Protein AF-0000000067512292 (afdb_homodimer)

pLDDT: mean 96.92, std 3.58, range [49.44, 98.94]

Nearest PDB structures (foldseek):
  7fg9-assembly1_B-2  TM=9.591E-01  e=8.246E-34  Thermosynechococcus vestitus BP-1
  8x3q-assembly1_D-2  TM=9.515E-01  e=4.615E-33  Thermosynechococcus vestitus BP-1
  5zes-assembly1_A  TM=8.136E-01  e=2.624E-22  Synechococcus elongatus PCC 7942 = FACHB-805
  5zes-assembly1_B  TM=7.791E-01  e=1.950E-22  Synechococcus elongatus PCC 7942 = FACHB-805
  5ze7-assembly1_A  TM=8.105E-01  e=1.091E-21  Synechococcus elongatus PCC 7942 = FACHB-805

Secondary structure (DSSP, 8-state):
-B--SSS-SS-SS--HHHHHHHHHHHHHHHTT----EE--TT---SS-EE-S-SS-GGG-TT--HHHHHHHHHHHHHHTGGGSS-EEE-STTGGGGGGGG--S-EEEEE---S-GGGHHHHHHHTTSTTEEEEESSSTT--TTS--SEE----B-GGG-------SEEEEES-B-GGGTHHHHHHHHHHHT--EEEES-BS-HHHIIIIIGGG-BTTEEEEES--HHHHHHHHHHEEEEEE--SS--SS-HHHHHHHHTT--EEE---TTHHHH--BTTTEEE-SSHHHHHTTHHHHHHS-HHHHHHHHHHHHBHHHHHHHHHHHHHHHH--/-B--SSS-SS-SS--HHHHHHHHHHHHHHHTT----EE--TT---SS-EE-S-SS-GGG-TT--HHHHHHHHHHHHHHTGGGSS-EEE-STTGGGGGGGG--S-EEEEE---S-GGGHHHHHHHTTSTTEEEEESSSTT--TTS--SEE----B-GGG-------SEEEEES-B-GGGTHHHHHHHHHHHT--EEEES-BS-HHHIIIIIGGG-BTTEEEEES--HHHHHHHHHHEEEEEE--SS--SS-HHHHHHHHTT--EEE---TTHHHH--BTTTEEE-SSHHHHHTTHHHHHHS-HHHHHHHHHHHHBHHHHHHHHHHHHHHHH--

Solvent-accessible surface area (backbone atoms only — not comparable to full-atom values): 34622 Å² total; per-residue (Å²): 64,38,46,44,42,56,30,34,30,49,38,74,59,62,38,70,68,22,36,43,48,37,33,37,54,55,33,31,46,76,71,68,48,90,56,50,38,36,35,23,58,70,40,64,71,96,46,56,75,45,59,75,38,70,56,24,48,78,77,36,94,81,60,57,63,72,53,51,53,46,52,44,45,35,51,52,56,75,50,39,81,82,43,72,57,44,42,35,52,45,71,64,68,58,57,63,50,49,91,68,50,82,48,32,34,38,33,48,47,83,56,77,93,46,80,76,53,50,59,58,53,52,70,47,54,76,43,89,45,43,42,30,29,25,37,23,82,58,51,54,54,93,84,54,75,62,79,46,69,50,50,70,26,41,62,63,86,80,43,57,71,45,84,34,71,65,25,35,31,34,69,46,58,38,38,76,51,44,16,56,54,50,47,50,53,38,26,61,75,68,71,44,34,30,41,36,32,28,46,77,71,33,62,68,55,40,61,71,57,40,55,78,62,48,51,95,49,34,41,78,66,38,60,49,40,69,67,56,47,49,55,53,44,22,29,17,45,27,38,51,44,44,43,67,50,68,36,35,47,54,66,52,59,48,55,36,17,39,17,20,23,28,34,42,27,30,69,34,44,13,32,64,77,70,45,44,67,80,57,35,22,42,68,26,92,42,54,72,58,42,62,75,40,52,68,59,53,70,64,49,53,34,65,57,18,21,52,50,30,51,73,68,32,16,13,62,53,33,26,53,54,49,51,55,52,47,52,61,60,59,74,100,64,38,46,45,42,56,31,33,30,49,37,74,59,60,38,69,68,24,36,41,48,37,31,36,53,56,33,31,45,74,71,69,47,91,56,51,36,36,35,24,58,70,40,63,72,95,47,56,75,47,59,75,37,70,56,24,47,78,77,35,93,82,61,55,63,74,55,52,55,45,53,43,46,36,50,53,57,74,49,40,82,81,43,71,58,44,42,37,51,44,70,66,68,59,58,64,50,51,89,69,48,82,48,34,36,39,33,46,46,83,55,78,94,46,80,75,52,50,60,57,54,51,68,48,54,78,42,89,44,44,40,31,29,25,35,23,82,59,51,54,55,92,84,53,75,60,80,47,69,49,51,70,25,40,62,62,85,80,44,56,71,45,85,33,71,65,25,35,32,33,69,47,55,39,37,78,50,44,16,56,54,48,48,51,53,39,26,59,75,67,70,43,34,30,42,36,32,28,44,76,71,33,62,68,53,40,60,71,59,40,55,78,61,49,50,97,50,33,42,78,65,37,61,49,40,68,68,56,48,50,54,53,45,23,30,18,43,27,38,51,42,44,43,68,49,68,37,34,49,55,66,53,58,49,55,35,16,40,16,20,22,26,32,41,27,29,69,35,44,13,33,64,77,71,45,44,68,82,56,35,23,40,68,27,94,42,54,71,58,43,62,74,40,52,69,60,51,70,66,49,53,34,66,58,18,20,52,52,30,50,73,68,31,15,13,61,52,32,25,52,54,48,49,54,52,48,51,63,60,58,75,99

Sequence (664 aa):
MLAPIAWRVPPRRYGPWEQVVYDLTEALLDLGVEVVLYATCDAETRAPLRCTAAKPLWEDREVDWKVEEFLHIARAMEEAGEFDLVHNHYDFMPLYFTPFVKVPVLTTIHGFSSEKIKKVYRRYAALPHVHYVAISEADKDPGLPYLGVVHHGVDPRRFRVGEGGRHLLVLSRIHPDKGIREAVLFARKSRLPLKIAGPVQDEAYFQNEVAPLLGEGVEFLGPVDPETRQTLLDGAIALLHFVNFKEPFGLAPVEAMMSGVPVLARPLGALPETVRHGETGFLVRDWEEALEYLEAVRRLDRWAIRRYAEARFSRERMARDYLELYRKVVGAMLAPIAWRVPPRRYGPWEQVVYDLTEALLDLGVEVVLYATCDAETRAPLRCTAAKPLWEDREVDWKVEEFLHIARAMEEAGEFDLVHNHYDFMPLYFTPFVKVPVLTTIHGFSSEKIKKVYRRYAALPHVHYVAISEADKDPGLPYLGVVHHGVDPRRFRVGEGGRHLLVLSRIHPDKGIREAVLFARKSRLPLKIAGPVQDEAYFQNEVAPLLGEGVEFLGPVDPETRQTLLDGAIALLHFVNFKEPFGLAPVEAMMSGVPVLARPLGALPETVRHGETGFLVRDWEEALEYLEAVRRLDRWAIRRYAEARFSRERMARDYLELYRKVVGA

Foldseek 3Di:
DEAAQQAAQVHFFDDPLSQLVNLLQQLLVVVVDQDEYQYAPPHDHPHHYDYDHPHHPNVDPPDDCVVRRVVSLVVCLVCVVVDQEAEDSHALVNLVCVVVHDHAYEYEDQADPDPVSVVSQLVNQPPLRYAYEAQAPLRDDPSHDHLYHFHAAHALVLAAAAPADQAAEEDDEDDVQQCQLQVLVLCVVLVGAYEYEEAHPDPVCCVPRPVVSDDSRYDYDYTDGSVVVNVCLNHHLAYEGAGNAARRHCVPLLRSLSRLHAYEYAPHHCCVVRHPDLARYHHDNGSVRVSVCSVSSNPHDSVSSNVVSC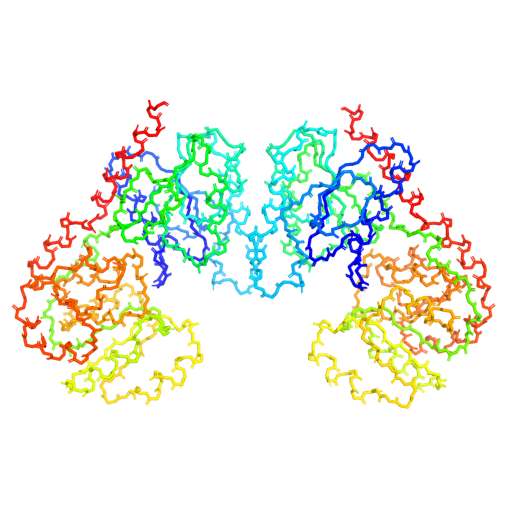VRHHSNRSNVVVVVSSCVSSVD/DEAAQQAAQVHFFDDPLSQLVNLLQQLLVVVVDQDEYQYAPPHDHPHHYDYDHPHHPPVDPPDDCVVRRVVSLVVCLVCVVVDQEAEDAHALVNLVCVVVHDHAYEYEDQADPDPVSVVSQLVNQPPLRYAYEAQAPLRDDPSHDHLYHFHAAHALVLAAAAPADQAAEEDDEDDVQQCQLQVLVLCVVLVGAYEYEEAHPDPVCCVPRPVVSDDSRYDYDYTDGSVVVNVCLNHHLAYEGAGNAARRHCPPLLRSLSRLHAYEYAPHHCCVVRHPDLARYHHDNGSVRVSVCSVSSNPHDSVSSNVVSCVRHHSNRSNVVVVVSSCVSSVD

Radius of gyration: 30.37 Å; Cα contacts (8 Å, |Δi|>4): 1410; chains: 2; bounding box: 60×85×60 Å

InterPro domains:
  IPR001296 Glycosyl transferase, family 1 [PF00534] (163-289)
  IPR028098 Glycosyltransferase subfamily 4-like, N-terminal domain [PF13439] (18-157)

Organism: Thermus thermophilus (strain ATCC 27634 / DSM 579 / HB8) (NCBI:txid300852)

Structure (mmCIF, N/CA/C/O backbone):
data_AF-0000000067512292-model_v1
#
loop_
_entity.id
_entity.type
_entity.pdbx_description
1 polymer Glycosyltransferase
#
loop_
_atom_site.group_PDB
_atom_site.id
_atom_site.type_symbol
_atom_site.label_atom_id
_atom_site.label_alt_id
_atom_site.label_comp_id
_atom_site.label_asym_id
_atom_site.label_entity_id
_atom_site.label_seq_id
_atom_site.pdbx_PDB_ins_code
_atom_site.Cartn_x
_atom_site.Cartn_y
_atom_site.Cartn_z
_atom_site.occupancy
_atom_site.B_iso_or_equiv
_atom_site.auth_seq_id
_atom_site.auth_comp_id
_atom_site.auth_asym_id
_atom_site.auth_atom_id
_atom_site.pdbx_PDB_model_num
ATOM 1 N N . MET A 1 1 ? 13.336 18.516 -0.24 1 98.88 1 MET A N 1
ATOM 2 C CA . MET A 1 1 ? 12.062 18.469 0.477 1 98.88 1 MET A CA 1
ATOM 3 C C . MET A 1 1 ? 11.125 17.438 -0.145 1 98.88 1 MET A C 1
ATOM 5 O O . MET A 1 1 ? 10.727 17.578 -1.302 1 98.88 1 MET A O 1
ATOM 9 N N . LEU A 1 2 ? 10.82 16.344 0.555 1 98.94 2 LEU A N 1
ATOM 10 C CA . LEU A 1 2 ? 9.953 15.273 0.065 1 98.94 2 LEU A CA 1
ATOM 11 C C . LEU A 1 2 ? 8.555 15.398 0.652 1 98.94 2 LEU A C 1
ATOM 13 O O . LEU A 1 2 ? 8.344 15.109 1.834 1 98.94 2 LEU A O 1
ATOM 17 N N . ALA A 1 3 ? 7.613 15.789 -0.171 1 98.88 3 ALA A N 1
ATOM 18 C CA . ALA A 1 3 ? 6.234 16 0.259 1 98.88 3 ALA A CA 1
ATOM 19 C C . ALA A 1 3 ? 5.387 14.75 0.03 1 98.88 3 ALA A C 1
ATOM 21 O O . ALA A 1 3 ? 5.684 13.945 -0.856 1 98.88 3 ALA A O 1
ATOM 22 N N . PRO A 1 4 ? 4.363 14.57 0.878 1 98.44 4 PRO A N 1
ATOM 23 C CA . PRO A 1 4 ? 3.346 13.609 0.447 1 98.44 4 PRO A CA 1
ATOM 24 C C . PRO A 1 4 ? 2.664 14.023 -0.857 1 98.44 4 PRO A C 1
ATOM 26 O O . PRO A 1 4 ? 2.721 15.195 -1.246 1 98.44 4 PRO A O 1
ATOM 29 N N . ILE A 1 5 ? 2.047 13.062 -1.521 1 98.44 5 ILE A N 1
ATOM 30 C CA . ILE A 1 5 ? 1.426 13.391 -2.799 1 98.44 5 ILE A CA 1
ATOM 31 C C . ILE A 1 5 ? -0.061 13.047 -2.752 1 98.44 5 ILE A C 1
ATOM 33 O O . ILE A 1 5 ? -0.699 12.875 -3.795 1 98.44 5 ILE A O 1
ATOM 37 N N . ALA A 1 6 ? -0.6 12.859 -1.524 1 96.94 6 ALA A N 1
ATOM 38 C CA . ALA A 1 6 ? -2.035 12.648 -1.361 1 96.94 6 ALA A CA 1
ATOM 39 C C . ALA A 1 6 ? -2.828 13.875 -1.811 1 96.94 6 ALA A C 1
ATOM 41 O O . ALA A 1 6 ? -3.895 13.742 -2.416 1 96.94 6 ALA A O 1
ATOM 42 N N . TRP A 1 7 ? -2.287 15.078 -1.48 1 96.25 7 TRP A N 1
ATOM 43 C CA . TRP A 1 7 ? -2.871 16.359 -1.862 1 96.25 7 TRP A CA 1
ATOM 44 C C . TRP A 1 7 ? -1.835 17.25 -2.545 1 96.25 7 TRP A C 1
ATOM 46 O O . TRP A 1 7 ? -0.64 16.938 -2.523 1 96.25 7 TRP A O 1
ATOM 56 N N . ARG A 1 8 ? -2.316 18.344 -3.127 1 97.5 8 ARG A N 1
ATOM 57 C CA . ARG A 1 8 ? -1.433 19.266 -3.834 1 97.5 8 ARG A CA 1
ATOM 58 C C . ARG A 1 8 ? -0.609 20.094 -2.854 1 97.5 8 ARG A C 1
ATOM 60 O O . ARG A 1 8 ? -1.05 20.359 -1.733 1 97.5 8 ARG A O 1
ATOM 67 N N . VAL A 1 9 ? 0.605 20.5 -3.236 1 98.44 9 VAL A N 1
ATOM 68 C CA . VAL A 1 9 ? 1.407 21.469 -2.498 1 98.44 9 VAL A CA 1
ATOM 69 C C . VAL A 1 9 ? 1.388 22.812 -3.223 1 98.44 9 VAL A C 1
ATOM 71 O O . VAL A 1 9 ? 1.956 22.938 -4.309 1 98.44 9 VAL A O 1
ATOM 74 N N . PRO A 1 10 ? 0.792 23.922 -2.721 1 97 10 PRO A N 1
ATOM 75 C CA . PRO A 1 10 ? -0.083 23.875 -1.548 1 97 10 PRO A CA 1
ATOM 76 C C . PRO A 1 10 ? -1.453 23.281 -1.858 1 97 10 PRO A C 1
ATOM 78 O O . PRO A 1 10 ? -1.82 23.141 -3.027 1 97 10 PRO A O 1
ATOM 81 N N . PRO A 1 11 ? -2.209 22.906 -0.801 1 94.38 11 PRO A N 1
ATOM 82 C CA . PRO A 1 11 ? -3.51 22.281 -1.052 1 94.38 11 PRO A CA 1
ATOM 83 C C . PRO A 1 11 ? -4.555 23.281 -1.556 1 94.38 11 PRO A C 1
ATOM 85 O O . PRO A 1 11 ? -4.496 24.453 -1.22 1 94.38 11 PRO A O 1
ATOM 88 N N . ARG A 1 12 ? -5.559 22.719 -2.314 1 91.75 12 ARG A N 1
ATOM 89 C CA . ARG A 1 12 ? -6.68 23.547 -2.766 1 91.75 12 ARG A CA 1
ATOM 90 C C . ARG A 1 12 ? -7.719 23.703 -1.661 1 91.75 12 ARG A C 1
ATOM 92 O O . ARG A 1 12 ? -8.312 24.781 -1.514 1 91.75 12 ARG A O 1
ATOM 99 N N . ARG A 1 13 ? -7.969 22.672 -0.966 1 87.94 13 ARG A N 1
ATOM 100 C CA . ARG A 1 13 ? -8.977 22.688 0.091 1 87.94 13 ARG A CA 1
ATOM 101 C C . ARG A 1 13 ? -8.453 22 1.348 1 87.94 13 ARG A C 1
ATOM 103 O O . ARG A 1 13 ? -8.406 22.609 2.42 1 87.94 13 ARG A O 1
ATOM 110 N N . TYR A 1 14 ? -7.988 20.844 1.184 1 87.38 14 TYR A N 1
ATOM 111 C CA . TYR A 1 14 ? -7.516 20.062 2.322 1 87.38 14 TYR A CA 1
ATOM 112 C C . TYR A 1 14 ? -6.117 19.516 2.064 1 87.38 14 TYR A C 1
ATOM 114 O O . TYR A 1 14 ? -5.801 19.109 0.941 1 87.38 14 TYR A O 1
ATOM 122 N N . GLY A 1 15 ? -5.309 19.391 3.107 1 92.12 15 GLY A N 1
ATOM 123 C CA . GLY A 1 15 ? -3.965 18.844 3.041 1 92.12 15 GLY A CA 1
ATOM 124 C C . GLY A 1 15 ? -3 19.516 4 1 92.12 15 GLY A C 1
ATOM 125 O O . GLY A 1 15 ? -2.148 20.297 3.584 1 92.12 15 GLY A O 1
ATOM 126 N N . PRO A 1 16 ? -3.18 19.125 5.266 1 92.56 16 PRO A N 1
ATOM 127 C CA . PRO A 1 16 ? -2.383 19.812 6.273 1 92.56 16 PRO A CA 1
ATOM 128 C C . PRO A 1 16 ? -0.886 19.547 6.133 1 92.56 16 PRO A C 1
ATOM 130 O O . PRO A 1 16 ? -0.074 20.469 6.328 1 92.56 16 PRO A O 1
ATOM 133 N N . TRP A 1 17 ? -0.483 18.328 5.754 1 96.38 17 TRP A N 1
ATOM 134 C CA . TRP A 1 17 ? 0.935 18.016 5.59 1 96.38 17 TRP A CA 1
ATOM 135 C C . TRP A 1 17 ? 1.519 18.766 4.402 1 96.38 17 TRP A C 1
ATOM 137 O O . TRP A 1 17 ? 2.613 19.328 4.488 1 96.38 17 TRP A O 1
ATOM 147 N N . GLU A 1 18 ? 0.748 18.797 3.377 1 97.75 18 GLU A N 1
ATOM 148 C CA . GLU A 1 18 ? 1.173 19.5 2.17 1 97.75 18 GLU A CA 1
ATOM 149 C C . GLU A 1 18 ? 1.274 21 2.412 1 97.75 18 GLU A C 1
ATOM 151 O O . GLU A 1 18 ? 2.156 21.656 1.863 1 97.75 18 GLU A O 1
ATOM 156 N N . GLN A 1 19 ? 0.345 21.516 3.225 1 95.88 19 GLN A N 1
ATOM 157 C CA . GLN A 1 19 ? 0.416 22.922 3.57 1 95.88 19 GLN A CA 1
ATOM 158 C C . GLN A 1 19 ? 1.688 23.234 4.355 1 95.88 19 GLN A C 1
ATOM 160 O O . GLN A 1 19 ? 2.355 24.234 4.094 1 95.88 19 GLN A O 1
ATOM 165 N N . VAL A 1 20 ? 2.018 22.375 5.297 1 98 20 VAL A N 1
ATOM 166 C CA . VAL A 1 20 ? 3.225 22.562 6.098 1 98 20 VAL A CA 1
ATOM 167 C C . VAL A 1 20 ? 4.453 22.531 5.191 1 98 20 VAL A C 1
ATOM 169 O O . VAL A 1 20 ? 5.352 23.359 5.316 1 98 20 VAL A O 1
ATOM 172 N N . VAL A 1 21 ? 4.477 21.609 4.285 1 98.81 21 VAL A N 1
ATOM 173 C CA . VAL A 1 21 ? 5.598 21.469 3.357 1 98.81 21 VAL A CA 1
ATOM 174 C C . VAL A 1 21 ? 5.723 22.75 2.521 1 98.81 21 VAL A C 1
ATOM 176 O O . VAL A 1 21 ? 6.828 23.25 2.314 1 98.81 21 VAL A O 1
ATOM 179 N N . TYR A 1 22 ? 4.582 23.234 2.084 1 98.56 22 TYR A N 1
ATOM 180 C CA . TYR A 1 22 ? 4.598 24.453 1.298 1 98.56 22 TYR A CA 1
ATOM 181 C C . TYR A 1 22 ? 5.172 25.609 2.104 1 98.56 22 TYR A C 1
ATOM 183 O O . TYR A 1 22 ? 6.094 26.297 1.647 1 98.56 22 TYR A O 1
ATOM 191 N N . ASP A 1 23 ? 4.645 25.812 3.264 1 98.44 23 ASP A N 1
ATOM 192 C CA . ASP A 1 23 ? 5.062 26.938 4.109 1 98.44 23 ASP A CA 1
ATOM 193 C C . ASP A 1 23 ? 6.547 26.828 4.453 1 98.44 23 ASP A C 1
ATOM 195 O O . ASP A 1 23 ? 7.266 27.828 4.41 1 98.44 23 ASP A O 1
ATOM 199 N N . LEU A 1 24 ? 6.965 25.641 4.75 1 98.88 24 LEU A N 1
ATOM 200 C CA . LEU A 1 24 ? 8.367 25.438 5.086 1 98.88 24 LEU A CA 1
ATOM 201 C C . LEU A 1 24 ? 9.258 25.688 3.875 1 98.88 24 LEU A C 1
ATOM 203 O O . LEU A 1 24 ? 10.266 26.391 3.977 1 98.88 24 LEU A O 1
ATOM 207 N N . THR A 1 25 ? 8.898 25.125 2.736 1 98.88 25 THR A N 1
ATOM 208 C CA . THR A 1 25 ? 9.672 25.281 1.514 1 98.88 25 THR A CA 1
ATOM 209 C C . THR A 1 25 ? 9.867 26.766 1.176 1 98.88 25 THR A C 1
ATOM 211 O O . THR A 1 25 ? 10.992 27.219 0.986 1 98.88 25 THR A O 1
ATOM 214 N N . GLU A 1 26 ? 8.797 27.531 1.193 1 98.75 26 GLU A N 1
ATOM 215 C CA . GLU A 1 26 ? 8.844 28.938 0.826 1 98.75 26 GLU A CA 1
ATOM 216 C C . GLU A 1 26 ? 9.656 29.75 1.837 1 98.75 26 GLU A C 1
ATOM 218 O O . GLU A 1 26 ? 10.422 30.625 1.459 1 98.75 26 GLU A O 1
ATOM 223 N N . ALA A 1 27 ? 9.484 29.422 3.098 1 98.81 27 ALA A N 1
ATOM 224 C CA . ALA A 1 27 ? 10.188 30.156 4.145 1 98.81 27 ALA A CA 1
ATOM 225 C C . ALA A 1 27 ? 11.688 29.875 4.09 1 98.81 27 ALA A C 1
ATOM 227 O O . ALA A 1 27 ? 12.508 30.766 4.355 1 98.81 27 ALA A O 1
ATOM 228 N N . LEU A 1 28 ? 12.039 28.625 3.801 1 98.81 28 LEU A N 1
ATOM 229 C CA . LEU A 1 28 ? 13.453 28.297 3.66 1 98.81 28 LEU A CA 1
ATOM 230 C C . LEU A 1 28 ? 14.078 29.031 2.486 1 98.81 28 LEU A C 1
ATOM 232 O O . LEU A 1 28 ? 15.203 29.516 2.582 1 98.81 28 LEU A O 1
ATOM 236 N N . LEU A 1 29 ? 13.336 29.125 1.389 1 98.75 29 LEU A N 1
ATOM 237 C CA . LEU A 1 29 ? 13.805 29.906 0.252 1 98.75 29 LEU A CA 1
ATOM 238 C C . LEU A 1 29 ? 14.055 31.359 0.658 1 98.75 29 LEU A C 1
ATOM 240 O O . LEU A 1 29 ? 15.062 31.953 0.26 1 98.75 29 LEU A O 1
ATOM 244 N N . ASP A 1 30 ? 13.203 31.938 1.473 1 98.44 30 ASP A N 1
ATOM 245 C CA . ASP A 1 30 ? 13.344 33.312 1.957 1 98.44 30 ASP A CA 1
ATOM 246 C C . ASP A 1 30 ? 14.625 33.469 2.773 1 98.44 30 ASP A C 1
ATOM 248 O O . ASP A 1 30 ? 15.203 34.562 2.814 1 98.44 30 ASP A O 1
ATOM 252 N N . LEU A 1 31 ? 15.016 32.406 3.367 1 98.25 31 LEU A N 1
ATOM 253 C CA . LEU A 1 31 ? 16.219 32.438 4.203 1 98.25 31 LEU A CA 1
ATOM 254 C C . LEU A 1 31 ? 17.469 32.156 3.373 1 98.25 31 LEU A C 1
ATOM 256 O O . LEU A 1 31 ? 18.562 32.031 3.918 1 98.25 31 LEU A O 1
ATOM 260 N N . GLY A 1 32 ? 17.328 31.891 2.123 1 98.06 32 GLY A N 1
ATOM 261 C CA . GLY A 1 32 ? 18.453 31.703 1.225 1 98.06 32 GLY A CA 1
ATOM 262 C C . GLY A 1 32 ? 18.859 30.25 1.071 1 98.06 32 GLY A C 1
ATOM 263 O O . GLY A 1 32 ? 19.922 29.953 0.535 1 98.06 32 GLY A O 1
ATOM 264 N N . VAL A 1 33 ? 18.094 29.297 1.522 1 98.31 33 VAL A N 1
ATOM 265 C CA . VAL A 1 33 ? 18.375 27.859 1.39 1 98.31 33 VAL A CA 1
ATOM 266 C C . VAL A 1 33 ? 17.953 27.375 0.001 1 98.31 33 VAL A C 1
ATOM 268 O O . VAL A 1 33 ? 16.875 27.734 -0.489 1 98.31 33 VAL A O 1
ATOM 271 N N . GLU A 1 34 ? 18.828 26.656 -0.704 1 98.5 34 GLU A N 1
ATOM 272 C CA . GLU A 1 34 ? 18.438 26 -1.955 1 98.5 34 GLU A CA 1
ATOM 273 C C . GLU A 1 34 ? 17.562 24.781 -1.698 1 98.5 34 GLU A C 1
ATOM 275 O O . GLU A 1 34 ? 17.969 23.844 -1.027 1 98.5 34 GLU A O 1
ATOM 280 N N . VAL A 1 35 ? 16.375 24.859 -2.195 1 98.88 35 VAL A N 1
ATOM 281 C CA . VAL A 1 35 ? 15.43 23.781 -1.958 1 98.88 35 VAL A CA 1
ATOM 282 C C . VAL A 1 35 ? 14.938 23.219 -3.291 1 98.88 35 VAL A C 1
ATOM 284 O O . VAL A 1 35 ? 14.625 23.984 -4.211 1 98.88 35 VAL A O 1
ATOM 287 N N . VAL A 1 36 ? 14.961 21.922 -3.475 1 98.94 36 VAL A N 1
ATOM 288 C CA . VAL A 1 36 ? 14.227 21.219 -4.52 1 98.94 36 VAL A CA 1
ATOM 289 C C . VAL A 1 36 ? 13.039 20.484 -3.902 1 98.94 36 VAL A C 1
ATOM 291 O O . VAL A 1 36 ? 13.195 19.734 -2.936 1 98.94 36 VAL A O 1
ATOM 294 N N . LEU A 1 37 ? 11.867 20.766 -4.434 1 98.94 37 LEU A N 1
ATOM 295 C CA . LEU A 1 37 ? 10.656 20.172 -3.895 1 98.94 37 LEU A CA 1
ATOM 296 C C . LEU A 1 37 ? 10.234 18.953 -4.727 1 98.94 37 LEU A C 1
ATOM 298 O O . LEU A 1 37 ? 10.141 19.047 -5.953 1 98.94 37 LEU A O 1
ATOM 302 N N . TYR A 1 38 ? 10.086 17.812 -4.121 1 98.94 38 TYR A N 1
ATOM 303 C CA . TYR A 1 38 ? 9.43 16.641 -4.711 1 98.94 38 TYR A CA 1
ATOM 304 C C . TYR A 1 38 ? 7.953 16.609 -4.324 1 98.94 38 TYR A C 1
ATOM 306 O O . TYR A 1 38 ? 7.617 16.453 -3.145 1 98.94 38 TYR A O 1
ATOM 314 N N . ALA A 1 39 ? 7.027 16.781 -5.246 1 98.88 39 ALA A N 1
ATOM 315 C CA . ALA A 1 39 ? 5.582 16.812 -5.059 1 98.88 39 ALA A CA 1
ATOM 316 C C . ALA A 1 39 ? 4.848 16.438 -6.34 1 98.88 39 ALA A C 1
ATOM 318 O O . ALA A 1 39 ? 5.438 15.844 -7.246 1 98.88 39 ALA A O 1
ATOM 319 N N . THR A 1 40 ? 3.516 16.562 -6.328 1 98.62 40 THR A N 1
ATOM 320 C CA . THR A 1 40 ? 2.781 16.328 -7.566 1 98.62 40 THR A CA 1
ATOM 321 C C . THR A 1 40 ? 3.117 17.391 -8.602 1 98.62 40 THR A C 1
ATOM 323 O O . THR A 1 40 ? 3.529 18.5 -8.258 1 98.62 40 THR A O 1
ATOM 326 N N . CYS A 1 41 ? 2.91 17.047 -9.875 1 98.5 41 CYS A N 1
ATOM 327 C CA . CYS A 1 41 ? 3.367 17.906 -10.969 1 98.5 41 CYS A CA 1
ATOM 328 C C . CYS A 1 41 ? 2.588 19.203 -11.008 1 98.5 41 CYS A C 1
ATOM 330 O O . CYS A 1 41 ? 3.055 20.203 -11.578 1 98.5 41 CYS A O 1
ATOM 332 N N . ASP A 1 42 ? 1.463 19.219 -10.375 1 98.25 42 ASP A N 1
ATOM 333 C CA . ASP A 1 42 ? 0.646 20.438 -10.391 1 98.25 42 ASP A CA 1
ATOM 334 C C . ASP A 1 42 ? 0.897 21.281 -9.141 1 98.25 42 ASP A C 1
ATOM 336 O O . ASP A 1 42 ? 0.137 22.203 -8.852 1 98.25 42 ASP A O 1
ATOM 340 N N . ALA A 1 43 ? 1.898 20.906 -8.398 1 98.62 43 ALA A N 1
ATOM 341 C CA . ALA A 1 43 ? 2.273 21.719 -7.25 1 98.62 43 ALA A CA 1
ATOM 342 C C . ALA A 1 43 ? 2.666 23.141 -7.684 1 98.62 43 ALA A C 1
ATOM 344 O O . ALA A 1 43 ? 3.096 23.344 -8.82 1 98.62 43 ALA A O 1
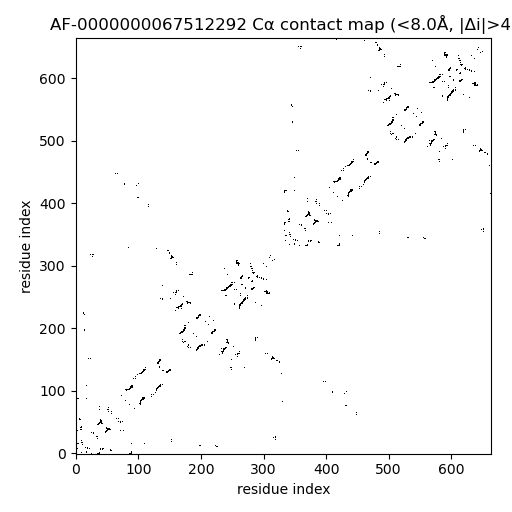ATOM 345 N N . GLU A 1 44 ? 2.422 24.125 -6.82 1 98.31 44 GLU A N 1
ATOM 346 C CA . GLU A 1 44 ? 2.836 25.516 -7.023 1 98.31 44 GLU A CA 1
ATOM 347 C C . GLU A 1 44 ? 3.873 25.938 -5.984 1 98.31 44 GLU A C 1
ATOM 349 O O . GLU A 1 44 ? 3.584 25.953 -4.789 1 98.31 44 GLU A O 1
ATOM 354 N N . THR A 1 45 ? 5.043 26.312 -6.445 1 98.5 45 THR A N 1
ATOM 355 C CA . THR A 1 45 ? 6.152 26.656 -5.566 1 98.5 45 THR A CA 1
ATOM 356 C C . THR A 1 45 ? 7.191 27.484 -6.312 1 98.5 45 THR A C 1
ATOM 358 O O . THR A 1 45 ? 7.258 27.453 -7.543 1 98.5 45 THR A O 1
ATOM 361 N N . ARG A 1 46 ? 7.984 28.281 -5.559 1 98.56 46 ARG A N 1
ATOM 362 C CA . ARG A 1 46 ? 9.109 29.016 -6.129 1 98.56 46 ARG A CA 1
ATOM 363 C C . ARG A 1 46 ? 10.328 28.109 -6.293 1 98.56 46 ARG A C 1
ATOM 365 O O . ARG A 1 46 ? 11.266 28.438 -7.02 1 98.56 46 ARG A O 1
ATOM 372 N N . ALA A 1 47 ? 10.344 26.938 -5.672 1 98.81 47 ALA A N 1
ATOM 373 C CA . ALA A 1 47 ? 11.461 26 -5.742 1 98.81 47 ALA A CA 1
ATOM 374 C C . ALA A 1 47 ? 11.406 25.172 -7.02 1 98.81 47 ALA A C 1
ATOM 376 O O . ALA A 1 47 ? 10.336 24.969 -7.598 1 98.81 47 ALA A O 1
ATOM 377 N N . PRO A 1 48 ? 12.648 24.766 -7.531 1 98.81 48 PRO A N 1
ATOM 378 C CA . PRO A 1 48 ? 12.586 23.719 -8.555 1 98.81 48 PRO A CA 1
ATOM 379 C C . PRO A 1 48 ? 11.742 22.531 -8.125 1 98.81 48 PRO A C 1
ATOM 381 O O . PRO A 1 48 ? 11.828 22.094 -6.977 1 98.81 48 PRO A O 1
ATOM 384 N N . LEU A 1 49 ? 10.914 22.094 -9.086 1 98.88 49 LEU A N 1
ATOM 385 C CA . LEU A 1 49 ? 9.953 21.031 -8.797 1 98.88 49 LEU A CA 1
ATOM 386 C C . LEU A 1 49 ? 10.336 19.75 -9.516 1 98.88 49 LEU A C 1
ATOM 388 O O . LEU A 1 49 ? 10.664 19.781 -10.711 1 98.88 49 LEU A O 1
ATOM 392 N N . ARG A 1 50 ? 10.359 18.688 -8.828 1 98.88 50 ARG A N 1
ATOM 393 C CA . ARG A 1 50 ? 10.469 17.344 -9.398 1 98.88 50 ARG A CA 1
ATOM 394 C C . ARG A 1 50 ? 9.242 16.5 -9.047 1 98.88 50 ARG A C 1
ATOM 396 O O . ARG A 1 50 ? 8.742 16.562 -7.922 1 98.88 50 ARG A O 1
ATOM 403 N N . CYS A 1 51 ? 8.672 15.812 -10.078 1 98.56 51 CYS A N 1
ATOM 404 C CA . CYS A 1 51 ? 7.406 15.117 -9.859 1 98.56 51 CYS A CA 1
ATOM 405 C C . CYS A 1 51 ? 7.336 13.844 -10.688 1 98.56 51 CYS A C 1
ATOM 407 O O . CYS A 1 51 ? 8.062 13.695 -11.672 1 98.56 51 CYS A O 1
ATOM 409 N N . THR A 1 52 ? 6.574 12.844 -10.18 1 97.5 52 THR A N 1
ATOM 410 C CA . THR A 1 52 ? 6.27 11.625 -10.93 1 97.5 52 THR A CA 1
ATOM 411 C C . THR A 1 52 ? 4.766 11.484 -11.148 1 97.5 52 THR A C 1
ATOM 413 O O . THR A 1 52 ? 4.332 10.867 -12.117 1 97.5 52 THR A O 1
ATOM 416 N N . ALA A 1 53 ? 3.959 12 -10.195 1 97.62 53 ALA A N 1
ATOM 417 C CA . ALA A 1 53 ? 2.502 11.93 -10.281 1 97.62 53 ALA A CA 1
ATOM 418 C C . ALA A 1 53 ? 1.917 13.227 -10.82 1 97.62 53 ALA A C 1
ATOM 420 O O . ALA A 1 53 ? 2.199 14.312 -10.289 1 97.62 53 ALA A O 1
ATOM 421 N N . ALA A 1 54 ? 1.06 13.141 -11.812 1 96.19 54 ALA A N 1
ATOM 422 C CA . ALA A 1 54 ? 0.518 14.328 -12.484 1 96.19 54 ALA A CA 1
ATOM 423 C C . ALA A 1 54 ? -0.391 15.117 -11.547 1 96.19 54 ALA A C 1
ATOM 425 O O . ALA A 1 54 ? -0.392 16.344 -11.57 1 96.19 54 ALA A O 1
ATOM 426 N N . LYS A 1 55 ? -1.165 14.398 -10.766 1 96.5 55 LYS A N 1
ATOM 427 C CA . LYS A 1 55 ? -2.127 15.016 -9.852 1 96.5 55 LYS A CA 1
ATOM 428 C C . LYS A 1 55 ? -2.135 14.305 -8.5 1 96.5 55 LYS A C 1
ATOM 430 O O . LYS A 1 55 ? -1.646 13.18 -8.383 1 96.5 55 LYS A O 1
ATOM 435 N N . PRO A 1 56 ? -2.686 14.969 -7.48 1 97.62 56 PRO A N 1
ATOM 436 C CA . PRO A 1 56 ? -2.768 14.336 -6.164 1 97.62 56 PRO A CA 1
ATOM 437 C C . PRO A 1 56 ? -3.566 13.031 -6.191 1 97.62 56 PRO A C 1
ATOM 439 O O . PRO A 1 56 ? -4.562 12.93 -6.906 1 97.62 56 PRO A O 1
ATOM 442 N N . LEU A 1 57 ? -3.189 12.094 -5.332 1 97.56 57 LEU A N 1
ATOM 443 C CA . LEU A 1 57 ? -3.734 10.742 -5.383 1 97.56 57 LEU A CA 1
ATOM 444 C C . LEU A 1 57 ? -5.207 10.734 -4.984 1 97.56 57 LEU A C 1
ATOM 446 O O . LEU A 1 57 ? -5.996 9.961 -5.527 1 97.56 57 LEU A O 1
ATOM 450 N N . TRP A 1 58 ? -5.613 11.57 -4.086 1 93.62 58 TRP A N 1
ATOM 451 C CA . TRP A 1 58 ? -7.012 11.625 -3.668 1 93.62 58 TRP A CA 1
ATOM 452 C C . TRP A 1 58 ? -7.879 12.258 -4.75 1 93.62 58 TRP A C 1
ATOM 454 O O . TRP A 1 58 ? -9.109 12.18 -4.691 1 93.62 58 TRP A O 1
ATOM 464 N N . GLU A 1 59 ? -7.25 12.859 -5.66 1 92.94 59 GLU A N 1
ATOM 465 C CA . GLU A 1 59 ? -7.996 13.516 -6.73 1 92.94 59 GLU A CA 1
ATOM 466 C C . GLU A 1 59 ? -8.008 12.664 -7.996 1 92.94 59 GLU A C 1
ATOM 468 O O . GLU A 1 59 ? -8.516 13.094 -9.039 1 92.94 59 GLU A O 1
ATOM 473 N N . ASP A 1 60 ? -7.398 11.555 -7.945 1 91.12 60 ASP A N 1
ATOM 474 C CA . ASP A 1 60 ? -7.352 10.602 -9.055 1 91.12 60 ASP A CA 1
ATOM 475 C C . ASP A 1 60 ? -8.039 9.289 -8.68 1 91.12 60 ASP A C 1
ATOM 477 O O . ASP A 1 60 ? -7.449 8.438 -8.016 1 91.12 60 ASP A O 1
ATOM 481 N N . ARG A 1 61 ? -9.234 9.039 -9.203 1 88.12 61 ARG A N 1
ATOM 482 C CA . ARG A 1 61 ? -10.055 7.898 -8.828 1 88.12 61 ARG A CA 1
ATOM 483 C C . ARG A 1 61 ? -9.461 6.598 -9.352 1 88.12 61 ARG A C 1
ATOM 485 O O . ARG A 1 61 ? -9.758 5.516 -8.836 1 88.12 61 ARG A O 1
ATOM 492 N N . GLU A 1 62 ? -8.617 6.672 -10.266 1 90.31 62 GLU A N 1
ATOM 493 C CA . GLU A 1 62 ? -8.109 5.469 -10.922 1 90.31 62 GLU A CA 1
ATOM 494 C C . GLU A 1 62 ? -6.672 5.18 -10.508 1 90.31 62 GLU A C 1
ATOM 496 O O . GLU A 1 62 ? -6.051 4.242 -11.016 1 90.31 62 GLU A O 1
ATOM 501 N N . VAL A 1 63 ? -6.223 5.898 -9.594 1 91.94 63 VAL A N 1
ATOM 502 C CA . VAL A 1 63 ? -4.797 5.832 -9.273 1 91.94 63 VAL A CA 1
ATOM 503 C C . VAL A 1 63 ? -4.508 4.57 -8.461 1 91.94 63 VAL A C 1
ATOM 505 O O . VAL A 1 63 ? -5.363 4.105 -7.703 1 91.94 63 VAL A O 1
ATOM 508 N N . ASP A 1 64 ? -3.383 3.959 -8.727 1 95.62 64 ASP A N 1
ATOM 509 C CA . ASP A 1 64 ? -2.82 2.957 -7.832 1 95.62 64 ASP A CA 1
ATOM 510 C C . ASP A 1 64 ? -1.857 3.594 -6.832 1 95.62 64 ASP A C 1
ATOM 512 O O . ASP A 1 64 ? -0.738 3.967 -7.191 1 95.62 64 ASP A O 1
ATOM 516 N N . TRP A 1 65 ? -2.271 3.664 -5.59 1 95.81 65 TRP A N 1
ATOM 517 C CA . TRP A 1 65 ? -1.535 4.406 -4.574 1 95.81 65 TRP A CA 1
ATOM 518 C C . TRP A 1 65 ? -0.14 3.822 -4.375 1 95.81 65 TRP A C 1
ATOM 520 O O . TRP A 1 65 ? 0.844 4.562 -4.305 1 95.81 65 TRP A O 1
ATOM 530 N N . LYS A 1 66 ? -0.041 2.537 -4.328 1 95.12 66 LYS A N 1
ATOM 531 C CA . LYS A 1 66 ? 1.245 1.893 -4.078 1 95.12 66 LYS A CA 1
ATOM 532 C C . LYS A 1 66 ? 2.234 2.188 -5.203 1 95.12 66 LYS A C 1
ATOM 534 O O . LYS A 1 66 ? 3.418 2.422 -4.949 1 95.12 66 LYS A O 1
ATOM 539 N N . VAL A 1 67 ? 1.733 2.246 -6.402 1 97.88 67 VAL A N 1
ATOM 540 C CA . VAL A 1 67 ? 2.564 2.52 -7.57 1 97.88 67 VAL A CA 1
ATOM 541 C C . VAL A 1 67 ? 3.076 3.957 -7.512 1 97.88 67 VAL A C 1
ATOM 543 O O . VAL A 1 67 ? 4.285 4.195 -7.547 1 97.88 67 VAL A O 1
ATOM 546 N N . GLU A 1 68 ? 2.199 4.879 -7.32 1 98.25 68 GLU A N 1
ATOM 547 C CA . GLU A 1 68 ? 2.553 6.289 -7.441 1 98.25 68 GLU A CA 1
ATOM 548 C C . GLU A 1 68 ? 3.367 6.762 -6.238 1 98.25 68 GLU A C 1
ATOM 550 O O . GLU A 1 68 ? 4.305 7.543 -6.387 1 98.25 68 GLU A O 1
ATOM 555 N N . GLU A 1 69 ? 2.996 6.305 -5.059 1 98.31 69 GLU A N 1
ATOM 556 C CA . GLU A 1 69 ? 3.719 6.715 -3.859 1 98.31 69 GLU A CA 1
ATOM 557 C C . GLU A 1 69 ? 5.184 6.297 -3.93 1 98.31 69 GLU A C 1
ATOM 559 O O . GLU A 1 69 ? 6.078 7.109 -3.678 1 98.31 69 GLU A O 1
ATOM 564 N N . PHE A 1 70 ? 5.375 5.086 -4.367 1 98.31 70 PHE A N 1
ATOM 565 C CA . PHE A 1 70 ? 6.742 4.59 -4.27 1 98.31 70 PHE A CA 1
ATOM 566 C C . PHE A 1 70 ? 7.551 4.988 -5.496 1 98.31 70 PHE A C 1
ATOM 568 O O . PHE A 1 70 ? 8.781 5.082 -5.434 1 98.31 70 PHE A O 1
ATOM 575 N N . LEU A 1 71 ? 6.898 5.289 -6.629 1 98.44 71 LEU A N 1
ATOM 576 C CA . LEU A 1 71 ? 7.637 5.934 -7.707 1 98.44 71 LEU A CA 1
ATOM 577 C C . LEU A 1 71 ? 8.156 7.301 -7.273 1 98.44 71 LEU A C 1
ATOM 579 O O . LEU A 1 71 ? 9.297 7.66 -7.574 1 98.44 71 LEU A O 1
ATOM 583 N N . HIS A 1 72 ? 7.32 7.996 -6.559 1 98.75 72 HIS A N 1
ATOM 584 C CA . HIS A 1 72 ? 7.633 9.32 -6.035 1 98.75 72 HIS A CA 1
ATOM 585 C C . HIS A 1 72 ? 8.781 9.266 -5.031 1 98.75 72 HIS A C 1
ATOM 587 O O . HIS A 1 72 ? 9.766 9.984 -5.172 1 98.75 72 HIS A O 1
ATOM 593 N N . ILE A 1 73 ? 8.727 8.367 -4.105 1 98.81 73 ILE A N 1
ATOM 594 C CA . ILE A 1 73 ? 9.711 8.219 -3.041 1 98.81 73 ILE A CA 1
ATOM 595 C C . ILE A 1 73 ? 11.031 7.707 -3.623 1 98.81 73 ILE A C 1
ATOM 597 O O . ILE A 1 73 ? 12.102 8.227 -3.301 1 98.81 73 ILE A O 1
ATOM 601 N N . ALA A 1 74 ? 10.891 6.684 -4.496 1 98.62 74 ALA A N 1
ATOM 602 C CA . ALA A 1 74 ? 12.086 6.098 -5.098 1 98.62 74 ALA A CA 1
ATOM 603 C C . ALA A 1 74 ? 12.859 7.137 -5.898 1 98.62 74 ALA A C 1
ATOM 605 O O . ALA A 1 74 ? 14.094 7.191 -5.832 1 98.62 74 ALA A O 1
ATOM 606 N N . ARG A 1 75 ? 12.148 7.969 -6.637 1 98.5 75 ARG A N 1
ATOM 607 C CA . ARG A 1 75 ? 12.836 9.008 -7.402 1 98.5 75 ARG A CA 1
ATOM 608 C C . ARG A 1 75 ? 13.648 9.914 -6.484 1 98.5 75 ARG A C 1
ATOM 610 O O . ARG A 1 75 ? 14.82 10.188 -6.754 1 98.5 75 ARG A O 1
ATOM 617 N N . ALA A 1 76 ? 13.039 10.391 -5.457 1 98.88 76 ALA A N 1
ATOM 618 C CA . ALA A 1 76 ? 13.727 11.273 -4.52 1 98.88 76 ALA A CA 1
ATOM 619 C C . ALA A 1 76 ? 14.969 10.609 -3.936 1 98.88 76 ALA A C 1
ATOM 621 O O . ALA A 1 76 ? 16.031 11.227 -3.848 1 98.88 76 ALA A O 1
ATOM 622 N N . MET A 1 77 ? 14.828 9.344 -3.574 1 98.81 77 MET A N 1
ATOM 623 C CA . MET A 1 77 ? 15.93 8.648 -2.918 1 98.81 77 MET A CA 1
ATOM 624 C C . MET A 1 77 ? 17.031 8.312 -3.914 1 98.81 77 MET A C 1
ATOM 626 O O . MET A 1 77 ? 18.219 8.328 -3.566 1 98.81 77 MET A O 1
ATOM 630 N N . GLU A 1 78 ? 16.641 7.988 -5.191 1 98.56 78 GLU A N 1
ATOM 631 C CA . GLU A 1 78 ? 17.625 7.773 -6.258 1 98.56 78 GLU A CA 1
ATOM 632 C C . GLU A 1 78 ? 18.484 9.023 -6.48 1 98.56 78 GLU A C 1
ATOM 634 O O . GLU A 1 78 ? 19.656 8.914 -6.824 1 98.56 78 GLU A O 1
ATOM 639 N N . GLU A 1 79 ? 17.906 10.18 -6.234 1 98.69 79 GLU A N 1
ATOM 640 C CA . GLU A 1 79 ? 18.578 11.445 -6.5 1 98.69 79 GLU A CA 1
ATOM 641 C C . GLU A 1 79 ? 19.141 12.047 -5.215 1 98.69 79 GLU A C 1
ATOM 643 O O . GLU A 1 79 ? 19.672 13.164 -5.227 1 98.69 79 GLU A O 1
ATOM 648 N N . ALA A 1 80 ? 19.078 11.359 -4.117 1 98.69 80 ALA A N 1
ATOM 649 C CA . ALA A 1 80 ? 19.438 11.875 -2.795 1 98.69 80 ALA A CA 1
ATOM 650 C C . ALA A 1 80 ? 20.859 12.398 -2.777 1 98.69 80 ALA A C 1
ATOM 652 O O . ALA A 1 80 ? 21.156 13.398 -2.111 1 98.69 80 ALA A O 1
ATOM 653 N N . GLY A 1 81 ? 21.75 11.781 -3.576 1 98.19 81 GLY A N 1
ATOM 654 C CA . GLY A 1 81 ? 23.156 12.148 -3.594 1 98.19 81 GLY A CA 1
ATOM 655 C C . GLY A 1 81 ? 23.406 13.531 -4.156 1 98.19 81 GLY A C 1
ATOM 656 O O . GLY A 1 81 ? 24.5 14.086 -4.004 1 98.19 81 GLY A O 1
ATOM 657 N N . GLU A 1 82 ? 22.375 14.109 -4.793 1 98.38 82 GLU A N 1
ATOM 658 C CA . GLU A 1 82 ? 22.484 15.438 -5.379 1 98.38 82 GLU A CA 1
ATOM 659 C C . GLU A 1 82 ? 22.328 16.516 -4.316 1 98.38 82 GLU A C 1
ATOM 661 O O . GLU A 1 82 ? 22.578 17.703 -4.586 1 98.38 82 GLU A O 1
ATOM 666 N N . PHE A 1 83 ? 22.031 16.141 -3.027 1 98.38 83 PHE A N 1
ATOM 667 C CA . PHE A 1 83 ? 21.656 17.109 -2.002 1 98.38 83 PHE A CA 1
ATOM 668 C C . PHE A 1 83 ? 22.516 16.922 -0.752 1 98.38 83 PHE A C 1
ATOM 670 O O . PHE A 1 83 ? 23.141 15.875 -0.573 1 98.38 83 PHE A O 1
ATOM 677 N N . ASP A 1 84 ? 22.516 17.953 0.029 1 98.31 84 ASP A N 1
ATOM 678 C CA . ASP A 1 84 ? 23.203 17.859 1.318 1 98.31 84 ASP A CA 1
ATOM 679 C C . ASP A 1 84 ? 22.328 17.141 2.348 1 98.31 84 ASP A C 1
ATOM 681 O O . ASP A 1 84 ? 22.844 16.547 3.293 1 98.31 84 ASP A O 1
ATOM 685 N N . LEU A 1 85 ? 21.016 17.234 2.1 1 98.44 85 LEU A N 1
ATOM 686 C CA . LEU A 1 85 ? 20.047 16.703 3.057 1 98.44 85 LEU A CA 1
ATOM 687 C C . LEU A 1 85 ? 18.719 16.406 2.377 1 98.44 85 LEU A C 1
ATOM 689 O O . LEU A 1 85 ? 18.281 17.172 1.51 1 98.44 85 LEU A O 1
ATOM 693 N N . VAL A 1 86 ? 18.141 15.25 2.717 1 98.88 86 VAL A N 1
ATOM 694 C CA . VAL A 1 86 ? 16.766 14.953 2.33 1 98.88 86 VAL A CA 1
ATOM 695 C C . VAL A 1 86 ? 15.828 15.156 3.523 1 98.88 86 VAL A C 1
ATOM 697 O O . VAL A 1 86 ? 16.016 14.531 4.57 1 98.88 86 VAL A O 1
ATOM 700 N N . HIS A 1 87 ? 14.914 16.062 3.432 1 98.94 87 HIS A N 1
ATOM 701 C CA . HIS A 1 87 ? 13.906 16.25 4.465 1 98.94 87 HIS A CA 1
ATOM 702 C C . HIS A 1 87 ? 12.602 15.539 4.098 1 98.94 87 HIS A C 1
ATOM 704 O O . HIS A 1 87 ? 11.867 16 3.223 1 98.94 87 HIS A O 1
ATOM 710 N N . ASN A 1 88 ? 12.32 14.508 4.809 1 98.94 88 ASN A N 1
ATOM 711 C CA . ASN A 1 88 ? 11.188 13.625 4.559 1 98.94 88 ASN A CA 1
ATOM 712 C C . ASN A 1 88 ? 9.945 14.078 5.328 1 98.94 88 ASN A C 1
ATOM 714 O O . ASN A 1 88 ? 9.961 14.141 6.559 1 98.94 88 ASN A O 1
ATOM 718 N N . HIS A 1 89 ? 8.914 14.391 4.598 1 98.81 89 HIS A N 1
ATOM 719 C CA . HIS A 1 89 ? 7.609 14.656 5.188 1 98.81 89 HIS A CA 1
ATOM 720 C C . HIS A 1 89 ? 6.594 13.594 4.777 1 98.81 89 HIS A C 1
ATOM 722 O O . HIS A 1 89 ? 5.383 13.82 4.855 1 98.81 89 HIS A O 1
ATOM 728 N N . TYR A 1 90 ? 7.047 12.445 4.27 1 98 90 TYR A N 1
ATOM 729 C CA . TYR A 1 90 ? 6.203 11.398 3.705 1 98 90 TYR A CA 1
ATOM 730 C C . TYR A 1 90 ? 6.121 10.195 4.637 1 98 90 TYR A C 1
ATOM 732 O O . TYR A 1 90 ? 6.305 9.055 4.207 1 98 90 TYR A O 1
ATOM 740 N N . ASP A 1 91 ? 6.008 10.43 5.891 1 96.81 91 ASP A N 1
ATOM 741 C CA . ASP A 1 91 ? 5.77 9.383 6.879 1 96.81 91 ASP A CA 1
ATOM 742 C C . ASP A 1 91 ? 6.867 8.32 6.832 1 96.81 91 ASP A C 1
ATOM 744 O O . ASP A 1 91 ? 8.047 8.648 6.676 1 96.81 91 ASP A O 1
ATOM 748 N N . PHE A 1 92 ? 6.605 7.039 7.062 1 98.38 92 PHE A N 1
ATOM 749 C CA . PHE A 1 92 ? 7.586 5.996 7.348 1 98.38 92 PHE A CA 1
ATOM 750 C C . PHE A 1 92 ? 8.141 5.41 6.055 1 98.38 92 PHE A C 1
ATOM 752 O O . PHE A 1 92 ? 9.203 4.785 6.055 1 98.38 92 PHE A O 1
ATOM 759 N N . MET A 1 93 ? 7.488 5.57 4.938 1 98.31 93 MET A N 1
ATOM 760 C CA . MET A 1 93 ? 7.754 4.801 3.725 1 98.31 93 MET A CA 1
ATOM 761 C C . MET A 1 93 ? 9.148 5.102 3.184 1 98.31 93 MET A C 1
ATOM 763 O O . MET A 1 93 ? 9.883 4.191 2.807 1 98.31 93 MET A O 1
ATOM 767 N N . PRO A 1 94 ? 9.617 6.387 3.203 1 98.81 94 PRO A N 1
ATOM 768 C CA . PRO A 1 94 ? 10.953 6.668 2.682 1 98.81 94 PRO A CA 1
ATOM 769 C C . PRO A 1 94 ? 12.062 6.027 3.52 1 98.81 94 PRO A C 1
ATOM 771 O O . PRO A 1 94 ? 13.18 5.855 3.037 1 98.81 94 PRO A O 1
ATOM 774 N N . LEU A 1 95 ? 11.742 5.676 4.781 1 98.81 95 LEU A N 1
ATOM 775 C CA . LEU A 1 95 ? 12.75 5.133 5.688 1 98.81 95 LEU A CA 1
ATOM 776 C C . LEU A 1 95 ? 13.297 3.809 5.164 1 98.81 95 LEU A C 1
ATOM 778 O O . LEU A 1 95 ? 14.453 3.469 5.414 1 98.81 95 LEU A O 1
ATOM 782 N N . TYR A 1 96 ? 12.5 3.074 4.336 1 98.69 96 TYR A N 1
ATOM 783 C CA . TYR A 1 96 ? 12.93 1.798 3.775 1 98.69 96 TYR A CA 1
ATOM 784 C C . TYR A 1 96 ? 14.156 1.98 2.889 1 98.69 96 TYR A C 1
ATOM 786 O O . TYR A 1 96 ? 14.898 1.025 2.637 1 98.69 96 TYR A O 1
ATOM 794 N N . PHE A 1 97 ? 14.406 3.199 2.396 1 98.81 97 PHE A N 1
ATOM 795 C CA . PHE A 1 97 ? 15.469 3.463 1.431 1 98.81 97 PHE A CA 1
ATOM 796 C C . PHE A 1 97 ? 16.703 4.031 2.121 1 98.81 97 PHE A C 1
ATOM 798 O O . PHE A 1 97 ? 17.75 4.172 1.501 1 98.81 97 PHE A O 1
ATOM 805 N N . THR A 1 98 ? 16.594 4.32 3.436 1 98.75 98 THR A N 1
ATOM 806 C CA . THR A 1 98 ? 17.656 5.059 4.125 1 98.75 98 THR A CA 1
ATOM 807 C C . THR A 1 98 ? 18.938 4.234 4.191 1 98.75 98 THR A C 1
ATOM 809 O O . THR A 1 98 ? 20.031 4.789 4.164 1 98.75 98 THR A O 1
ATOM 812 N N . PRO A 1 99 ? 18.875 2.875 4.234 1 98.56 99 PRO A N 1
ATOM 813 C CA . PRO A 1 99 ? 20.141 2.117 4.215 1 98.56 99 PRO A CA 1
ATOM 814 C C . PRO A 1 99 ? 20.891 2.271 2.898 1 98.56 99 PRO A C 1
ATOM 816 O O . PRO A 1 99 ? 22.078 1.909 2.816 1 98.56 99 PRO A O 1
ATOM 819 N N . PHE A 1 100 ? 20.234 2.83 1.879 1 98.31 100 PHE A N 1
ATOM 820 C CA . PHE A 1 100 ? 20.812 2.836 0.54 1 98.31 100 PHE A CA 1
ATOM 821 C C . PHE A 1 100 ? 21.281 4.234 0.155 1 98.31 100 PHE A C 1
ATOM 823 O O . PHE A 1 100 ? 21.734 4.457 -0.968 1 98.31 100 PHE A O 1
ATOM 830 N N . VAL A 1 101 ? 21.094 5.195 1.027 1 97.81 101 VAL A N 1
ATOM 831 C CA . VAL A 1 101 ? 21.547 6.555 0.753 1 97.81 101 VAL A CA 1
ATOM 832 C C . VAL A 1 101 ? 22.578 6.977 1.793 1 97.81 101 VAL A C 1
ATOM 834 O O . VAL A 1 101 ? 22.625 6.418 2.891 1 97.81 101 VAL A O 1
ATOM 837 N N . LYS A 1 102 ? 23.375 7.938 1.468 1 95.88 102 LYS A N 1
ATOM 838 C CA . LYS A 1 102 ? 24.484 8.32 2.344 1 95.88 102 LYS A CA 1
ATOM 839 C C . LYS A 1 102 ? 24.234 9.688 2.977 1 95.88 102 LYS A C 1
ATOM 841 O O . LYS A 1 102 ? 24.812 10.008 4.016 1 95.88 102 LYS A O 1
ATOM 846 N N . VAL A 1 103 ? 23.422 10.469 2.371 1 97.88 103 VAL A N 1
ATOM 847 C CA . VAL A 1 103 ? 23.172 11.812 2.871 1 97.88 103 VAL A CA 1
ATOM 848 C C . VAL A 1 103 ? 22.234 11.75 4.074 1 97.88 103 VAL A C 1
ATOM 850 O O . VAL A 1 103 ? 21.469 10.797 4.219 1 97.88 103 VAL A O 1
ATOM 853 N N . PRO A 1 104 ? 22.297 12.734 4.957 1 98.56 104 PRO A N 1
ATOM 854 C CA . PRO A 1 104 ? 21.344 12.789 6.074 1 98.56 104 PRO A CA 1
ATOM 855 C C . PRO A 1 104 ? 19.891 12.836 5.613 1 98.56 104 PRO A C 1
ATOM 857 O O . PRO A 1 104 ? 19.562 13.562 4.676 1 98.56 104 PRO A O 1
ATOM 860 N N . VAL A 1 105 ? 19.094 12 6.23 1 98.88 105 VAL A N 1
ATOM 861 C CA . VAL A 1 105 ? 17.641 12.016 6.027 1 98.88 105 VAL A CA 1
ATOM 862 C C . VAL A 1 105 ? 16.938 12.461 7.309 1 98.88 105 VAL A C 1
ATOM 864 O O . VAL A 1 105 ? 17.031 11.797 8.344 1 98.88 105 VAL A O 1
ATOM 867 N N . LEU A 1 106 ? 16.375 13.625 7.262 1 98.88 106 LEU A N 1
ATOM 868 C CA . LEU A 1 106 ? 15.586 14.172 8.367 1 98.88 106 LEU A CA 1
ATOM 869 C C . LEU A 1 106 ? 14.102 13.922 8.141 1 98.88 106 LEU A C 1
ATOM 871 O O . LEU A 1 106 ? 13.555 14.289 7.098 1 98.88 106 LEU A O 1
ATOM 875 N N . THR A 1 107 ? 13.477 13.227 9.07 1 98.88 107 THR A N 1
ATOM 876 C CA . THR A 1 107 ? 12.047 12.938 8.953 1 98.88 107 THR A CA 1
ATOM 877 C C . THR A 1 107 ? 11.25 13.719 9.992 1 98.88 107 THR A C 1
ATOM 879 O O . THR A 1 107 ? 11.461 13.562 11.195 1 98.88 107 THR A O 1
ATOM 882 N N . THR A 1 108 ? 10.383 14.562 9.484 1 98.81 108 THR A N 1
ATOM 883 C CA . THR A 1 108 ? 9.391 15.156 10.375 1 98.81 108 THR A CA 1
ATOM 884 C C . THR A 1 108 ? 8.227 14.195 10.594 1 98.81 108 THR A C 1
ATOM 886 O O . THR A 1 108 ? 7.539 13.812 9.641 1 98.81 108 THR A O 1
ATOM 889 N N . ILE A 1 109 ? 8.023 13.844 11.828 1 98.31 109 ILE A N 1
ATOM 890 C CA . ILE A 1 109 ? 6.918 12.969 12.188 1 98.31 109 ILE A CA 1
ATOM 891 C C . ILE A 1 109 ? 5.684 13.797 12.523 1 98.31 109 ILE A C 1
ATOM 893 O O . ILE A 1 109 ? 5.629 14.43 13.586 1 98.31 109 ILE A O 1
ATOM 897 N N . HIS A 1 110 ? 4.707 13.734 11.625 1 96.81 110 HIS A N 1
ATOM 898 C CA . HIS A 1 110 ? 3.514 14.562 11.758 1 96.81 110 HIS A CA 1
ATOM 899 C C . HIS A 1 110 ? 2.473 13.883 12.641 1 96.81 110 HIS A C 1
ATOM 901 O O . HIS A 1 110 ? 1.31 14.297 12.664 1 96.81 110 HIS A O 1
ATOM 907 N N . GLY A 1 111 ? 2.852 12.984 13.398 1 93.56 111 GLY A N 1
ATOM 908 C CA . GLY A 1 111 ? 1.979 12.102 14.148 1 93.56 111 GLY A CA 1
ATOM 909 C C . GLY A 1 111 ? 2 10.672 13.633 1 93.56 111 GLY A C 1
ATOM 910 O O . GLY A 1 111 ? 2.408 10.422 12.5 1 93.56 111 GLY A O 1
ATOM 911 N N . PHE A 1 112 ? 1.591 9.742 14.5 1 92.56 112 PHE A N 1
ATOM 912 C CA . PHE A 1 112 ? 1.547 8.344 14.117 1 92.56 112 PHE A CA 1
ATOM 913 C C . PHE A 1 112 ? 0.121 7.914 13.789 1 92.56 112 PHE A C 1
ATOM 915 O O . PHE A 1 112 ? -0.764 7.977 14.641 1 92.56 112 PHE A O 1
ATOM 922 N N . SER A 1 113 ? -0.004 7.527 12.547 1 85.06 113 SER A N 1
ATOM 923 C CA . SER A 1 113 ? -1.337 7.109 12.125 1 85.06 113 SER A CA 1
ATOM 924 C C . SER A 1 113 ? -1.719 5.77 12.75 1 85.06 113 SER A C 1
ATOM 926 O O . SER A 1 113 ? -2.9 5.426 12.812 1 85.06 113 SER A O 1
ATOM 928 N N . SER A 1 114 ? -0.756 4.996 13.109 1 90.12 114 SER A N 1
ATOM 929 C CA . SER A 1 114 ? -0.987 3.701 13.742 1 90.12 114 SER A CA 1
ATOM 930 C C . SER A 1 114 ? 0.235 3.244 14.531 1 90.12 114 SER A C 1
ATOM 932 O O . SER A 1 114 ? 1.358 3.664 14.242 1 90.12 114 SER A O 1
ATOM 934 N N . GLU A 1 115 ? -0.074 2.439 15.5 1 93.44 115 GLU A N 1
ATOM 935 C CA . GLU A 1 115 ? 1.022 1.838 16.25 1 93.44 115 GLU A CA 1
ATOM 936 C C . GLU A 1 115 ? 1.883 0.947 15.359 1 93.44 115 GLU A C 1
ATOM 938 O O . GLU A 1 115 ? 3.076 0.774 15.617 1 93.44 115 GLU A O 1
ATOM 943 N N . LYS A 1 116 ? 1.351 0.485 14.312 1 94.94 116 LYS A N 1
ATOM 944 C CA . LYS A 1 116 ? 1.976 -0.52 13.453 1 94.94 116 LYS A CA 1
ATOM 945 C C . LYS A 1 116 ? 3.139 0.077 12.664 1 94.94 116 LYS A C 1
ATOM 947 O O . LYS A 1 116 ? 4.062 -0.64 12.273 1 94.94 116 LYS A O 1
ATOM 952 N N . ILE A 1 117 ? 3.131 1.364 12.492 1 97.44 117 ILE A N 1
ATOM 953 C CA . ILE A 1 117 ? 4.172 1.957 11.656 1 97.44 117 ILE A CA 1
ATOM 954 C C . ILE A 1 117 ? 5.395 2.285 12.516 1 97.44 117 ILE A C 1
ATOM 956 O O . ILE A 1 117 ? 6.473 2.561 11.992 1 97.44 117 ILE A O 1
ATOM 960 N N . LYS A 1 118 ? 5.285 2.266 13.852 1 97.25 118 LYS A N 1
ATOM 961 C CA . LYS A 1 118 ? 6.355 2.672 14.758 1 97.25 118 LYS A CA 1
ATOM 962 C C . LYS A 1 118 ? 7.559 1.744 14.633 1 97.25 118 LYS A C 1
ATOM 964 O O . LYS A 1 118 ? 8.703 2.172 14.82 1 97.25 118 LYS A O 1
ATOM 969 N N . LYS A 1 119 ? 7.285 0.483 14.32 1 96.5 119 LYS A N 1
ATOM 970 C CA . LYS A 1 119 ? 8.391 -0.468 14.219 1 96.5 119 LYS A CA 1
ATOM 971 C C . LYS A 1 119 ? 9.328 -0.099 13.07 1 96.5 119 LYS A C 1
ATOM 973 O O . LYS A 1 119 ? 10.523 -0.394 13.117 1 96.5 119 LYS A O 1
ATOM 978 N N . VAL A 1 120 ? 8.797 0.562 12.031 1 98.25 120 VAL A N 1
ATOM 979 C CA . VAL A 1 120 ? 9.648 1.001 10.922 1 98.25 120 VAL A CA 1
ATOM 980 C C . VAL A 1 120 ? 10.586 2.104 11.398 1 98.25 120 VAL A C 1
ATOM 982 O O . VAL A 1 120 ? 11.789 2.066 11.117 1 98.25 120 VAL A O 1
ATOM 985 N N . TYR A 1 121 ? 10.047 3.07 12.148 1 98.56 121 TYR A N 1
ATOM 986 C CA . TYR A 1 121 ? 10.867 4.137 12.703 1 98.56 121 TYR A CA 1
ATOM 987 C C . TYR A 1 121 ? 11.961 3.57 13.609 1 98.56 121 TYR A C 1
ATOM 989 O O . TYR A 1 121 ? 13.109 4.012 13.555 1 98.56 121 TYR A O 1
ATOM 997 N N . ARG A 1 122 ? 11.586 2.607 14.422 1 98.12 122 ARG A N 1
ATOM 998 C CA . ARG A 1 122 ? 12.539 2.012 15.344 1 98.12 122 ARG A CA 1
ATOM 999 C C . ARG A 1 122 ? 13.641 1.271 14.594 1 98.12 122 ARG A C 1
ATOM 1001 O O . ARG A 1 122 ? 14.82 1.361 14.953 1 98.12 122 ARG A O 1
ATOM 1008 N N . ARG A 1 123 ? 13.305 0.629 13.547 1 97.5 123 ARG A N 1
ATOM 1009 C CA . ARG A 1 123 ? 14.25 -0.167 12.773 1 97.5 123 ARG A CA 1
ATOM 1010 C C . ARG A 1 123 ? 15.391 0.699 12.242 1 97.5 123 ARG A C 1
ATOM 1012 O O . ARG A 1 123 ? 16.547 0.269 12.219 1 97.5 123 ARG A O 1
ATOM 1019 N N . TYR A 1 124 ? 15.078 1.905 11.836 1 98.31 124 TYR A N 1
ATOM 1020 C CA . TYR A 1 124 ? 16.078 2.678 11.109 1 98.31 124 TYR A CA 1
ATOM 1021 C C . TYR A 1 124 ? 16.656 3.785 11.984 1 98.31 124 TYR A C 1
ATOM 1023 O O . TYR A 1 124 ? 17.516 4.543 11.539 1 98.31 124 TYR A O 1
ATOM 1031 N N . ALA A 1 125 ? 16.188 3.818 13.258 1 97.88 125 ALA A N 1
ATOM 1032 C CA . ALA A 1 125 ? 16.594 4.867 14.188 1 97.88 125 ALA A CA 1
ATOM 1033 C C . ALA A 1 125 ? 18.094 4.766 14.5 1 97.88 125 ALA A C 1
ATOM 1035 O O . ALA A 1 125 ? 18.719 5.75 14.891 1 97.88 125 ALA A O 1
ATOM 1036 N N . ALA A 1 126 ? 18.688 3.607 14.25 1 96.12 126 ALA A N 1
ATOM 1037 C CA . ALA A 1 126 ? 20.078 3.389 14.648 1 96.12 126 ALA A CA 1
ATOM 1038 C C . ALA A 1 126 ? 21.031 3.859 13.562 1 96.12 126 ALA A C 1
ATOM 1040 O O . ALA A 1 126 ? 22.25 3.973 13.797 1 96.12 126 ALA A O 1
ATOM 1041 N N . LEU A 1 127 ? 20.594 4.102 12.367 1 97.75 127 LEU A N 1
ATOM 1042 C CA . LEU A 1 127 ? 21.469 4.598 11.312 1 97.75 127 LEU A CA 1
ATOM 1043 C C . LEU A 1 127 ? 21.938 6.016 11.609 1 97.75 127 LEU A C 1
ATOM 1045 O O . LEU A 1 127 ? 21.141 6.883 11.953 1 97.75 127 LEU A O 1
ATOM 1049 N N . PRO A 1 128 ? 23.172 6.277 11.477 1 97.06 128 PRO A N 1
ATOM 1050 C CA . PRO A 1 128 ? 23.734 7.551 11.922 1 97.06 128 PRO A CA 1
ATOM 1051 C C . PRO A 1 128 ? 23.219 8.742 11.117 1 97.06 128 PRO A C 1
ATOM 1053 O O . PRO A 1 128 ? 23.203 9.875 11.617 1 97.06 128 PRO A O 1
ATOM 1056 N N . HIS A 1 129 ? 22.812 8.484 9.859 1 98.12 129 HIS A N 1
ATOM 1057 C CA . HIS A 1 129 ? 22.391 9.586 9.008 1 98.12 129 HIS A CA 1
ATOM 1058 C C . HIS A 1 129 ? 20.875 9.75 9.016 1 98.12 129 HIS A C 1
ATOM 1060 O O . HIS A 1 129 ? 20.328 10.539 8.25 1 98.12 129 HIS A O 1
ATOM 1066 N N . VAL A 1 130 ? 20.141 8.969 9.859 1 98.69 130 VAL A N 1
ATOM 1067 C CA . VAL A 1 130 ? 18.688 9.047 9.977 1 98.69 130 VAL A CA 1
ATOM 1068 C C . VAL A 1 130 ? 18.312 9.836 11.234 1 98.69 130 VAL A C 1
ATOM 1070 O O . VAL A 1 130 ? 18.781 9.523 12.328 1 98.69 130 VAL A O 1
ATOM 1073 N N . HIS A 1 131 ? 17.484 10.875 11.039 1 98.75 131 HIS A N 1
ATOM 1074 C CA . HIS A 1 131 ? 17.094 11.758 12.133 1 98.75 131 HIS A CA 1
ATOM 1075 C C . HIS A 1 131 ? 15.594 12.008 12.141 1 98.75 131 HIS A C 1
ATOM 1077 O O . HIS A 1 131 ? 14.977 12.125 11.086 1 98.75 131 HIS A O 1
ATOM 1083 N N . TYR A 1 132 ? 15.055 12.102 13.352 1 98.81 132 TYR A N 1
ATOM 1084 C CA . TYR A 1 132 ? 13.625 12.352 13.516 1 98.81 132 TYR A CA 1
ATOM 1085 C C . TYR A 1 132 ? 13.391 13.68 14.219 1 98.81 132 TYR A C 1
ATOM 1087 O O . TYR A 1 132 ? 14.148 14.062 15.117 1 98.81 132 TYR A O 1
ATOM 1095 N N . VAL A 1 133 ? 12.375 14.375 13.773 1 98.81 133 VAL A N 1
ATOM 1096 C CA . VAL A 1 133 ? 11.914 15.609 14.398 1 98.81 133 VAL A CA 1
ATOM 1097 C C . VAL A 1 133 ? 10.438 15.484 14.766 1 98.81 133 VAL A C 1
ATOM 1099 O O . VAL A 1 133 ? 9.625 15.039 13.945 1 98.81 133 VAL A O 1
ATOM 1102 N N . ALA A 1 134 ? 10.102 15.789 16.031 1 98.56 134 ALA A N 1
ATOM 1103 C CA . ALA A 1 134 ? 8.703 15.836 16.453 1 98.56 134 ALA A CA 1
ATOM 1104 C C . ALA A 1 134 ? 8.102 17.219 16.219 1 98.56 134 ALA A C 1
ATOM 1106 O O . ALA A 1 134 ? 8.82 18.219 16.203 1 98.56 134 ALA A O 1
ATOM 1107 N N . ILE A 1 135 ? 6.82 17.234 16.125 1 98.56 135 ILE A N 1
ATOM 1108 C CA . ILE A 1 135 ? 6.16 18.5 15.844 1 98.56 135 ILE A CA 1
ATOM 1109 C C . ILE A 1 135 ? 5.625 19.094 17.141 1 98.56 135 ILE A C 1
ATOM 1111 O O . ILE A 1 135 ? 5.137 20.234 17.156 1 98.56 135 ILE A O 1
ATOM 1115 N N . SER A 1 136 ? 5.672 18.406 18.172 1 98.31 136 SER A N 1
ATOM 1116 C CA . SER A 1 136 ? 5.363 18.828 19.531 1 98.31 136 SER A CA 1
ATOM 1117 C C . SER A 1 136 ? 6.016 17.906 20.562 1 98.31 136 SER A C 1
ATOM 1119 O O . SER A 1 136 ? 6.395 16.781 20.25 1 98.31 136 SER A O 1
ATOM 1121 N N . GLU A 1 137 ? 6.246 18.453 21.781 1 97.88 137 GLU A N 1
ATOM 1122 C CA . GLU A 1 137 ? 6.762 17.594 22.844 1 97.88 137 GLU A CA 1
ATOM 1123 C C . GLU A 1 137 ? 5.805 16.453 23.141 1 97.88 137 GLU A C 1
ATOM 1125 O O . GLU A 1 137 ? 6.234 15.312 23.359 1 97.88 137 GLU A O 1
ATOM 1130 N N . ALA A 1 138 ? 4.578 16.734 23.047 1 97.19 138 ALA A N 1
ATOM 1131 C CA . ALA A 1 138 ? 3.541 15.766 23.391 1 97.19 138 ALA A CA 1
ATOM 1132 C C . ALA A 1 138 ? 3.496 14.617 22.391 1 97.19 138 ALA A C 1
ATOM 1134 O O . ALA A 1 138 ? 3.096 13.5 22.734 1 97.19 138 ALA A O 1
ATOM 1135 N N . ASP A 1 139 ? 3.941 14.82 21.219 1 96.62 139 ASP A N 1
ATOM 1136 C CA . ASP A 1 139 ? 3.795 13.828 20.156 1 96.62 139 ASP A CA 1
ATOM 1137 C C . ASP A 1 139 ? 5.008 12.906 20.109 1 96.62 139 ASP A C 1
ATOM 1139 O O . ASP A 1 139 ? 5.031 11.945 19.328 1 96.62 139 ASP A O 1
ATOM 1143 N N . LYS A 1 140 ? 5.996 13.109 20.906 1 97.69 140 LYS A N 1
ATOM 1144 C CA . LYS A 1 140 ? 7.188 12.266 20.922 1 97.69 140 LYS A CA 1
ATOM 1145 C C . LYS A 1 140 ? 6.852 10.844 21.359 1 97.69 140 LYS A C 1
ATOM 1147 O O . LYS A 1 140 ? 6.059 10.648 22.281 1 97.69 140 LYS A O 1
ATOM 1152 N N . ASP A 1 141 ? 7.355 9.945 20.656 1 97.12 141 ASP A N 1
ATOM 1153 C CA . ASP A 1 141 ? 7.379 8.562 21.109 1 97.12 141 ASP A CA 1
ATOM 1154 C C . ASP A 1 141 ? 8.633 8.273 21.938 1 97.12 141 ASP A C 1
ATOM 1156 O O . ASP A 1 141 ? 9.75 8.469 21.453 1 97.12 141 ASP A O 1
ATOM 1160 N N . PRO A 1 142 ? 8.43 7.809 23.141 1 95.38 142 PRO A N 1
ATOM 1161 C CA . PRO A 1 142 ? 9.594 7.613 24.016 1 95.38 142 PRO A CA 1
ATOM 1162 C C . PRO A 1 142 ? 10.578 6.586 23.469 1 95.38 142 PRO A C 1
ATOM 1164 O O . PRO A 1 142 ? 11.742 6.551 23.891 1 95.38 142 PRO A O 1
ATOM 1167 N N . GLY A 1 143 ? 10.25 5.789 22.531 1 95.81 143 GLY A N 1
ATOM 1168 C CA . GLY A 1 143 ? 11.117 4.754 22 1 95.81 143 GLY A CA 1
ATOM 1169 C C . GLY A 1 143 ? 11.945 5.219 20.812 1 95.81 143 GLY A C 1
ATOM 1170 O O . GLY A 1 143 ? 12.695 4.441 20.234 1 95.81 143 GLY A O 1
ATOM 1171 N N . LEU A 1 144 ? 11.82 6.469 20.438 1 97.94 144 LEU A N 1
ATOM 1172 C CA . LEU A 1 144 ? 12.539 6.984 19.266 1 97.94 144 LEU A CA 1
ATOM 1173 C C . LEU A 1 144 ? 13.484 8.109 19.672 1 97.94 144 LEU A C 1
ATOM 1175 O O . LEU A 1 144 ? 13.156 8.93 20.531 1 97.94 144 LEU A O 1
ATOM 1179 N N . PRO A 1 145 ? 14.609 8.164 19.047 1 97.62 145 PRO A N 1
ATOM 1180 C CA . PRO A 1 145 ? 15.516 9.297 19.25 1 97.62 145 PRO A CA 1
ATOM 1181 C C . PRO A 1 145 ? 15.141 10.508 18.406 1 97.62 145 PRO A C 1
ATOM 1183 O O . PRO A 1 145 ? 14.961 10.375 17.188 1 97.62 145 PRO A O 1
ATOM 1186 N N . TYR A 1 146 ? 14.984 11.633 19.047 1 98.44 146 TYR A N 1
ATOM 1187 C CA . TYR A 1 146 ? 14.633 12.844 18.312 1 98.44 146 TYR A CA 1
ATOM 1188 C C . TYR A 1 146 ? 15.797 13.828 18.312 1 98.44 146 TYR A C 1
ATOM 1190 O O . TYR A 1 146 ? 16.438 14.047 19.328 1 98.44 146 TYR A O 1
ATOM 1198 N N . LEU A 1 147 ? 16.016 14.375 17.141 1 98.19 147 LEU A N 1
ATOM 1199 C CA . LEU A 1 147 ? 17 15.438 16.984 1 98.19 147 LEU A CA 1
ATOM 1200 C C . LEU A 1 147 ? 16.5 16.734 17.625 1 98.19 147 LEU A C 1
ATOM 1202 O O . LEU A 1 147 ? 17.312 17.547 18.094 1 98.19 147 LEU A O 1
ATOM 1206 N N . GLY A 1 148 ? 15.164 16.953 17.547 1 98.25 148 GLY A N 1
ATOM 1207 C CA . GLY A 1 148 ? 14.539 18.141 18.125 1 98.25 148 GLY A CA 1
ATOM 1208 C C . GLY A 1 148 ? 13.031 18.172 17.922 1 98.25 148 GLY A C 1
ATOM 1209 O O . GLY A 1 148 ? 12.445 17.203 17.453 1 98.25 148 GLY A O 1
ATOM 1210 N N . VAL A 1 149 ? 12.461 19.219 18.438 1 98.56 149 VAL A N 1
ATOM 1211 C CA . VAL A 1 149 ? 11.047 19.531 18.266 1 98.56 149 VAL A CA 1
ATOM 1212 C C . VAL A 1 149 ? 10.883 20.844 17.516 1 98.56 149 VAL A C 1
ATOM 1214 O O . VAL A 1 149 ? 11.484 21.859 17.875 1 98.56 149 VAL A O 1
ATOM 1217 N N . VAL A 1 150 ? 10.195 20.75 16.406 1 98.75 150 VAL A N 1
ATOM 1218 C CA . VAL A 1 150 ? 9.891 21.969 15.656 1 98.75 150 VAL A CA 1
ATOM 1219 C C . VAL A 1 150 ? 8.383 22.078 15.445 1 98.75 150 VAL A C 1
ATOM 1221 O O . VAL A 1 150 ? 7.789 21.25 14.734 1 98.75 150 VAL A O 1
ATOM 1224 N N . HIS A 1 151 ? 7.766 23.062 16.062 1 98.44 151 HIS A N 1
ATOM 1225 C CA . HIS A 1 151 ? 6.344 23.312 15.859 1 98.44 151 HIS A CA 1
ATOM 1226 C C . HIS A 1 151 ? 6.062 23.75 14.422 1 98.44 151 HIS A C 1
ATOM 1228 O O . HIS A 1 151 ? 6.883 24.422 13.805 1 98.44 151 HIS A O 1
ATOM 1234 N N . HIS A 1 152 ? 4.867 23.359 13.969 1 98.06 152 HIS A N 1
ATOM 1235 C CA . HIS A 1 152 ? 4.453 23.859 12.664 1 98.06 152 HIS A CA 1
ATOM 1236 C C . HIS A 1 152 ? 4.266 25.375 12.68 1 98.06 152 HIS A C 1
ATOM 1238 O O . HIS A 1 152 ? 3.973 25.953 13.734 1 98.06 152 HIS A O 1
ATOM 1244 N N . GLY A 1 153 ? 4.492 25.938 11.523 1 98.06 153 GLY A N 1
ATOM 1245 C CA . GLY A 1 153 ? 4.23 27.359 11.312 1 98.06 153 GLY A CA 1
ATOM 1246 C C . GLY A 1 153 ? 3.434 27.625 10.055 1 98.06 153 GLY A C 1
ATOM 1247 O O . GLY A 1 153 ? 3.518 26.875 9.078 1 98.06 153 GLY A O 1
ATOM 1248 N N . VAL A 1 154 ? 2.678 28.719 10.133 1 97.31 154 VAL A N 1
ATOM 1249 C CA . VAL A 1 154 ? 1.898 29.141 8.977 1 97.31 154 VAL A CA 1
ATOM 1250 C C . VAL A 1 154 ? 2.312 30.547 8.562 1 97.31 154 VAL A C 1
ATOM 1252 O O . VAL A 1 154 ? 2.998 31.25 9.312 1 97.31 154 VAL A O 1
ATOM 1255 N N . ASP A 1 155 ? 1.934 30.891 7.332 1 97.38 155 ASP A N 1
ATOM 1256 C CA . ASP A 1 155 ? 2.203 32.25 6.848 1 97.38 155 ASP A CA 1
ATOM 1257 C C . ASP A 1 155 ? 1.237 33.25 7.469 1 97.38 155 ASP A C 1
ATOM 1259 O O . ASP A 1 155 ? 0.056 33.281 7.117 1 97.38 155 ASP A O 1
ATOM 1263 N N . PRO A 1 156 ? 1.761 34.062 8.344 1 97.12 156 PRO A N 1
ATOM 1264 C CA . PRO A 1 156 ? 0.85 35 8.992 1 97.12 156 PRO A CA 1
ATOM 1265 C C . PRO A 1 156 ? 0.098 35.875 7.988 1 97.12 156 PRO A C 1
ATOM 1267 O O . PRO A 1 156 ? -1.001 36.375 8.281 1 97.12 156 PRO A O 1
ATOM 1270 N N . ARG A 1 157 ? 0.604 36.188 6.781 1 95.88 157 ARG A N 1
ATOM 1271 C CA . ARG A 1 157 ? 0.04 37.125 5.789 1 95.88 157 ARG A CA 1
ATOM 1272 C C . ARG A 1 157 ? -1.247 36.531 5.195 1 95.88 157 ARG A C 1
ATOM 1274 O O . ARG A 1 157 ? -2.039 37.281 4.602 1 95.88 157 ARG A O 1
ATOM 1281 N N . ARG A 1 158 ? -1.385 35.219 5.422 1 94.69 158 ARG A N 1
ATOM 1282 C CA . ARG A 1 158 ? -2.568 34.562 4.871 1 94.69 158 ARG A CA 1
ATOM 1283 C C . ARG A 1 158 ? -3.787 34.812 5.754 1 94.69 158 ARG A C 1
ATOM 1285 O O . ARG A 1 158 ? -4.91 34.469 5.379 1 94.69 158 ARG A O 1
ATOM 1292 N N . PHE A 1 159 ? -3.561 35.438 6.918 1 96.94 159 PHE A N 1
ATOM 1293 C CA . PHE A 1 159 ? -4.629 35.594 7.902 1 96.94 159 PHE A CA 1
ATOM 1294 C C . PHE A 1 159 ? -4.812 37.062 8.289 1 96.94 159 PHE A C 1
ATOM 1296 O O . PHE A 1 159 ? -3.875 37.844 8.203 1 96.94 159 PHE A O 1
ATOM 1303 N N . ARG A 1 160 ? -5.992 37.375 8.664 1 96.62 160 ARG A N 1
ATOM 1304 C CA . ARG A 1 160 ? -6.312 38.688 9.18 1 96.62 160 ARG A CA 1
ATOM 1305 C C . ARG A 1 160 ? -7.215 38.625 10.398 1 96.62 160 ARG A C 1
ATOM 1307 O O . ARG A 1 160 ? -7.984 37.656 10.539 1 96.62 160 ARG A O 1
ATOM 1314 N N . VAL A 1 161 ? -7.098 39.625 11.242 1 97.81 161 VAL A N 1
ATOM 1315 C CA . VAL A 1 161 ? -7.91 39.688 12.453 1 97.81 161 VAL A CA 1
ATOM 1316 C C . VAL A 1 161 ? -9.297 40.219 12.133 1 97.81 161 VAL A C 1
ATOM 1318 O O . VAL A 1 161 ? -9.422 41.344 11.625 1 97.81 161 VAL A O 1
ATOM 1321 N N . GLY A 1 162 ? -10.266 39.438 12.391 1 96.12 162 GLY A N 1
ATOM 1322 C CA . GLY A 1 162 ? -11.633 39.844 12.148 1 96.12 162 GLY A CA 1
ATOM 1323 C C . GLY A 1 162 ? -12.328 40.375 13.383 1 96.12 162 GLY A C 1
ATOM 1324 O O . GLY A 1 162 ? -11.727 40.438 14.461 1 96.12 162 GLY A O 1
ATOM 1325 N N . GLU A 1 163 ? -13.656 40.719 13.148 1 94.94 163 GLU A N 1
ATOM 1326 C CA . GLU A 1 163 ? -14.438 41.344 14.219 1 94.94 163 GLU A CA 1
ATOM 1327 C C . GLU A 1 163 ? -14.977 40.281 15.18 1 94.94 163 GLU A C 1
ATOM 1329 O O . GLU A 1 163 ? -15.203 40.562 16.359 1 94.94 163 GLU A O 1
ATOM 1334 N N . GLY A 1 164 ? -15.094 39.188 14.664 1 94.75 164 GLY A N 1
ATOM 1335 C CA . GLY A 1 164 ? -15.672 38.094 15.469 1 94.75 164 GLY A CA 1
ATOM 1336 C C . GLY A 1 164 ? -17.141 38.344 15.797 1 94.75 164 GLY A C 1
ATOM 1337 O O . GLY A 1 164 ? -17.781 39.219 15.219 1 94.75 164 GLY A O 1
ATOM 1338 N N . GLY A 1 165 ? -17.672 37.375 16.562 1 92.75 165 GLY A N 1
ATOM 1339 C CA . GLY A 1 165 ? -18.953 37.562 17.219 1 92.75 165 GLY A CA 1
ATOM 1340 C C . GLY A 1 165 ? -20.125 37 16.453 1 92.75 165 GLY A C 1
ATOM 1341 O O . GLY A 1 165 ? -21.266 37.062 16.922 1 92.75 165 GLY A O 1
ATOM 1342 N N . ARG A 1 166 ? -19.938 36.375 15.375 1 95.25 166 ARG A N 1
ATOM 1343 C CA . ARG A 1 166 ? -21.062 36 14.539 1 95.25 166 ARG A CA 1
ATOM 1344 C C . ARG A 1 166 ? -21.422 34.531 14.734 1 95.25 166 ARG A C 1
ATOM 1346 O O . ARG A 1 166 ? -22.609 34.156 14.75 1 95.25 166 ARG A O 1
ATOM 1353 N N . HIS A 1 167 ? -20.438 33.688 14.852 1 98.31 167 HIS A N 1
ATOM 1354 C CA . HIS A 1 167 ? -20.703 32.25 14.945 1 98.31 167 HIS A CA 1
ATOM 1355 C C . HIS A 1 167 ? -19.547 31.516 15.617 1 98.31 167 HIS A C 1
ATOM 1357 O O . HIS A 1 167 ? -18.438 32.062 15.711 1 98.31 167 HIS A O 1
ATOM 1363 N N . LEU A 1 168 ? -19.859 30.375 16.156 1 98.62 168 LEU A N 1
ATOM 1364 C CA . LEU A 1 168 ? -18.828 29.406 16.516 1 98.62 168 LEU A CA 1
ATOM 1365 C C . LEU A 1 168 ? -18.328 28.672 15.289 1 98.62 168 LEU A C 1
ATOM 1367 O O . LEU A 1 168 ? -19.016 28.609 14.266 1 98.62 168 LEU A O 1
ATOM 1371 N N . LEU A 1 169 ? -17.062 28.172 15.445 1 98.75 169 LEU A N 1
ATOM 1372 C CA . LEU A 1 169 ? -16.469 27.594 14.25 1 98.75 169 LEU A CA 1
ATOM 1373 C C . LEU A 1 169 ? -15.75 26.297 14.578 1 98.75 169 LEU A C 1
ATOM 1375 O O . LEU A 1 169 ? -15.055 26.203 15.594 1 98.75 169 LEU A O 1
ATOM 1379 N N . VAL A 1 170 ? -15.961 25.266 13.758 1 98.38 170 VAL A N 1
ATOM 1380 C CA . VAL A 1 170 ? -15.156 24.047 13.734 1 98.38 170 VAL A CA 1
ATOM 1381 C C . VAL A 1 170 ? -14.461 23.922 12.383 1 98.38 170 VAL A C 1
ATOM 1383 O O . VAL A 1 170 ? -15.109 24.031 11.336 1 98.38 170 VAL A O 1
ATOM 1386 N N . LEU A 1 171 ? -13.125 23.734 12.43 1 96.38 171 LEU A N 1
ATOM 1387 C CA . LEU A 1 171 ? -12.32 23.469 11.25 1 96.38 171 LEU A CA 1
ATOM 1388 C C . LEU A 1 171 ? -11.594 22.125 11.391 1 96.38 171 LEU A C 1
ATOM 1390 O O . LEU A 1 171 ? -10.523 22.062 12 1 96.38 171 LEU A O 1
ATOM 1394 N N . SER A 1 172 ? -12.133 21.078 10.852 1 95.12 172 SER A N 1
ATOM 1395 C CA . SER A 1 172 ? -11.516 19.766 10.938 1 95.12 172 SER A CA 1
ATOM 1396 C C . SER A 1 172 ? -12.203 18.766 10.008 1 95.12 172 SER A C 1
ATOM 1398 O O . SER A 1 172 ? -13.297 19.031 9.516 1 95.12 172 SER A O 1
ATOM 1400 N N . ARG A 1 173 ? -11.484 17.703 9.781 1 92.88 173 ARG A N 1
ATOM 1401 C CA . ARG A 1 173 ? -12.211 16.578 9.195 1 92.88 173 ARG A CA 1
ATOM 1402 C C . ARG A 1 173 ? -13.281 16.062 10.156 1 92.88 173 ARG A C 1
ATOM 1404 O O . ARG A 1 173 ? -13.148 16.203 11.375 1 92.88 173 ARG A O 1
ATOM 1411 N N . ILE A 1 174 ? -14.297 15.453 9.516 1 96.88 174 ILE A N 1
ATOM 1412 C CA . ILE A 1 174 ? -15.406 14.945 10.32 1 96.88 174 ILE A CA 1
ATOM 1413 C C . ILE A 1 174 ? -15.102 13.516 10.773 1 96.88 174 ILE A C 1
ATOM 1415 O O . ILE A 1 174 ? -15.211 12.57 9.992 1 96.88 174 ILE A O 1
ATOM 1419 N N . HIS A 1 175 ? -14.758 13.43 11.984 1 96.38 175 HIS A N 1
ATOM 1420 C CA . HIS A 1 175 ? -14.359 12.195 12.648 1 96.38 175 HIS A CA 1
ATOM 1421 C C . HIS A 1 175 ? -14.633 12.266 14.148 1 96.38 175 HIS A C 1
ATOM 1423 O O . HIS A 1 175 ? -14.523 13.336 14.758 1 96.38 175 HIS A O 1
ATOM 1429 N N . PRO A 1 176 ? -15 11.078 14.773 1 96.38 176 PRO A N 1
ATOM 1430 C CA . PRO A 1 176 ? -15.273 11.102 16.219 1 96.38 176 PRO A CA 1
ATOM 1431 C C . PRO A 1 176 ? -14.117 11.688 17.031 1 96.38 176 PRO A C 1
ATOM 1433 O O . PRO A 1 176 ? -14.344 12.367 18.031 1 96.38 176 PRO A O 1
ATOM 1436 N N . ASP A 1 177 ? -12.93 11.477 16.562 1 95.44 177 ASP A N 1
ATOM 1437 C CA . ASP A 1 177 ? -11.734 11.953 17.266 1 95.44 177 ASP A CA 1
ATOM 1438 C C . ASP A 1 177 ? -11.703 13.477 17.312 1 95.44 177 ASP A C 1
ATOM 1440 O O . ASP A 1 177 ? -11.031 14.062 18.156 1 95.44 177 ASP A O 1
ATOM 1444 N N . LYS A 1 178 ? -12.469 14.109 16.453 1 96.88 178 LYS A N 1
ATOM 1445 C CA . LYS A 1 178 ? -12.383 15.562 16.328 1 96.88 178 LYS A CA 1
ATOM 1446 C C . LYS A 1 178 ? -13.492 16.25 17.125 1 96.88 178 LYS A C 1
ATOM 1448 O O . LYS A 1 178 ? -13.547 17.469 17.203 1 96.88 178 LYS A O 1
ATOM 1453 N N . GLY A 1 179 ? -14.414 15.531 17.703 1 97.12 179 GLY A N 1
ATOM 1454 C CA . GLY A 1 179 ? -15.375 16.031 18.672 1 97.12 179 GLY A CA 1
ATOM 1455 C C . GLY A 1 179 ? -16.438 16.938 18.062 1 97.12 179 GLY A C 1
ATOM 1456 O O . GLY A 1 179 ? -16.766 17.984 18.625 1 97.12 179 GLY A O 1
ATOM 1457 N N . ILE A 1 180 ? -16.906 16.531 16.891 1 97.88 180 ILE A N 1
ATOM 1458 C CA . ILE A 1 180 ? -17.891 17.328 16.188 1 97.88 180 ILE A CA 1
ATOM 1459 C C . ILE A 1 180 ? -19.219 17.328 16.953 1 97.88 180 ILE A C 1
ATOM 1461 O O . ILE A 1 180 ? -19.859 18.375 17.109 1 97.88 180 ILE A O 1
ATOM 1465 N N . ARG A 1 181 ? -19.594 16.172 17.438 1 97.44 181 ARG A N 1
ATOM 1466 C CA . ARG A 1 181 ? -20.812 16.078 18.219 1 97.44 181 ARG A CA 1
ATOM 1467 C C . ARG A 1 181 ? -20.766 16.984 19.453 1 97.44 181 ARG A C 1
ATOM 1469 O O . ARG A 1 181 ? -21.734 17.688 19.75 1 97.44 181 ARG A O 1
ATOM 1476 N N . GLU A 1 182 ? -19.688 16.953 20.125 1 97.56 182 GLU A N 1
ATOM 1477 C CA . GLU A 1 182 ? -19.5 17.797 21.297 1 97.56 182 GLU A CA 1
ATOM 1478 C C . GLU A 1 182 ? -19.625 19.281 20.938 1 97.56 182 GLU A C 1
ATOM 1480 O O . GLU A 1 182 ? -20.234 20.047 21.688 1 97.56 182 GLU A O 1
ATOM 1485 N N . ALA A 1 183 ? -19.094 19.641 19.828 1 98.38 183 ALA A N 1
ATOM 1486 C CA . ALA A 1 183 ? -19.172 21.031 19.375 1 98.38 183 ALA A CA 1
ATOM 1487 C C . ALA A 1 183 ? -20.625 21.438 19.109 1 98.38 183 ALA A C 1
ATOM 1489 O O . ALA A 1 183 ? -21.031 22.547 19.453 1 98.38 183 ALA A O 1
ATOM 1490 N N . VAL A 1 184 ? -21.344 20.531 18.516 1 98.12 184 VAL A N 1
ATOM 1491 C CA . VAL A 1 184 ? -22.75 20.797 18.203 1 98.12 184 VAL A CA 1
ATOM 1492 C C . VAL A 1 184 ? -23.547 20.953 19.5 1 98.12 184 VAL A C 1
ATOM 1494 O O . VAL A 1 184 ? -24.344 21.875 19.641 1 98.12 184 VAL A O 1
ATOM 1497 N N . LEU A 1 185 ? -23.328 20.062 20.391 1 97 185 LEU A N 1
ATOM 1498 C CA . LEU A 1 185 ? -24.016 20.141 21.672 1 97 185 LEU A CA 1
ATOM 1499 C C . LEU A 1 185 ? -23.703 21.453 22.391 1 97 185 LEU A C 1
ATOM 1501 O O . LEU A 1 185 ? -24.609 22.094 22.953 1 97 185 LEU A O 1
ATOM 1505 N N . PHE A 1 186 ? -22.5 21.828 22.375 1 98.12 186 PHE A N 1
ATOM 1506 C CA . PHE A 1 186 ? -22.094 23.094 22.953 1 98.12 186 PHE A CA 1
ATOM 1507 C C . PHE A 1 186 ? -22.844 24.266 22.312 1 98.12 186 PHE A C 1
ATOM 1509 O O . PHE A 1 186 ? -23.359 25.125 23.016 1 98.12 186 PHE A O 1
ATOM 1516 N N . ALA A 1 187 ? -22.875 24.344 21.031 1 98.12 187 ALA A N 1
ATOM 1517 C CA . ALA A 1 187 ? -23.531 25.422 20.281 1 98.12 187 ALA A CA 1
ATOM 1518 C C . ALA A 1 187 ? -25.016 25.484 20.609 1 98.12 187 ALA A C 1
ATOM 1520 O O . ALA A 1 187 ? -25.562 26.578 20.797 1 98.12 187 ALA A O 1
ATOM 1521 N N . ARG A 1 188 ? -25.609 24.391 20.688 1 96.94 188 ARG A N 1
ATOM 1522 C CA . ARG A 1 188 ? -27.031 24.328 20.969 1 96.94 188 ARG A CA 1
ATOM 1523 C C . ARG A 1 188 ? -27.328 24.844 22.375 1 96.94 188 ARG A C 1
ATOM 1525 O O . ARG A 1 188 ? -28.25 25.625 22.578 1 96.94 188 ARG A O 1
ATOM 1532 N N . LYS A 1 189 ? -26.547 24.359 23.266 1 96.81 189 LYS A N 1
ATOM 1533 C CA . LYS A 1 189 ? -26.75 24.766 24.656 1 96.81 189 LYS A CA 1
ATOM 1534 C C . LYS A 1 189 ? -26.484 26.25 24.828 1 96.81 189 LYS A C 1
ATOM 1536 O O . LYS A 1 189 ? -27.172 26.922 25.594 1 96.81 189 LYS A O 1
ATOM 1541 N N . SER A 1 190 ? -25.547 26.734 24.141 1 97.25 190 SER A N 1
ATOM 1542 C CA . SER A 1 190 ? -25.188 28.141 24.25 1 97.25 190 SER A CA 1
ATOM 1543 C C . SER A 1 190 ? -26.078 29 23.359 1 97.25 190 SER A C 1
ATOM 1545 O O . SER A 1 190 ? -26.016 30.234 23.422 1 97.25 190 SER A O 1
ATOM 1547 N N . ARG A 1 191 ? -26.844 28.438 22.484 1 96.69 191 ARG A N 1
ATOM 1548 C CA . ARG A 1 191 ? -27.734 29.109 21.547 1 96.69 191 ARG A CA 1
ATOM 1549 C C . ARG A 1 191 ? -26.984 30.031 20.625 1 96.69 191 ARG A C 1
ATOM 1551 O O . ARG A 1 191 ? -27.391 31.172 20.406 1 96.69 191 ARG A O 1
ATOM 1558 N N . LEU A 1 192 ? -25.859 29.609 20.219 1 97.88 192 LEU A N 1
ATOM 1559 C CA . LEU A 1 192 ? -25.062 30.344 19.25 1 97.88 192 LEU A CA 1
ATOM 1560 C C . LEU A 1 192 ? -24.969 29.578 17.938 1 97.88 192 LEU A C 1
ATOM 1562 O O . LEU A 1 192 ? -24.906 28.344 17.938 1 97.88 192 LEU A O 1
ATOM 1566 N N . PRO A 1 193 ? -24.922 30.344 16.828 1 98.38 193 PRO A N 1
ATOM 1567 C CA . PRO A 1 193 ? -24.734 29.656 15.539 1 98.38 193 PRO A CA 1
ATOM 1568 C C . PRO A 1 193 ? -23.375 28.969 15.438 1 98.38 193 PRO A C 1
ATOM 1570 O O . PRO A 1 193 ? -22.375 29.469 15.945 1 98.38 193 PRO A O 1
ATOM 1573 N N . LEU A 1 194 ? -23.375 27.828 14.797 1 98.69 194 LEU A N 1
ATOM 1574 C CA . LEU A 1 194 ? -22.156 27.047 14.602 1 98.69 194 LEU A CA 1
ATOM 1575 C C . LEU A 1 194 ? -21.953 26.734 13.125 1 98.69 194 LEU A C 1
ATOM 1577 O O . LEU A 1 194 ? -22.875 26.281 12.445 1 98.69 194 LEU A O 1
ATOM 1581 N N . LYS A 1 195 ? -20.766 27.047 12.617 1 98.69 195 LYS A N 1
ATOM 1582 C CA . LYS A 1 195 ? -20.344 26.641 11.281 1 98.69 195 LYS A CA 1
ATOM 1583 C C . LYS A 1 195 ? -19.281 25.547 11.352 1 98.69 195 LYS A C 1
ATOM 1585 O O . LYS A 1 195 ? -18.297 25.672 12.07 1 98.69 195 LYS A O 1
ATOM 1590 N N . ILE A 1 196 ? -19.516 24.438 10.656 1 98.31 196 ILE A N 1
ATOM 1591 C CA . ILE A 1 196 ? -18.609 23.281 10.617 1 98.31 196 ILE A CA 1
ATOM 1592 C C . ILE A 1 196 ? -18.016 23.141 9.219 1 98.31 196 ILE A C 1
ATOM 1594 O O . ILE A 1 196 ? -18.75 22.938 8.25 1 98.31 196 ILE A O 1
ATOM 1598 N N . ALA A 1 197 ? -16.703 23.266 9.117 1 96.94 197 ALA A N 1
ATOM 1599 C CA . ALA A 1 197 ? -16.062 23.188 7.805 1 96.94 197 ALA A CA 1
ATOM 1600 C C . ALA A 1 197 ? -14.984 22.109 7.781 1 96.94 197 ALA A C 1
ATOM 1602 O O . ALA A 1 197 ? -14.125 22.062 8.656 1 96.94 197 ALA A O 1
ATOM 1603 N N . GLY A 1 198 ? -14.969 21.172 6.777 1 94.69 198 GLY A N 1
ATOM 1604 C CA . GLY A 1 198 ? -14 20.109 6.566 1 94.69 198 GLY A CA 1
ATOM 1605 C C . GLY A 1 198 ? -14.586 18.891 5.867 1 94.69 198 GLY A C 1
ATOM 1606 O O . GLY A 1 198 ? -15.805 18.797 5.707 1 94.69 198 GLY A O 1
ATOM 1607 N N . PRO A 1 199 ? -13.766 18.062 5.449 1 93.62 199 PRO A N 1
ATOM 1608 C CA . PRO A 1 199 ? -14.266 16.875 4.75 1 93.62 199 PRO A CA 1
ATOM 1609 C C . PRO A 1 199 ? -14.797 15.805 5.703 1 93.62 199 PRO A C 1
ATOM 1611 O O . PRO A 1 199 ? -14.281 15.648 6.812 1 93.62 199 PRO A O 1
ATOM 1614 N N . VAL A 1 200 ? -15.828 15.055 5.199 1 95.88 200 VAL A N 1
ATOM 1615 C CA . VAL A 1 200 ? -16.328 13.906 5.953 1 95.88 200 VAL A CA 1
ATOM 1616 C C . VAL A 1 200 ? -15.344 12.742 5.816 1 95.88 200 VAL A C 1
ATOM 1618 O O . VAL A 1 200 ? -15.203 12.172 4.73 1 95.88 200 VAL A O 1
ATOM 1621 N N . GLN A 1 201 ? -14.68 12.461 6.867 1 93.31 201 GLN A N 1
ATOM 1622 C CA . GLN A 1 201 ? -13.758 11.32 6.848 1 93.31 201 GLN A CA 1
ATOM 1623 C C . GLN A 1 201 ? -14.469 10.039 7.258 1 93.31 201 GLN A C 1
ATOM 1625 O O . GLN A 1 201 ? -14.227 8.977 6.676 1 93.31 201 GLN A O 1
ATOM 1630 N N . ASP A 1 202 ? -15.328 10.117 8.25 1 96.44 202 ASP A N 1
ATOM 1631 C CA . ASP A 1 202 ? -16.125 8.992 8.727 1 96.44 202 ASP A CA 1
ATOM 1632 C C . ASP A 1 202 ? -17.609 9.172 8.375 1 96.44 202 ASP A C 1
ATOM 16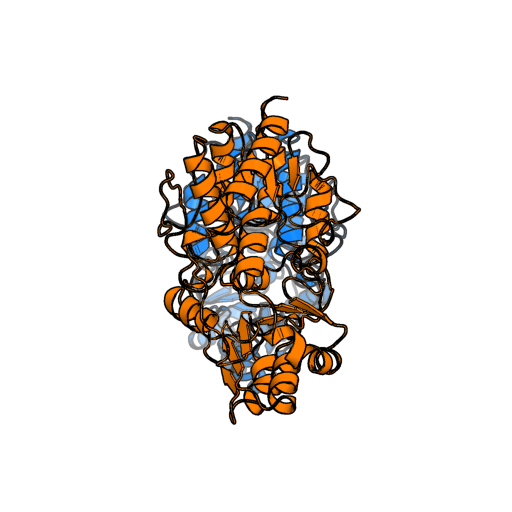34 O O . ASP A 1 202 ? -18.344 9.82 9.117 1 96.44 202 ASP A O 1
ATOM 1638 N N . GLU A 1 203 ? -17.984 8.492 7.309 1 96.5 203 GLU A N 1
ATOM 1639 C CA . GLU A 1 203 ? -19.344 8.656 6.781 1 96.5 203 GLU A CA 1
ATOM 1640 C C . GLU A 1 203 ? -20.391 8.18 7.785 1 96.5 203 GLU A C 1
ATOM 1642 O O . GLU A 1 203 ? -21.438 8.812 7.949 1 96.5 203 GLU A O 1
ATOM 1647 N N . ALA A 1 204 ? -20.078 7.047 8.391 1 96.94 204 ALA A N 1
ATOM 1648 C CA . ALA A 1 204 ? -21.031 6.504 9.367 1 96.94 204 ALA A CA 1
ATOM 1649 C C . ALA A 1 204 ? -21.203 7.457 10.547 1 96.94 204 ALA A C 1
ATOM 1651 O O . ALA A 1 204 ? -22.328 7.699 10.984 1 96.94 204 ALA A O 1
ATOM 1652 N N . TYR A 1 205 ? -20.156 8.008 11.039 1 97.5 205 TYR A N 1
ATOM 1653 C CA . TYR A 1 205 ? -20.203 8.977 12.125 1 97.5 205 TYR A CA 1
ATOM 1654 C C . TYR A 1 205 ? -20.984 10.219 11.719 1 97.5 205 TYR A C 1
ATOM 1656 O O . TYR A 1 205 ? -21.844 10.695 12.469 1 97.5 205 TYR A O 1
ATOM 1664 N N . PHE A 1 206 ? -20.766 10.758 10.531 1 97.69 206 PHE A N 1
ATOM 1665 C CA . PHE A 1 206 ? -21.453 11.945 10.055 1 97.69 206 PHE A CA 1
ATOM 1666 C C . PHE A 1 206 ? -22.953 11.719 9.977 1 97.69 206 PHE A C 1
ATOM 1668 O O . PHE A 1 206 ? -23.734 12.523 10.484 1 97.69 206 PHE A O 1
ATOM 1675 N N . GLN A 1 207 ? -23.297 10.578 9.398 1 97.44 207 GLN A N 1
ATOM 1676 C CA . GLN A 1 207 ? -24.703 10.289 9.125 1 97.44 207 GLN A CA 1
ATOM 1677 C C . GLN A 1 207 ? -25.469 10.039 10.422 1 97.44 207 GLN A C 1
ATOM 1679 O O . GLN A 1 207 ? -26.609 10.461 10.562 1 97.44 207 GLN A O 1
ATOM 1684 N N . ASN A 1 208 ? -24.766 9.422 11.383 1 97.5 208 ASN A N 1
ATOM 1685 C CA . ASN A 1 208 ? -25.484 8.953 12.562 1 97.5 208 ASN A CA 1
ATOM 1686 C C . ASN A 1 208 ? -25.406 9.961 13.703 1 97.5 208 ASN A C 1
ATOM 1688 O O . ASN A 1 208 ? -26.312 10.039 14.531 1 97.5 208 ASN A O 1
ATOM 1692 N N . GLU A 1 209 ? -24.344 10.758 13.68 1 96.81 209 GLU A N 1
ATOM 1693 C CA . GLU A 1 209 ? -24.109 11.523 14.906 1 96.81 209 GLU A CA 1
ATOM 1694 C C . GLU A 1 209 ? -24.078 13.023 14.625 1 96.81 209 GLU A C 1
ATOM 1696 O O . GLU A 1 209 ? -24.281 13.828 15.539 1 96.81 209 GLU A O 1
ATOM 1701 N N . VAL A 1 210 ? -23.875 13.43 13.43 1 97 210 VAL A N 1
ATOM 1702 C CA . VAL A 1 210 ? -23.688 14.844 13.148 1 97 210 VAL A CA 1
ATOM 1703 C C . VAL A 1 210 ? -24.875 15.375 12.344 1 97 210 VAL A C 1
ATOM 1705 O O . VAL A 1 210 ? -25.531 16.328 12.75 1 97 210 VAL A O 1
ATOM 1708 N N . ALA A 1 211 ? -25.188 14.641 11.281 1 96.5 211 ALA A N 1
ATOM 1709 C CA . ALA A 1 211 ? -26.203 15.086 10.328 1 96.5 211 ALA A CA 1
ATOM 1710 C C . ALA A 1 211 ? -27.531 15.336 11.023 1 96.5 211 ALA A C 1
ATOM 1712 O O . ALA A 1 211 ? -28.203 16.344 10.766 1 96.5 211 ALA A O 1
ATOM 1713 N N . PRO A 1 212 ? -27.922 14.453 11.906 1 96.5 212 PRO A N 1
ATOM 1714 C CA . PRO A 1 212 ? -29.219 14.648 12.562 1 96.5 212 PRO A CA 1
ATOM 1715 C C . PRO A 1 212 ? -29.25 15.906 13.438 1 96.5 212 PRO A C 1
ATOM 1717 O O . PRO A 1 212 ? -30.328 16.359 13.828 1 96.5 212 PRO A O 1
ATOM 1720 N N . LEU A 1 213 ? -28.125 16.422 13.734 1 95.5 213 LEU A N 1
ATOM 1721 C CA . LEU A 1 213 ? -28.031 17.562 14.648 1 95.5 213 LEU A CA 1
ATOM 1722 C C . LEU A 1 213 ? -27.922 18.859 13.875 1 95.5 213 LEU A C 1
ATOM 1724 O O . LEU A 1 213 ? -27.938 19.938 14.469 1 95.5 213 LEU A O 1
ATOM 1728 N N . LEU A 1 214 ? -27.875 18.766 12.609 1 95.31 214 LEU A N 1
ATOM 1729 C CA . LEU A 1 214 ? -27.766 19.953 11.781 1 95.31 214 LEU A CA 1
ATOM 1730 C C . LEU A 1 214 ? -29.078 20.719 11.734 1 95.31 214 LEU A C 1
ATOM 1732 O O . LEU A 1 214 ? -30.125 20.172 12.094 1 95.31 214 LEU A O 1
ATOM 1736 N N . GLY A 1 215 ? -29 21.938 11.305 1 93.5 215 GLY A N 1
ATOM 1737 C CA . GLY A 1 215 ? -30.172 22.797 11.344 1 93.5 215 GLY A CA 1
ATOM 1738 C C . GLY A 1 215 ? -30.266 23.641 12.602 1 93.5 215 GLY A C 1
ATOM 1739 O O . GLY A 1 215 ? -29.422 23.516 13.492 1 93.5 215 GLY A O 1
ATOM 1740 N N . GLU A 1 216 ? -31.125 24.625 12.641 1 91.44 216 GLU A N 1
ATOM 1741 C CA . GLU A 1 216 ? -31.344 25.484 13.797 1 91.44 216 GLU A CA 1
ATOM 1742 C C . GLU A 1 216 ? -30.047 26.172 14.227 1 91.44 216 GLU A C 1
ATOM 1744 O O . GLU A 1 216 ? -29.656 26.109 15.391 1 91.44 216 GLU A O 1
ATOM 1749 N N . GLY A 1 217 ? -29.297 26.641 13.312 1 95.75 217 GLY A N 1
ATOM 1750 C CA . GLY A 1 217 ? -28.125 27.438 13.633 1 95.75 217 GLY A CA 1
ATOM 1751 C C . GLY A 1 217 ? -26.828 26.688 13.469 1 95.75 217 GLY A C 1
ATOM 1752 O O . GLY A 1 217 ? -25.734 27.25 13.594 1 95.75 217 GLY A O 1
ATOM 1753 N N . VAL A 1 218 ? -26.922 25.391 13.234 1 97.81 218 VAL A N 1
ATOM 1754 C CA . VAL A 1 218 ? -25.75 24.578 13 1 97.81 218 VAL A CA 1
ATOM 1755 C C . VAL A 1 218 ? -25.641 24.234 11.516 1 97.81 218 VAL A C 1
ATOM 1757 O O . VAL A 1 218 ? -26.516 23.578 10.961 1 97.81 218 VAL A O 1
ATOM 1760 N N . GLU A 1 219 ? -24.531 24.703 10.875 1 98 219 GLU A N 1
ATOM 1761 C CA . GLU A 1 219 ? -24.359 24.516 9.438 1 98 219 GLU A CA 1
ATOM 1762 C C . GLU A 1 219 ? -23.094 23.734 9.133 1 98 219 GLU A C 1
ATOM 1764 O O . GLU A 1 219 ? -22.016 24.062 9.648 1 98 219 GLU A O 1
ATOM 1769 N N . PHE A 1 220 ? -23.234 22.75 8.344 1 98.19 220 PHE A N 1
ATOM 1770 C CA . PHE A 1 220 ? -22.094 22.047 7.785 1 98.19 220 PHE A CA 1
ATOM 1771 C C . PHE A 1 220 ? -21.766 22.531 6.383 1 98.19 220 PHE A C 1
ATOM 1773 O O . PHE A 1 220 ? -22.609 22.438 5.48 1 98.19 220 PHE A O 1
ATOM 1780 N N . LEU A 1 221 ? -20.516 22.938 6.18 1 97.06 221 LEU A N 1
ATOM 1781 C CA . LEU A 1 221 ? -20.156 23.625 4.938 1 97.06 221 LEU A CA 1
ATOM 1782 C C . LEU A 1 221 ? -19.312 22.719 4.047 1 97.06 221 LEU A C 1
ATOM 1784 O O . LEU A 1 221 ? -19.094 23.016 2.871 1 97.06 221 LEU A O 1
ATOM 1788 N N . GLY A 1 222 ? -18.891 21.547 4.559 1 94.94 222 GLY A N 1
ATOM 1789 C CA . GLY A 1 222 ? -17.922 20.766 3.816 1 94.94 222 GLY A CA 1
ATOM 1790 C C . GLY A 1 222 ? -16.562 21.406 3.721 1 94.94 222 GLY A C 1
ATOM 1791 O O . GLY A 1 222 ? -16.266 22.359 4.449 1 94.94 222 GLY A O 1
ATOM 1792 N N . PRO A 1 223 ? -15.695 20.844 2.871 1 92.56 223 PRO A N 1
ATOM 1793 C CA . PRO A 1 223 ? -14.406 21.5 2.662 1 92.56 223 PRO A CA 1
ATOM 1794 C C . PRO A 1 223 ? -14.539 22.875 2.035 1 92.56 223 PRO A C 1
ATOM 1796 O O . PRO A 1 223 ? -15.391 23.094 1.171 1 92.56 223 PRO A O 1
ATOM 1799 N N . VAL A 1 224 ? -13.719 23.797 2.529 1 92.94 224 VAL A N 1
ATOM 1800 C CA . VAL A 1 224 ? -13.828 25.156 2.018 1 92.94 224 VAL A CA 1
ATOM 1801 C C . VAL A 1 224 ? -12.469 25.609 1.489 1 92.94 224 VAL A C 1
ATOM 1803 O O . VAL A 1 224 ? -11.422 25.125 1.932 1 92.94 224 VAL A O 1
ATOM 1806 N N . ASP A 1 225 ? -12.469 26.547 0.584 1 90.88 225 ASP A N 1
ATOM 1807 C CA . ASP A 1 225 ? -11.234 27.125 0.069 1 90.88 225 ASP A CA 1
ATOM 1808 C C . ASP A 1 225 ? -10.664 28.156 1.035 1 90.88 225 ASP A C 1
ATOM 1810 O O . ASP A 1 225 ? -11.32 28.531 2.014 1 90.88 225 ASP A O 1
ATOM 1814 N N . PRO A 1 226 ? -9.508 28.625 0.79 1 88.56 226 PRO A N 1
ATOM 1815 C CA . PRO A 1 226 ? -8.82 29.531 1.718 1 88.56 226 PRO A CA 1
ATOM 1816 C C . PRO A 1 226 ? -9.578 30.828 1.932 1 88.56 226 PRO A C 1
ATOM 1818 O O . PRO A 1 226 ? -9.641 31.344 3.057 1 88.56 226 PRO A O 1
ATOM 1821 N N . GLU A 1 227 ? -10.148 31.266 0.935 1 92.19 227 GLU A N 1
ATOM 1822 C CA . GLU A 1 227 ? -10.867 32.531 1.058 1 92.19 227 GLU A CA 1
ATOM 1823 C C . GLU A 1 227 ? -12.102 32.375 1.946 1 92.19 227 GLU A C 1
ATOM 1825 O O . GLU A 1 227 ? -12.359 33.219 2.812 1 92.19 227 GLU A O 1
ATOM 1830 N N . THR A 1 228 ? -12.82 31.359 1.692 1 95.25 228 THR A N 1
ATOM 1831 C CA . THR A 1 228 ? -13.984 31.078 2.52 1 95.25 228 THR A CA 1
ATOM 1832 C C . THR A 1 228 ? -13.57 30.797 3.963 1 95.25 228 THR A C 1
ATOM 1834 O O . THR A 1 228 ? -14.242 31.25 4.898 1 95.25 228 THR A O 1
ATOM 1837 N N . ARG A 1 229 ? -12.531 30.156 4.094 1 95 229 ARG A N 1
ATOM 1838 C CA . ARG A 1 229 ? -12.008 29.859 5.43 1 95 229 ARG A CA 1
ATOM 1839 C C . ARG A 1 229 ? -11.719 31.156 6.191 1 95 229 ARG A C 1
ATOM 1841 O O . ARG A 1 229 ? -12.078 31.281 7.367 1 95 229 ARG A O 1
ATOM 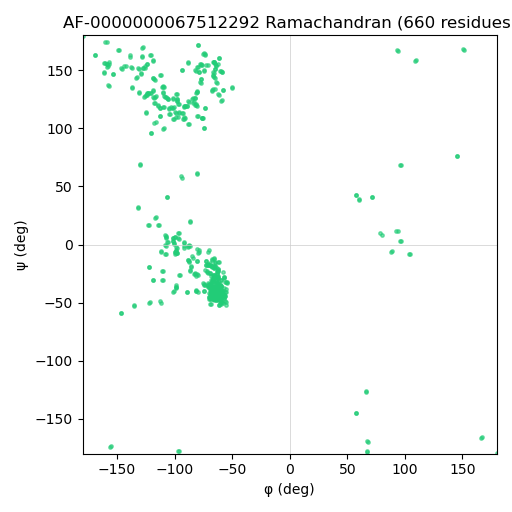1848 N N . GLN A 1 230 ? -11.117 32.062 5.512 1 95.38 230 GLN A N 1
ATOM 1849 C CA . GLN A 1 230 ? -10.805 33.344 6.152 1 95.38 230 GLN A CA 1
ATOM 1850 C C . GLN A 1 230 ? -12.078 34.094 6.539 1 95.38 230 GLN A C 1
ATOM 1852 O O . GLN A 1 230 ? -12.148 34.688 7.617 1 95.38 230 GLN A O 1
ATOM 1857 N N . THR A 1 231 ? -13.023 33.969 5.695 1 96.81 231 THR A N 1
ATOM 1858 C CA . THR A 1 231 ? -14.297 34.625 5.992 1 96.81 231 THR A CA 1
ATOM 1859 C C . THR A 1 231 ? -14.922 34.031 7.246 1 96.81 231 THR A C 1
ATOM 1861 O O . THR A 1 231 ? -15.461 34.75 8.086 1 96.81 231 THR A O 1
ATOM 1864 N N . LEU A 1 232 ? -14.844 32.781 7.348 1 97.88 232 LEU A N 1
ATOM 1865 C CA . LEU A 1 232 ? -15.359 32.094 8.531 1 97.88 232 LEU A CA 1
ATOM 1866 C C . LEU A 1 232 ? -14.602 32.5 9.781 1 97.88 232 LEU A C 1
ATOM 1868 O O . LEU A 1 232 ? -15.211 32.781 10.82 1 97.88 232 LEU A O 1
ATOM 1872 N N . LEU A 1 233 ? -13.359 32.656 9.664 1 98.25 233 LEU A N 1
ATOM 1873 C CA . LEU A 1 233 ? -12.516 33.031 10.789 1 98.25 233 LEU A CA 1
ATOM 1874 C C . LEU A 1 233 ? -12.797 34.469 11.203 1 98.25 233 LEU A C 1
ATOM 1876 O O . LEU A 1 233 ? -12.844 34.781 12.398 1 98.25 233 LEU A O 1
ATOM 1880 N N . ASP A 1 234 ? -13.102 35.281 10.258 1 96.81 234 ASP A N 1
ATOM 1881 C CA . ASP A 1 234 ? -13.375 36.688 10.5 1 96.81 234 ASP A CA 1
ATOM 1882 C C . ASP A 1 234 ? -14.547 36.875 11.461 1 96.81 234 ASP A C 1
ATOM 1884 O O . ASP A 1 234 ? -14.562 37.812 12.266 1 96.81 234 ASP A O 1
ATOM 1888 N N . GLY A 1 235 ? -15.453 36 11.305 1 97.38 235 GLY A N 1
ATOM 1889 C CA . GLY A 1 235 ? -16.688 36.156 12.07 1 97.38 235 GLY A CA 1
ATOM 1890 C C . GLY A 1 235 ? -16.75 35.25 13.289 1 97.38 235 GLY A C 1
ATOM 1891 O O . GLY A 1 235 ? -17.688 35.344 14.07 1 97.38 235 GLY A O 1
ATOM 1892 N N . ALA A 1 236 ? -15.742 34.531 13.547 1 98.56 236 ALA A N 1
ATOM 1893 C CA . ALA A 1 236 ? -15.828 33.469 14.539 1 98.56 236 ALA A CA 1
ATOM 1894 C C . ALA A 1 236 ? -15.703 34.031 15.953 1 98.56 236 ALA A C 1
ATOM 1896 O O . ALA A 1 236 ? -14.812 34.844 16.234 1 98.56 236 ALA A O 1
ATOM 1897 N N . ILE A 1 237 ? -16.609 33.594 16.766 1 98.38 237 ILE A N 1
ATOM 1898 C CA . ILE A 1 237 ? -16.547 33.875 18.188 1 98.38 237 ILE A CA 1
ATOM 1899 C C . ILE A 1 237 ? -15.391 33.094 18.812 1 98.38 237 ILE A C 1
ATOM 1901 O O . ILE A 1 237 ? -14.586 33.656 19.562 1 98.38 237 ILE A O 1
ATOM 1905 N N . ALA A 1 238 ? -15.312 31.938 18.5 1 98.69 238 ALA A N 1
ATOM 1906 C CA . ALA A 1 238 ? -14.305 31 18.969 1 98.69 238 ALA A CA 1
ATOM 1907 C C . ALA A 1 238 ? -14.211 29.781 18.047 1 98.69 238 ALA A C 1
ATOM 1909 O O . ALA A 1 238 ? -15.18 29.422 17.391 1 98.69 238 ALA A O 1
ATOM 1910 N N . LEU A 1 239 ? -13.023 29.25 17.953 1 98.81 239 LEU A N 1
ATOM 1911 C CA . LEU A 1 239 ? -12.852 27.938 17.375 1 98.81 239 LEU A CA 1
ATOM 1912 C C . LEU A 1 239 ? -13.078 26.844 18.406 1 98.81 239 LEU A C 1
ATOM 1914 O O . LEU A 1 239 ? -12.469 26.859 19.484 1 98.81 239 LEU A O 1
ATOM 1918 N N . LEU A 1 240 ? -13.977 25.938 18.078 1 98.69 240 LEU A N 1
ATOM 1919 C CA . LEU A 1 240 ? -14.219 24.781 18.938 1 98.69 240 LEU A CA 1
ATOM 1920 C C . LEU A 1 240 ? -13.352 23.594 18.531 1 98.69 240 LEU A C 1
ATOM 1922 O O . LEU A 1 240 ? -13.43 23.141 17.391 1 98.69 240 LEU A O 1
ATOM 1926 N N . HIS A 1 241 ? -12.484 23.141 19.438 1 98.06 241 HIS A N 1
ATOM 1927 C CA . HIS A 1 241 ? -11.562 22.047 19.188 1 98.06 241 HIS A CA 1
ATOM 1928 C C . HIS A 1 241 ? -11.633 21 20.297 1 98.06 241 HIS A C 1
ATOM 1930 O O . HIS A 1 241 ? -10.633 20.734 20.969 1 98.06 241 HIS A O 1
ATOM 1936 N N . PHE A 1 242 ? -12.773 20.297 20.344 1 97.44 242 PHE A N 1
ATOM 1937 C CA . PHE A 1 242 ? -13.078 19.359 21.438 1 97.44 242 PHE A CA 1
ATOM 1938 C C . PHE A 1 242 ? -12.664 17.953 21.062 1 97.44 242 PHE A C 1
ATOM 1940 O O . PHE A 1 242 ? -13.469 17.016 21.156 1 97.44 242 PHE A O 1
ATOM 1947 N N . VAL A 1 243 ? -11.391 17.781 20.781 1 96.56 243 VAL A N 1
ATOM 1948 C CA . VAL A 1 243 ? -10.867 16.516 20.25 1 96.56 243 VAL A CA 1
ATOM 1949 C C . VAL A 1 243 ? -11.031 15.422 21.297 1 96.56 243 VAL A C 1
ATOM 1951 O O . VAL A 1 243 ? -11.086 15.695 22.5 1 96.56 243 VAL A O 1
ATOM 1954 N N . ASN A 1 244 ? -11.094 14.164 20.828 1 96.12 244 ASN A N 1
ATOM 1955 C CA . ASN A 1 244 ? -11.203 12.984 21.672 1 96.12 244 ASN A CA 1
ATOM 1956 C C . ASN A 1 244 ? -9.984 12.078 21.531 1 96.12 244 ASN A C 1
ATOM 1958 O O . ASN A 1 244 ? -10.078 10.859 21.719 1 96.12 244 ASN A O 1
ATOM 1962 N N . PHE A 1 245 ? -8.859 12.586 21.125 1 94.12 245 PHE A N 1
ATOM 1963 C CA . PHE A 1 245 ? -7.582 11.898 20.984 1 94.12 245 PHE A CA 1
ATOM 1964 C C . PHE A 1 245 ? -6.422 12.852 21.234 1 94.12 245 PHE A C 1
ATOM 1966 O O . PHE A 1 245 ? -6.621 14.062 21.359 1 94.12 245 PHE A O 1
ATOM 1973 N N . LYS A 1 246 ? -5.305 12.281 21.375 1 94.75 246 LYS A N 1
ATOM 1974 C CA . LYS A 1 246 ? -4.129 13.125 21.594 1 94.75 246 LYS A CA 1
ATOM 1975 C C . LYS A 1 246 ? -3.699 13.812 20.297 1 94.75 246 LYS A C 1
ATOM 1977 O O . LYS A 1 246 ? -3.006 13.211 19.469 1 94.75 246 LYS A O 1
ATOM 1982 N N . GLU A 1 247 ? -4.062 15.023 20.172 1 94 247 GLU A N 1
ATOM 1983 C CA . GLU A 1 247 ? -3.75 15.828 19 1 94 247 GLU A CA 1
ATOM 1984 C C . GLU A 1 247 ? -2.242 15.992 18.828 1 94 247 GLU A C 1
ATOM 1986 O O . GLU A 1 247 ? -1.556 16.453 19.734 1 94 247 GLU A O 1
ATOM 1991 N N . PRO A 1 248 ? -1.765 15.719 17.656 1 95.31 248 PRO A N 1
ATOM 1992 C CA . PRO A 1 248 ? -0.314 15.789 17.469 1 95.31 248 PRO A CA 1
ATOM 1993 C C . PRO A 1 248 ? 0.212 17.219 17.5 1 95.31 248 PRO A C 1
ATOM 1995 O O . PRO A 1 248 ? 1.308 17.469 18 1 95.31 248 PRO A O 1
ATOM 1998 N N . PHE A 1 249 ? -0.551 18.141 16.953 1 95.5 249 PHE A N 1
ATOM 1999 C CA . PHE A 1 249 ? -0.082 19.516 16.922 1 95.5 249 PHE A CA 1
ATOM 2000 C C . PHE A 1 249 ? -1.249 20.484 17.047 1 95.5 249 PHE A C 1
ATOM 2002 O O . PHE A 1 249 ? -1.282 21.312 17.969 1 95.5 249 PHE A O 1
ATOM 2009 N N . GLY A 1 250 ? -2.205 20.406 16.109 1 93.38 250 GLY A N 1
ATOM 2010 C CA . GLY A 1 250 ? -3.326 21.328 16.125 1 93.38 250 GLY A CA 1
ATOM 2011 C C . GLY A 1 250 ? -3.127 22.516 15.203 1 93.38 250 GLY A C 1
ATOM 2012 O O . GLY A 1 250 ? -3.125 23.656 15.656 1 93.38 250 GLY A O 1
ATOM 2013 N N . LEU A 1 251 ? -3.135 22.25 13.977 1 94.88 251 LEU A N 1
ATOM 2014 C CA . LEU A 1 251 ? -2.947 23.297 12.984 1 94.88 251 LEU A CA 1
ATOM 2015 C C . LEU A 1 251 ? -4.145 24.25 12.969 1 94.88 251 LEU A C 1
ATOM 2017 O O . LEU A 1 251 ? -3.98 25.453 12.82 1 94.88 251 LEU A O 1
ATOM 2021 N N . ALA A 1 252 ? -5.305 23.719 13.117 1 95.38 252 ALA A N 1
ATOM 2022 C CA . ALA A 1 252 ? -6.52 24.531 13.086 1 95.38 252 ALA A CA 1
ATOM 2023 C C . ALA A 1 252 ? -6.52 25.562 14.211 1 95.38 252 ALA A C 1
ATOM 2025 O O . ALA A 1 252 ? -6.77 26.75 13.977 1 95.38 252 ALA A O 1
ATOM 2026 N N . PRO A 1 253 ? -6.211 25.156 15.375 1 97.75 253 PRO A N 1
ATOM 2027 C CA . PRO A 1 253 ? -6.09 26.141 16.453 1 97.75 253 PRO A CA 1
ATOM 2028 C C . PRO A 1 253 ? -5.086 27.25 16.125 1 97.75 253 PRO A C 1
ATOM 2030 O O . PRO A 1 253 ? -5.352 28.422 16.391 1 97.75 253 PRO A O 1
ATOM 2033 N N . VAL A 1 254 ? -4.008 26.891 15.539 1 97.69 254 VAL A N 1
ATOM 2034 C CA . VAL A 1 254 ? -2.977 27.859 15.18 1 97.69 254 VAL A CA 1
ATOM 2035 C C . VAL A 1 254 ? -3.52 28.828 14.141 1 97.69 254 VAL A C 1
ATOM 2037 O O . VAL A 1 254 ? -3.336 30.047 14.258 1 97.69 254 VAL A O 1
ATOM 2040 N N . GLU A 1 255 ? -4.199 28.344 13.164 1 96.56 255 GLU A N 1
ATOM 2041 C CA . GLU A 1 255 ? -4.789 29.172 12.125 1 96.56 255 GLU A CA 1
ATOM 2042 C C . GLU A 1 255 ? -5.836 30.125 12.711 1 96.56 255 GLU A C 1
ATOM 2044 O O . GLU A 1 255 ? -5.898 31.297 12.328 1 96.56 255 GLU A O 1
ATOM 2049 N N . ALA A 1 256 ? -6.598 29.609 13.586 1 98.25 256 ALA A N 1
ATOM 2050 C CA . ALA A 1 256 ? -7.594 30.438 14.258 1 98.25 256 ALA A CA 1
ATOM 2051 C C . ALA A 1 256 ? -6.93 31.578 15.031 1 98.25 256 ALA A C 1
ATOM 2053 O O . ALA A 1 256 ? -7.328 32.719 14.906 1 98.25 256 ALA A O 1
ATOM 2054 N N . MET A 1 257 ? -5.91 31.234 15.734 1 98.62 257 MET A N 1
ATOM 2055 C CA . MET A 1 257 ? -5.215 32.25 16.547 1 98.62 257 MET A CA 1
ATOM 2056 C C . MET A 1 257 ? -4.52 33.25 15.664 1 98.62 257 MET A C 1
ATOM 2058 O O . MET A 1 257 ? -4.426 34.438 16.016 1 98.62 257 MET A O 1
ATOM 2062 N N . MET A 1 258 ? -4.082 32.844 14.508 1 98.06 258 MET A N 1
ATOM 2063 C CA . MET A 1 258 ? -3.5 33.781 13.547 1 98.06 258 MET A CA 1
ATOM 2064 C C . MET A 1 258 ? -4.523 34.812 13.102 1 98.06 258 MET A C 1
ATOM 2066 O O . MET A 1 258 ? -4.16 35.906 12.695 1 98.06 258 MET A O 1
ATOM 2070 N N . SER A 1 259 ? -5.738 34.438 13.227 1 98.25 259 SER A N 1
ATOM 2071 C CA . SER A 1 259 ? -6.828 35.344 12.852 1 98.25 259 SER A CA 1
ATOM 2072 C C . SER A 1 259 ? -7.414 36.031 14.078 1 98.25 259 SER A C 1
ATOM 2074 O O . SER A 1 259 ? -8.477 36.656 14 1 98.25 259 SER A O 1
ATOM 2076 N N . GLY A 1 260 ? -6.785 35.812 15.188 1 98.5 260 GLY A N 1
ATOM 2077 C CA . GLY A 1 260 ? -7.23 36.438 16.422 1 98.5 260 GLY A CA 1
ATOM 2078 C C . GLY A 1 260 ? -8.406 35.719 17.062 1 98.5 260 GLY A C 1
ATOM 2079 O O . GLY A 1 260 ? -9.039 36.25 17.984 1 98.5 260 GLY A O 1
ATOM 2080 N N . VAL A 1 261 ? -8.75 34.625 16.578 1 98.75 261 VAL A N 1
ATOM 2081 C CA . VAL A 1 261 ? -9.906 33.875 17.078 1 98.75 261 VAL A CA 1
ATOM 2082 C C . VAL A 1 261 ? -9.5 33.062 18.281 1 98.75 261 VAL A C 1
ATOM 2084 O O . VAL A 1 261 ? -8.586 32.219 18.203 1 98.75 261 VAL A O 1
ATOM 2087 N N . PRO A 1 262 ? -10.156 33.25 19.438 1 98.75 262 PRO A N 1
ATOM 2088 C CA . PRO A 1 262 ? -9.852 32.406 20.594 1 98.75 262 PRO A CA 1
ATOM 2089 C C . PRO A 1 262 ? -10.258 30.953 20.375 1 98.75 262 PRO A C 1
ATOM 2091 O O . PRO A 1 262 ? -11.164 30.672 19.578 1 98.75 262 PRO A O 1
ATOM 2094 N N . VAL A 1 263 ? -9.578 30.031 21.156 1 98.75 263 VAL A N 1
ATOM 2095 C CA . VAL A 1 263 ? -9.789 28.609 20.969 1 98.75 263 VAL A CA 1
ATOM 2096 C C . VAL A 1 263 ? -10.359 27.984 22.234 1 98.75 263 VAL A C 1
ATOM 2098 O O . VAL A 1 263 ? -9.859 28.25 23.344 1 98.75 263 VAL A O 1
ATOM 2101 N N . LEU A 1 264 ? -11.422 27.312 22.125 1 98.69 264 LEU A N 1
ATOM 2102 C CA . LEU A 1 264 ? -11.906 26.422 23.172 1 98.69 264 LEU A CA 1
ATOM 2103 C C . LEU A 1 264 ? -11.539 24.969 22.859 1 98.69 264 LEU A C 1
ATOM 2105 O O . LEU A 1 264 ? -12.023 24.391 21.875 1 98.69 264 LEU A O 1
ATOM 2109 N N . ALA A 1 265 ? -10.68 24.406 23.703 1 98.25 265 ALA A N 1
ATOM 2110 C CA . ALA A 1 265 ? -10.141 23.109 23.328 1 98.25 265 ALA A CA 1
ATOM 2111 C C . ALA A 1 265 ? -9.961 22.219 24.547 1 98.25 265 ALA A C 1
ATOM 2113 O O . ALA A 1 265 ? -9.805 22.703 25.672 1 98.25 265 ALA A O 1
ATOM 2114 N N . ARG A 1 266 ? -10.016 20.859 24.281 1 97.81 266 ARG A N 1
ATOM 2115 C CA . ARG A 1 266 ? -9.586 19.906 25.297 1 97.81 266 ARG A CA 1
ATOM 2116 C C . ARG A 1 266 ? -8.062 19.812 25.359 1 97.81 266 ARG A C 1
ATOM 2118 O O . ARG A 1 266 ? -7.398 19.828 24.312 1 97.81 266 ARG A O 1
ATOM 2125 N N . PRO A 1 267 ? -7.559 19.719 26.609 1 97.56 267 PRO A N 1
ATOM 2126 C CA . PRO A 1 267 ? -6.102 19.703 26.734 1 97.56 267 PRO A CA 1
ATOM 2127 C C . PRO A 1 267 ? -5.508 18.312 26.453 1 97.56 267 PRO A C 1
ATOM 2129 O O . PRO A 1 267 ? -4.777 17.781 27.281 1 97.56 267 PRO A O 1
ATOM 2132 N N . LEU A 1 268 ? -5.699 17.828 25.297 1 97.12 268 LEU A N 1
ATOM 2133 C CA . LEU A 1 268 ? -5.176 16.531 24.875 1 97.12 268 LEU A CA 1
ATOM 2134 C C . LEU A 1 268 ? -4.055 16.719 23.844 1 97.12 268 LEU A C 1
ATOM 2136 O O . LEU A 1 268 ? -4.156 17.562 22.953 1 97.12 268 LEU A O 1
ATOM 2140 N N . GLY A 1 269 ? -2.988 15.945 24.047 1 97.06 269 GLY A N 1
ATOM 2141 C CA . GLY A 1 269 ? -1.853 16.031 23.141 1 97.06 269 GLY A CA 1
ATOM 2142 C C . GLY A 1 269 ? -1.145 17.375 23.203 1 97.06 269 GLY A C 1
ATOM 2143 O O . GLY A 1 269 ? -0.795 17.844 24.297 1 97.06 269 GLY A O 1
ATOM 2144 N N . ALA A 1 270 ? -1.009 17.953 22.078 1 97.75 270 ALA A N 1
ATOM 2145 C CA . ALA A 1 270 ? -0.175 19.141 21.938 1 97.75 270 ALA A CA 1
ATOM 2146 C C . ALA A 1 270 ? -0.974 20.406 22.234 1 97.75 270 ALA A C 1
ATOM 2148 O O . ALA A 1 270 ? -0.422 21.5 22.25 1 97.75 270 ALA A O 1
ATOM 2149 N N . LEU A 1 271 ? -2.195 20.344 22.547 1 97.62 271 LEU A N 1
ATOM 2150 C CA . LEU A 1 271 ? -3.035 21.531 22.656 1 97.62 271 LEU A CA 1
ATOM 2151 C C . LEU A 1 271 ? -2.547 22.422 23.781 1 97.62 271 LEU A C 1
ATOM 2153 O O . LEU A 1 271 ? -2.557 23.656 23.641 1 97.62 271 LEU A O 1
ATOM 2157 N N . PRO A 1 272 ? -2.025 21.859 24.828 1 97.56 272 PRO A N 1
ATOM 2158 C CA . PRO A 1 272 ? -1.464 22.734 25.859 1 97.56 272 PRO A CA 1
ATOM 2159 C C . PRO A 1 272 ? -0.212 23.484 25.375 1 97.56 272 PRO A C 1
ATOM 2161 O O . PRO A 1 272 ? 0.205 24.453 26.016 1 97.56 272 PRO A O 1
ATOM 2164 N N . GLU A 1 273 ? 0.412 22.969 24.312 1 97.12 273 GLU A N 1
ATOM 2165 C CA . GLU A 1 273 ? 1.566 23.641 23.719 1 97.12 273 GLU A CA 1
ATOM 2166 C C . GLU A 1 273 ? 1.134 24.766 22.797 1 97.12 273 GLU A C 1
ATOM 2168 O O . GLU A 1 273 ? 1.854 25.75 22.625 1 97.12 273 GLU A O 1
ATOM 2173 N N . THR A 1 274 ? -0.066 24.672 22.219 1 96.81 274 THR A N 1
ATOM 2174 C CA . THR A 1 274 ? -0.495 25.609 21.188 1 96.81 274 THR A CA 1
ATOM 2175 C C . THR A 1 274 ? -1.387 26.703 21.766 1 96.81 274 THR A C 1
ATOM 2177 O O . THR A 1 274 ? -1.289 27.859 21.375 1 96.81 274 THR A O 1
ATOM 2180 N N . VAL A 1 275 ? -2.209 26.297 22.734 1 98.06 275 VAL A N 1
ATOM 2181 C CA . VAL A 1 275 ? -3.191 27.219 23.297 1 98.06 275 VAL A CA 1
ATOM 2182 C C . VAL A 1 275 ? -2.785 27.594 24.719 1 98.06 275 VAL A C 1
ATOM 2184 O O . VAL A 1 275 ? -2.516 26.734 25.547 1 98.06 275 VAL A O 1
ATOM 2187 N N . ARG A 1 276 ? -2.738 28.859 24.938 1 97.75 276 ARG A N 1
ATOM 2188 C CA . ARG A 1 276 ? -2.461 29.359 26.281 1 97.75 276 ARG A CA 1
ATOM 2189 C C . ARG A 1 276 ? -3.752 29.688 27.016 1 97.75 276 ARG A C 1
ATOM 2191 O O . ARG A 1 276 ? -4.438 30.656 26.688 1 97.75 276 ARG A O 1
ATOM 2198 N N . HIS A 1 277 ? -3.975 28.922 28.047 1 98.12 277 HIS A N 1
ATOM 2199 C CA . HIS A 1 277 ? -5.207 29.047 28.812 1 98.12 277 HIS A CA 1
ATOM 2200 C C . HIS A 1 277 ? -5.348 30.438 29.391 1 98.12 277 HIS A C 1
ATOM 2202 O O . HIS A 1 277 ? -4.441 30.938 30.078 1 98.12 277 HIS A O 1
ATOM 2208 N N . GLY A 1 278 ? -6.426 31.047 29.062 1 97.94 278 GLY A N 1
ATOM 2209 C CA . GLY A 1 278 ? -6.723 32.344 29.609 1 97.94 278 GLY A CA 1
ATOM 2210 C C . GLY A 1 278 ? -6.156 33.5 28.781 1 97.94 278 GLY A C 1
ATOM 2211 O O . GLY A 1 278 ? -6.477 34.656 29.016 1 97.94 278 GLY A O 1
ATOM 2212 N N . GLU A 1 279 ? -5.406 33.188 27.797 1 98.12 279 GLU A N 1
ATOM 2213 C CA . GLU A 1 279 ? -4.777 34.219 26.984 1 98.12 279 GLU A CA 1
ATOM 2214 C C . GLU A 1 279 ? -5.188 34.062 25.516 1 98.12 279 GLU A C 1
ATOM 2216 O O . GLU A 1 279 ? -5.57 35.062 24.891 1 98.12 279 GLU A O 1
ATOM 2221 N N . THR A 1 280 ? -5.082 32.938 24.984 1 98.69 280 THR A N 1
ATOM 2222 C CA . THR A 1 280 ? -5.426 32.75 23.578 1 98.69 280 THR A CA 1
ATOM 2223 C C . THR A 1 280 ? -6.68 31.891 23.453 1 98.69 280 THR A C 1
ATOM 2225 O O . THR A 1 280 ? -7.172 31.656 22.344 1 98.69 280 THR A O 1
ATOM 2228 N N . GLY A 1 281 ? -7.133 31.422 24.453 1 98.5 281 GLY A N 1
ATOM 2229 C CA . GLY A 1 281 ? -8.297 30.547 24.578 1 98.5 281 GLY A CA 1
ATOM 2230 C C . GLY A 1 281 ? -8.391 29.875 25.922 1 98.5 281 GLY A C 1
ATOM 2231 O O . GLY A 1 281 ? -7.785 30.328 26.906 1 98.5 281 GLY A O 1
ATOM 2232 N N . PHE A 1 282 ? -9.25 28.875 25.984 1 98.69 282 PHE A N 1
ATOM 2233 C CA . PHE A 1 282 ? -9.422 28.141 27.234 1 98.69 282 PHE A CA 1
ATOM 2234 C C . PHE A 1 282 ? -9.344 26.641 27 1 98.69 282 PHE A C 1
ATOM 2236 O O . PHE A 1 282 ? -9.922 26.125 26.031 1 98.69 282 PHE A O 1
ATOM 2243 N N . LEU A 1 283 ? -8.523 26 27.812 1 98.56 283 LEU A N 1
ATOM 2244 C CA . LEU A 1 283 ? -8.438 24.547 27.859 1 98.56 283 LEU A CA 1
ATOM 2245 C C . LEU A 1 283 ? -9.43 23.969 28.859 1 98.56 283 LEU A C 1
ATOM 2247 O O . LEU A 1 283 ? -9.359 24.266 30.062 1 98.56 283 LEU A O 1
ATOM 2251 N N . VAL A 1 284 ? -10.336 23.141 28.297 1 98.31 284 VAL A N 1
ATOM 2252 C CA . VAL A 1 284 ? -11.477 22.703 29.094 1 98.31 284 VAL A CA 1
ATOM 2253 C C . VAL A 1 284 ? -11.57 21.172 29.047 1 98.31 284 VAL A C 1
ATOM 2255 O O . VAL A 1 284 ? -11.125 20.547 28.094 1 98.31 284 VAL A O 1
ATOM 2258 N N . ARG A 1 285 ? -12.125 20.531 30.094 1 96.19 285 ARG A N 1
ATOM 2259 C CA . ARG A 1 285 ? -12.242 19.094 30.219 1 96.19 285 ARG A CA 1
ATOM 2260 C C . ARG A 1 285 ? -13.25 18.547 29.203 1 96.19 285 ARG A C 1
ATOM 2262 O O . ARG A 1 285 ? -13.078 17.438 28.672 1 96.19 285 ARG A O 1
ATOM 2269 N N . ASP A 1 286 ? -14.328 19.328 29.031 1 97.31 286 ASP A N 1
ATOM 2270 C CA . ASP A 1 286 ? -15.414 18.938 28.141 1 97.31 286 ASP A CA 1
ATOM 2271 C C . ASP A 1 286 ? -16.234 20.156 27.703 1 97.31 286 ASP A C 1
ATOM 2273 O O . ASP A 1 286 ? -15.945 21.281 28.109 1 97.31 286 ASP A O 1
ATOM 2277 N N . TRP A 1 287 ? -17.156 19.781 26.781 1 97 287 TRP A N 1
ATOM 2278 C CA . TRP A 1 287 ? -17.906 20.891 26.188 1 97 287 TRP A CA 1
ATOM 2279 C C . TRP A 1 287 ? -18.781 21.578 27.234 1 97 287 TRP A C 1
ATOM 2281 O O . TRP A 1 287 ? -19.062 22.766 27.141 1 97 287 TRP A O 1
ATOM 2291 N N . GLU A 1 288 ? -19.188 20.875 28.266 1 97.81 288 GLU A N 1
ATOM 2292 C CA . GLU A 1 288 ? -19.984 21.469 29.344 1 97.81 288 GLU A CA 1
ATOM 2293 C C . GLU A 1 288 ? -19.188 22.516 30.109 1 97.81 288 GLU A C 1
ATOM 2295 O O . GLU A 1 288 ? -19.703 23.609 30.406 1 97.81 288 GLU A O 1
ATOM 2300 N N . GLU A 1 289 ? -18.016 22.125 30.422 1 98.31 289 GLU A N 1
ATOM 2301 C CA . GLU A 1 289 ? -17.172 23.094 31.109 1 98.31 289 GLU A CA 1
ATOM 2302 C C . GLU A 1 289 ? -16.922 24.328 30.25 1 98.31 289 GLU A C 1
ATOM 2304 O O . GLU A 1 289 ? -16.781 25.438 30.766 1 98.31 289 GLU A O 1
ATOM 2309 N N . ALA A 1 290 ? -16.844 24.141 28.984 1 98.38 290 ALA A N 1
ATOM 2310 C CA . ALA A 1 290 ? -16.594 25.25 28.047 1 98.38 290 ALA A CA 1
ATOM 2311 C C . ALA A 1 290 ? -17.656 26.344 28.203 1 98.38 290 ALA A C 1
ATOM 2313 O O . ALA A 1 290 ? -17.375 27.516 27.969 1 98.38 290 ALA A O 1
ATOM 2314 N N . LEU A 1 291 ? -18.844 25.953 28.625 1 98.12 291 LEU A N 1
ATOM 2315 C CA . LEU A 1 291 ? -19.938 26.906 28.797 1 98.12 291 LEU A CA 1
ATOM 2316 C C . LEU A 1 291 ? -19.594 27.953 29.844 1 98.12 291 LEU A C 1
ATOM 2318 O O . LEU A 1 291 ? -20.016 29.109 29.75 1 98.12 291 LEU A O 1
ATOM 2322 N N . GLU A 1 292 ? -18.781 27.547 30.703 1 97.94 292 GLU A N 1
ATOM 2323 C CA . GLU A 1 292 ? -18.406 28.438 31.797 1 97.94 292 GLU A CA 1
ATOM 2324 C C . GLU A 1 292 ? -17.484 29.547 31.312 1 97.94 292 GLU A C 1
ATOM 2326 O O . GLU A 1 292 ? -17.328 30.578 31.969 1 97.94 292 GLU A O 1
ATOM 2331 N N . TYR A 1 293 ? -16.906 29.344 30.188 1 98 293 TYR A N 1
ATOM 2332 C CA . TYR A 1 293 ? -15.898 30.281 29.719 1 98 293 TYR A CA 1
ATOM 2333 C C . TYR A 1 293 ? -16.438 31.125 28.562 1 98 293 TYR A C 1
ATOM 2335 O O . TYR A 1 293 ? -15.695 31.891 27.953 1 98 293 TYR A O 1
ATOM 2343 N N . LEU A 1 294 ? -17.656 31.016 28.234 1 96.19 294 LEU A N 1
ATOM 2344 C CA . LEU A 1 294 ? -18.234 31.672 27.062 1 96.19 294 LEU A CA 1
ATOM 2345 C C . LEU A 1 294 ? -18.062 33.188 27.156 1 96.19 294 LEU A C 1
ATOM 2347 O O . LEU A 1 294 ? -17.656 33.812 26.188 1 96.19 294 LEU A O 1
ATOM 2351 N N . GLU A 1 295 ? -18.344 33.719 28.281 1 95.88 295 GLU A N 1
ATOM 2352 C CA . GLU A 1 295 ? -18.219 35.188 28.438 1 95.88 295 GLU A CA 1
ATOM 2353 C C . GLU A 1 295 ? -16.75 35.594 28.422 1 95.88 295 GLU A C 1
ATOM 2355 O O . GLU A 1 295 ? -16.406 36.625 27.844 1 95.88 295 GLU A O 1
ATOM 2360 N N . ALA A 1 296 ? -15.969 34.844 29.078 1 97.69 296 ALA A N 1
ATOM 2361 C CA . ALA A 1 296 ? -14.539 35.125 29.141 1 97.69 296 ALA A CA 1
ATOM 2362 C C . ALA A 1 296 ? -13.906 35.094 27.75 1 97.69 296 ALA A C 1
ATOM 2364 O O . ALA A 1 296 ? -13.023 35.875 27.438 1 97.69 296 ALA A O 1
ATOM 2365 N N . VAL A 1 297 ? -14.344 34.156 26.984 1 97.19 297 VAL A N 1
ATOM 2366 C CA . VAL A 1 297 ? -13.789 33.969 25.641 1 97.19 297 VAL A CA 1
ATOM 2367 C C . VAL A 1 297 ? -14.062 35.219 24.797 1 97.19 297 VAL A C 1
ATOM 2369 O O . VAL A 1 297 ? -13.203 35.656 24.016 1 97.19 297 VAL A O 1
ATOM 2372 N N . ARG A 1 298 ? -15.211 35.844 24.984 1 95.5 298 ARG A N 1
ATOM 2373 C CA . ARG A 1 298 ? -15.617 37 24.219 1 95.5 298 ARG A CA 1
ATOM 2374 C C . ARG A 1 298 ? -14.789 38.219 24.594 1 95.5 298 ARG A C 1
ATOM 2376 O O . ARG A 1 298 ? -14.719 39.188 23.828 1 95.5 298 ARG A O 1
ATOM 2383 N N . ARG A 1 299 ? -14.148 38.156 25.688 1 96.19 299 ARG A N 1
ATOM 2384 C CA . ARG A 1 299 ? -13.438 39.312 26.203 1 96.19 299 ARG A CA 1
ATOM 2385 C C . ARG A 1 299 ? -11.953 39.25 25.875 1 96.19 299 ARG A C 1
ATOM 2387 O O . ARG A 1 299 ? -11.211 40.219 26.094 1 96.19 299 ARG A O 1
ATOM 2394 N N . LEU A 1 300 ? -11.516 38.188 25.344 1 98 300 LEU A N 1
ATOM 2395 C CA . LEU A 1 300 ? -10.102 38.062 25.016 1 98 300 LEU A CA 1
ATOM 2396 C C . LEU A 1 300 ? -9.719 39.031 23.906 1 98 300 LEU A C 1
ATOM 2398 O O . LEU A 1 300 ? -10.516 39.312 23.016 1 98 300 LEU A O 1
ATOM 2402 N N . ASP A 1 301 ? -8.469 39.531 24.016 1 97.88 301 ASP A N 1
ATOM 2403 C CA . ASP A 1 301 ? -7.941 40.5 23.047 1 97.88 301 ASP A CA 1
ATOM 2404 C C . ASP A 1 301 ? -7.465 39.781 21.781 1 97.88 301 ASP A C 1
ATOM 2406 O O . ASP A 1 301 ? -6.414 39.125 21.781 1 97.88 301 ASP A O 1
ATOM 2410 N N . ARG A 1 302 ? -8.172 39.969 20.703 1 98.31 302 ARG A N 1
ATOM 2411 C CA . ARG A 1 302 ? -7.895 39.281 19.453 1 98.31 302 ARG A CA 1
ATOM 2412 C C . ARG A 1 302 ? -6.508 39.656 18.922 1 98.31 302 ARG A C 1
ATOM 2414 O O . ARG A 1 302 ? -5.836 38.812 18.328 1 98.31 302 ARG A O 1
ATOM 2421 N N . TRP A 1 303 ? -6.086 40.812 19.156 1 98.31 303 TRP A N 1
ATOM 2422 C CA . TRP A 1 303 ? -4.766 41.219 18.688 1 98.31 303 TRP A CA 1
ATOM 2423 C C . TRP A 1 303 ? -3.664 40.594 19.531 1 98.31 303 TRP A C 1
ATOM 2425 O O . TRP A 1 303 ? -2.586 40.281 19.031 1 98.31 303 TRP A O 1
ATOM 2435 N N . ALA A 1 304 ? -3.945 40.438 20.766 1 98.38 304 ALA A N 1
ATOM 2436 C CA . ALA A 1 304 ? -2.994 39.719 21.625 1 98.38 304 ALA A CA 1
ATOM 2437 C C . ALA A 1 304 ? -2.855 38.281 21.203 1 98.38 304 ALA A C 1
ATOM 2439 O O . ALA A 1 304 ? -1.751 37.719 21.203 1 98.38 304 ALA A O 1
ATOM 2440 N N . ILE A 1 305 ? -3.961 37.688 20.859 1 98.69 305 ILE A N 1
ATOM 2441 C CA . ILE A 1 305 ? -3.969 36.312 20.375 1 98.69 305 ILE A CA 1
ATOM 2442 C C . ILE A 1 305 ? -3.127 36.219 19.109 1 98.69 305 ILE A C 1
ATOM 2444 O O . ILE A 1 305 ? -2.264 35.344 19 1 98.69 305 ILE A O 1
ATOM 2448 N N . ARG A 1 306 ? -3.346 37.094 18.219 1 98.56 306 ARG A N 1
ATOM 2449 C CA . ARG A 1 306 ? -2.592 37.125 16.969 1 98.56 306 ARG A CA 1
ATOM 2450 C C . ARG A 1 306 ? -1.099 37.281 17.234 1 98.56 306 ARG A C 1
ATOM 2452 O O . ARG A 1 306 ? -0.277 36.594 16.625 1 98.56 306 ARG A O 1
ATOM 2459 N N . ARG A 1 307 ? -0.733 38.156 18.094 1 98.31 307 ARG A N 1
ATOM 2460 C CA . ARG A 1 307 ? 0.672 38.406 18.422 1 98.31 307 ARG A CA 1
ATOM 2461 C C . ARG A 1 307 ? 1.325 37.125 18.984 1 98.31 307 ARG A C 1
ATOM 2463 O O . ARG A 1 307 ? 2.461 36.812 18.641 1 98.31 307 ARG A O 1
ATOM 2470 N N . TYR A 1 308 ? 0.616 36.5 19.797 1 98.19 308 TYR A N 1
ATOM 2471 C CA . TYR A 1 308 ? 1.101 35.25 20.359 1 98.19 308 TYR A CA 1
ATOM 2472 C C . TYR A 1 308 ? 1.34 34.219 19.25 1 98.19 308 TYR A C 1
ATOM 2474 O O . TYR A 1 308 ? 2.406 33.594 19.188 1 98.19 308 TYR A O 1
ATOM 2482 N N . ALA A 1 309 ? 0.357 34.031 18.406 1 98.5 309 ALA A N 1
ATOM 2483 C CA . ALA A 1 309 ? 0.426 33.031 17.328 1 98.5 309 ALA A CA 1
ATOM 2484 C C . ALA A 1 309 ? 1.573 33.344 16.375 1 98.5 309 ALA A C 1
ATOM 2486 O O . ALA A 1 309 ? 2.322 32.469 15.984 1 98.5 309 ALA A O 1
ATOM 2487 N N . GLU A 1 310 ? 1.738 34.594 16.047 1 98.25 310 GLU A N 1
ATOM 2488 C CA . GLU A 1 310 ? 2.791 35 15.109 1 98.25 310 GLU A CA 1
ATOM 2489 C C . GLU A 1 310 ? 4.176 34.75 15.703 1 98.25 310 GLU A C 1
ATOM 2491 O O . GLU A 1 310 ? 5.082 34.281 15 1 98.25 310 GLU A O 1
ATOM 2496 N N . ALA A 1 311 ? 4.277 35.031 16.969 1 98 311 ALA A N 1
ATOM 2497 C CA . ALA A 1 311 ? 5.57 34.875 17.641 1 98 311 ALA A CA 1
ATOM 2498 C C . ALA A 1 311 ? 5.965 33.406 17.75 1 98 311 ALA A C 1
ATOM 2500 O O . ALA A 1 311 ? 7.148 33.062 17.672 1 98 311 ALA A O 1
ATOM 2501 N N . ARG A 1 312 ? 5.047 32.562 17.781 1 97.81 312 ARG A N 1
ATOM 2502 C CA . ARG A 1 312 ? 5.355 31.188 18.141 1 97.81 312 ARG A CA 1
ATOM 2503 C C . ARG A 1 312 ? 5.199 30.266 16.938 1 97.81 312 ARG A C 1
ATOM 2505 O O . ARG A 1 312 ? 5.895 29.25 16.828 1 97.81 312 ARG A O 1
ATOM 2512 N N . PHE A 1 313 ? 4.277 30.625 16.031 1 98.56 313 PHE A N 1
ATOM 2513 C CA . PHE A 1 313 ? 3.875 29.641 15.047 1 98.56 313 PHE A CA 1
ATOM 2514 C C . PHE A 1 313 ? 3.889 30.234 13.648 1 98.56 313 PHE A C 1
ATOM 2516 O O . PHE A 1 313 ? 3.025 29.938 12.82 1 98.56 313 PHE A O 1
ATOM 2523 N N . SER A 1 314 ? 4.766 31.141 13.391 1 98.69 314 SER A N 1
ATOM 2524 C CA . SER A 1 314 ? 4.953 31.641 12.031 1 98.69 314 SER A CA 1
ATOM 2525 C C . SER A 1 314 ? 5.82 30.703 11.211 1 98.69 314 SER A C 1
ATOM 2527 O O . SER A 1 314 ? 6.672 29.984 11.758 1 98.69 314 SER A O 1
ATOM 2529 N N . ARG A 1 315 ? 5.629 30.703 9.898 1 98.5 315 ARG A N 1
ATOM 2530 C CA . ARG A 1 315 ? 6.457 29.875 9.039 1 98.5 315 ARG A CA 1
ATOM 2531 C C . ARG A 1 315 ? 7.922 30.297 9.109 1 98.5 315 ARG A C 1
ATOM 2533 O O . ARG A 1 315 ? 8.82 29.469 8.945 1 98.5 315 ARG A O 1
ATOM 2540 N N . GLU A 1 316 ? 8.164 31.562 9.391 1 98.44 316 GLU A N 1
ATOM 2541 C CA . GLU A 1 316 ? 9.531 32.062 9.547 1 98.44 316 GLU A CA 1
ATOM 2542 C C . GLU A 1 316 ? 10.211 31.406 10.75 1 98.44 316 GLU A C 1
ATOM 2544 O O . GLU A 1 316 ? 11.367 30.969 10.664 1 98.44 316 GLU A O 1
ATOM 2549 N N . ARG A 1 317 ? 9.453 31.344 11.828 1 98.38 317 ARG A N 1
ATOM 2550 C CA . ARG A 1 317 ? 9.992 30.688 13.016 1 98.38 317 ARG A CA 1
ATOM 2551 C C . ARG A 1 317 ? 10.25 29.219 12.766 1 98.38 317 ARG A C 1
ATOM 2553 O O . ARG A 1 317 ? 11.312 28.703 13.125 1 98.38 317 ARG A O 1
ATOM 2560 N N . MET A 1 318 ? 9.352 28.531 12.156 1 98.81 318 MET A N 1
ATOM 2561 C CA . MET A 1 318 ? 9.508 27.125 11.812 1 98.81 318 MET A CA 1
ATOM 2562 C C . MET A 1 318 ? 10.75 26.906 10.961 1 98.81 318 MET A C 1
ATOM 2564 O O . MET A 1 318 ? 11.555 26.016 11.242 1 98.81 318 MET A O 1
ATOM 2568 N N . ALA A 1 319 ? 10.945 27.734 9.953 1 98.88 319 ALA A N 1
ATOM 2569 C CA . ALA A 1 319 ? 12.062 27.609 9.023 1 98.88 319 ALA A CA 1
ATOM 2570 C C . ALA A 1 319 ? 13.398 27.812 9.742 1 98.88 319 ALA A C 1
ATOM 2572 O O . ALA A 1 319 ? 14.359 27.078 9.508 1 98.88 319 ALA A O 1
ATOM 2573 N N . ARG A 1 320 ? 13.414 28.812 10.617 1 98.69 320 ARG A N 1
ATOM 2574 C CA . ARG A 1 320 ? 14.633 29.062 11.375 1 98.69 320 ARG A CA 1
ATOM 2575 C C . ARG A 1 320 ? 14.977 27.875 12.273 1 98.69 320 ARG A C 1
ATOM 2577 O O . ARG A 1 320 ? 16.141 27.5 12.383 1 98.69 320 ARG A O 1
ATOM 2584 N N . ASP A 1 321 ? 13.992 27.359 12.914 1 98.75 321 ASP A N 1
ATOM 2585 C CA . ASP A 1 321 ? 14.211 26.203 13.781 1 98.75 321 ASP A CA 1
ATOM 2586 C C . ASP A 1 321 ? 14.727 25 12.984 1 98.75 321 ASP A C 1
ATOM 2588 O O . ASP A 1 321 ? 15.664 24.328 13.422 1 98.75 321 ASP A O 1
ATOM 2592 N N . TYR A 1 322 ? 14.195 24.734 11.812 1 98.81 322 TYR A N 1
ATOM 2593 C CA . TYR A 1 322 ? 14.672 23.641 10.984 1 98.81 322 TYR A CA 1
ATOM 2594 C C . TYR A 1 322 ? 16.078 23.906 10.469 1 98.81 322 TYR A C 1
ATOM 2596 O O . TYR A 1 322 ? 16.906 23 10.391 1 98.81 322 TYR A O 1
ATOM 2604 N N . LEU A 1 323 ? 16.281 25.188 10.039 1 98.44 323 LEU A N 1
ATOM 2605 C CA . LEU A 1 323 ? 17.609 25.531 9.539 1 98.44 323 LEU A CA 1
ATOM 2606 C C . LEU A 1 323 ? 18.688 25.219 10.586 1 98.44 323 LEU A C 1
ATOM 2608 O O . LEU A 1 323 ? 19.766 24.734 10.25 1 98.44 323 LEU A O 1
ATOM 2612 N N . GLU A 1 324 ? 18.359 25.469 11.836 1 98.12 324 GLU A N 1
ATOM 2613 C CA . GLU A 1 324 ? 19.266 25.141 12.922 1 98.12 324 GLU A CA 1
ATOM 2614 C C . GLU A 1 324 ? 19.516 23.625 12.984 1 98.12 324 GLU A C 1
ATOM 2616 O O . GLU A 1 324 ? 20.656 23.188 13.18 1 98.12 324 GLU A O 1
ATOM 2621 N N . LEU A 1 325 ? 18.516 22.828 12.812 1 98.44 325 LEU A N 1
ATOM 2622 C CA . LEU A 1 325 ? 18.656 21.375 12.828 1 98.44 325 LEU A CA 1
ATOM 2623 C C . LEU A 1 325 ? 19.453 20.906 11.617 1 98.44 325 LEU A C 1
ATOM 2625 O O . LEU A 1 325 ? 20.266 19.984 11.727 1 98.44 325 LEU A O 1
ATOM 2629 N N . TYR A 1 326 ? 19.172 21.516 10.43 1 98.44 326 TYR A N 1
ATOM 2630 C CA . TYR A 1 326 ? 19.922 21.172 9.227 1 98.44 326 TYR A CA 1
ATOM 2631 C C . TYR A 1 326 ? 21.406 21.359 9.438 1 98.44 326 TYR A C 1
ATOM 2633 O O . TYR A 1 326 ? 22.219 20.5 9.078 1 98.44 326 TYR A O 1
ATOM 2641 N N . ARG A 1 327 ? 21.766 22.438 10.039 1 97.06 327 ARG A N 1
ATOM 2642 C CA . ARG A 1 327 ? 23.172 22.734 10.289 1 97.06 327 ARG A CA 1
ATOM 2643 C C . ARG A 1 327 ? 23.797 21.688 11.203 1 97.06 327 ARG A C 1
ATOM 2645 O O . ARG A 1 327 ? 24.969 21.328 11.023 1 97.06 327 ARG A O 1
ATOM 2652 N N . LYS A 1 328 ? 23 21.188 12.133 1 96.12 328 LYS A N 1
ATOM 2653 C CA . LYS A 1 328 ? 23.484 20.172 13.055 1 96.12 328 LYS A CA 1
ATOM 2654 C C . LYS A 1 328 ? 23.781 18.859 12.328 1 96.12 328 LYS A C 1
ATOM 2656 O O . LYS A 1 328 ? 24.719 18.141 12.68 1 96.12 328 LYS A O 1
ATOM 2661 N N . VAL A 1 329 ? 23.078 18.562 11.312 1 95.88 329 VAL A N 1
ATOM 2662 C CA . VAL A 1 329 ? 23.141 17.234 10.703 1 95.88 329 VAL A CA 1
ATOM 2663 C C . VAL A 1 329 ? 24.062 17.266 9.492 1 95.88 329 VAL A C 1
ATOM 2665 O O . VAL A 1 329 ? 24.703 16.266 9.164 1 95.88 329 VAL A O 1
ATOM 2668 N N . VAL A 1 330 ? 24.125 18.344 8.711 1 93.56 330 VAL A N 1
ATOM 2669 C CA . VAL A 1 330 ? 24.984 18.438 7.535 1 93.56 330 VAL A CA 1
ATOM 2670 C C . VAL A 1 330 ? 26.406 18.797 7.961 1 93.56 330 VAL A C 1
ATOM 2672 O O . VAL A 1 330 ? 27.375 18.375 7.336 1 93.56 330 VAL A O 1
ATOM 2675 N N . GLY A 1 331 ? 26.672 19.672 8.938 1 75.06 331 GLY A N 1
ATOM 2676 C CA . GLY A 1 331 ? 27.984 20.109 9.406 1 75.06 331 GLY A CA 1
ATOM 2677 C C . GLY A 1 331 ? 28.734 19.031 10.164 1 75.06 331 GLY A C 1
ATOM 2678 O O . GLY A 1 331 ? 29.906 19.188 10.492 1 75.06 331 GLY A O 1
ATOM 2679 N N . ALA A 1 332 ? 28.156 17.969 10.414 1 49.81 332 ALA A N 1
ATOM 2680 C CA . ALA A 1 332 ? 28.859 16.875 11.094 1 49.81 332 ALA A CA 1
ATOM 2681 C C . ALA A 1 332 ? 29.578 15.977 10.094 1 49.81 332 ALA A C 1
ATOM 2683 O O . ALA A 1 332 ? 29.125 15.812 8.961 1 49.81 332 ALA A O 1
ATOM 2684 N N . MET B 1 1 ? 16.094 -15.938 -3.043 1 98.88 1 MET B N 1
ATOM 2685 C CA . MET B 1 1 ? 14.703 -16.109 -3.479 1 98.88 1 MET B CA 1
ATOM 2686 C C . MET B 1 1 ? 13.758 -15.25 -2.654 1 98.88 1 MET B C 1
ATOM 2688 O O . MET B 1 1 ? 13.641 -15.438 -1.441 1 98.88 1 MET B O 1
ATOM 2692 N N . LEU B 1 2 ? 13.125 -14.242 -3.256 1 98.94 2 LEU B N 1
ATOM 2693 C CA . LEU B 1 2 ? 12.211 -13.328 -2.576 1 98.94 2 LEU B CA 1
ATOM 2694 C C . LEU B 1 2 ? 10.758 -13.703 -2.863 1 98.94 2 LEU B C 1
ATOM 2696 O O . LEU B 1 2 ? 10.266 -13.484 -3.969 1 98.94 2 LEU B O 1
ATOM 2700 N N . ALA B 1 3 ? 10.102 -14.242 -1.87 1 98.88 3 ALA B N 1
ATOM 2701 C CA . ALA B 1 3 ? 8.719 -14.703 -2.008 1 98.88 3 ALA B CA 1
ATOM 2702 C C . ALA B 1 3 ? 7.73 -13.617 -1.59 1 98.88 3 ALA B C 1
ATOM 2704 O O . ALA B 1 3 ? 8.062 -12.75 -0.776 1 98.88 3 ALA B O 1
ATOM 2705 N N . PRO B 1 4 ? 6.547 -13.641 -2.203 1 98.38 4 PRO B N 1
ATOM 2706 C CA . PRO B 1 4 ? 5.488 -12.867 -1.557 1 98.38 4 PRO B CA 1
ATOM 2707 C C . PRO B 1 4 ? 5.168 -13.359 -0.147 1 98.38 4 PRO B C 1
ATOM 2709 O O . PRO B 1 4 ? 5.508 -14.492 0.203 1 98.38 4 PRO B O 1
ATOM 2712 N N . ILE B 1 5 ? 4.543 -12.516 0.642 1 98.44 5 ILE B N 1
ATOM 2713 C CA . ILE B 1 5 ? 4.266 -12.914 2.016 1 98.44 5 ILE B CA 1
ATOM 2714 C C . ILE B 1 5 ? 2.764 -12.828 2.285 1 98.44 5 ILE B C 1
ATOM 2716 O O . ILE B 1 5 ? 2.338 -12.742 3.439 1 98.44 5 ILE B O 1
ATOM 2720 N N . ALA B 1 6 ? 1.956 -12.773 1.206 1 96.88 6 ALA B N 1
ATOM 2721 C CA . ALA B 1 6 ? 0.503 -12.812 1.351 1 96.88 6 ALA B CA 1
ATOM 2722 C C . ALA B 1 6 ? 0.046 -14.148 1.931 1 96.88 6 ALA B C 1
ATOM 2724 O O . ALA B 1 6 ? -0.88 -14.195 2.742 1 96.88 6 ALA B O 1
ATOM 2725 N N . TRP B 1 7 ? 0.711 -15.234 1.469 1 96.19 7 TRP B N 1
ATOM 2726 C CA . TRP B 1 7 ? 0.453 -16.594 1.942 1 96.19 7 TRP B CA 1
ATOM 2727 C C . TRP B 1 7 ? 1.746 -17.266 2.381 1 96.19 7 TRP B C 1
ATOM 2729 O O . TRP B 1 7 ? 2.84 -16.766 2.125 1 96.19 7 TRP B O 1
ATOM 2739 N N . ARG B 1 8 ? 1.585 -18.422 3.027 1 97.44 8 ARG B N 1
ATOM 2740 C CA . ARG B 1 8 ? 2.744 -19.172 3.518 1 97.44 8 ARG B CA 1
ATOM 2741 C C . ARG B 1 8 ? 3.479 -19.859 2.373 1 97.44 8 ARG B C 1
ATOM 2743 O O . ARG B 1 8 ? 2.867 -20.219 1.364 1 97.44 8 ARG B O 1
ATOM 2750 N N . VAL B 1 9 ? 4.789 -20.031 2.477 1 98.38 9 VAL B N 1
ATOM 2751 C CA . VAL B 1 9 ? 5.574 -20.859 1.569 1 98.38 9 VAL B CA 1
ATOM 2752 C C . VAL B 1 9 ? 5.941 -22.188 2.258 1 98.38 9 VAL B C 1
ATOM 2754 O O . VAL B 1 9 ? 6.734 -22.188 3.201 1 98.38 9 VAL B O 1
ATOM 2757 N N . PRO B 1 10 ? 5.445 -23.406 1.869 1 96.88 10 PRO B N 1
ATOM 2758 C CA . PRO B 1 10 ? 4.352 -23.516 0.904 1 96.88 10 PRO B CA 1
ATOM 2759 C C . PRO B 1 10 ? 2.992 -23.172 1.505 1 96.88 10 PRO B C 1
ATOM 2761 O O . PRO B 1 10 ? 2.857 -23.078 2.729 1 96.88 10 PRO B O 1
ATOM 2764 N N . PRO B 1 11 ? 1.996 -22.922 0.637 1 94.19 11 PRO B N 1
ATOM 2765 C CA . PRO B 1 11 ? 0.688 -22.531 1.166 1 94.19 11 PRO B CA 1
ATOM 2766 C C . PRO B 1 11 ? -0.04 -23.688 1.855 1 94.19 11 PRO B C 1
ATOM 2768 O O . PRO B 1 11 ? 0.146 -24.859 1.484 1 94.19 11 PRO B O 1
ATOM 2771 N N . ARG B 1 12 ? -0.943 -23.312 2.814 1 91.56 12 ARG B N 1
ATOM 2772 C CA . ARG B 1 12 ? -1.785 -24.312 3.473 1 91.56 12 ARG B CA 1
ATOM 2773 C C . ARG B 1 12 ? -2.986 -24.672 2.604 1 91.56 12 ARG B C 1
ATOM 2775 O O . ARG B 1 12 ? -3.398 -25.828 2.557 1 91.56 12 ARG B O 1
ATOM 2782 N N . ARG B 1 13 ? -3.553 -23.719 1.981 1 87.56 13 ARG B N 1
ATOM 2783 C CA . ARG B 1 13 ? -4.738 -23.922 1.153 1 87.56 13 ARG B CA 1
ATOM 2784 C C . ARG B 1 13 ? -4.613 -23.172 -0.173 1 87.56 13 ARG B C 1
ATOM 2786 O O . ARG B 1 13 ? -4.66 -23.797 -1.241 1 87.56 13 ARG B O 1
ATOM 2793 N N . TYR B 1 14 ? -4.332 -21.953 -0.086 1 87.12 14 TYR B N 1
ATOM 2794 C CA . TYR B 1 14 ? -4.246 -21.125 -1.284 1 87.12 14 TYR B CA 1
ATOM 2795 C C . TYR B 1 14 ? -2.945 -20.344 -1.31 1 87.12 14 TYR B C 1
ATOM 2797 O O . TYR B 1 14 ? -2.48 -19.859 -0.271 1 87.12 14 TYR B O 1
ATOM 2805 N N . GLY B 1 15 ? -2.406 -20.109 -2.49 1 91.88 15 GLY B N 1
ATOM 2806 C CA . GLY B 1 15 ? -1.192 -19.328 -2.691 1 91.88 15 GLY B CA 1
ATOM 2807 C C . GLY B 1 15 ? -0.343 -19.844 -3.84 1 91.88 15 GLY B C 1
ATOM 2808 O O . GLY B 1 15 ? 0.695 -20.469 -3.621 1 91.88 15 GLY B O 1
ATOM 2809 N N . PRO B 1 16 ? -0.851 -19.5 -5.035 1 92.31 16 PRO B N 1
ATOM 2810 C CA . PRO B 1 16 ? -0.169 -20.062 -6.199 1 92.31 16 PRO B CA 1
ATOM 2811 C C . PRO B 1 16 ? 1.257 -19.547 -6.363 1 92.31 16 PRO B C 1
ATOM 2813 O O . PRO B 1 16 ? 2.158 -20.297 -6.73 1 92.31 16 PRO B O 1
ATOM 2816 N N . TRP B 1 17 ? 1.511 -18.25 -6.051 1 96.25 17 TRP B N 1
ATOM 2817 C CA . TRP B 1 17 ? 2.857 -17.703 -6.172 1 96.25 17 TRP B CA 1
ATOM 2818 C C . TRP B 1 17 ? 3.795 -18.328 -5.145 1 96.25 17 TRP B C 1
ATOM 2820 O O . TRP B 1 17 ? 4.926 -18.688 -5.469 1 96.25 17 TRP B O 1
ATOM 2830 N N . GLU B 1 18 ? 3.268 -18.469 -3.984 1 97.69 18 GLU B N 1
ATOM 2831 C CA . GLU B 1 18 ? 4.051 -19.062 -2.904 1 97.69 18 GLU B CA 1
ATOM 2832 C C . GLU B 1 18 ? 4.355 -20.531 -3.188 1 97.69 18 GLU B C 1
ATOM 2834 O O . GLU B 1 18 ? 5.434 -21.016 -2.842 1 97.69 18 GLU B O 1
ATOM 2839 N N . GLN B 1 19 ? 3.383 -21.203 -3.805 1 95.69 19 GLN B N 1
ATOM 2840 C CA . GLN B 1 19 ? 3.625 -22.594 -4.184 1 95.69 19 GLN B CA 1
ATOM 2841 C C . GLN B 1 19 ? 4.742 -22.688 -5.219 1 95.69 19 GLN B C 1
ATOM 2843 O O . GLN B 1 19 ? 5.613 -23.562 -5.117 1 95.69 19 GLN B O 1
ATOM 2848 N N . VAL B 1 20 ? 4.715 -21.812 -6.191 1 97.94 20 VAL B N 1
ATOM 2849 C CA . VAL B 1 20 ? 5.746 -21.797 -7.227 1 97.94 20 VAL B CA 1
ATOM 2850 C C . VAL B 1 20 ? 7.109 -21.531 -6.59 1 97.94 20 VAL B C 1
ATOM 2852 O O . VAL B 1 20 ? 8.094 -22.203 -6.914 1 97.94 20 VAL B O 1
ATOM 2855 N N . VAL B 1 21 ? 7.156 -20.594 -5.695 1 98.81 21 VAL B N 1
ATOM 2856 C CA . VAL B 1 21 ? 8.406 -20.266 -5.012 1 98.81 21 VAL B CA 1
ATOM 2857 C C . VAL B 1 21 ? 8.922 -21.469 -4.246 1 98.81 21 VAL B C 1
ATOM 2859 O O . VAL B 1 21 ? 10.117 -21.781 -4.281 1 98.81 21 VAL B O 1
ATOM 2862 N N . TYR B 1 22 ? 8 -22.141 -3.596 1 98.56 22 TYR B N 1
ATOM 2863 C CA . TYR B 1 22 ? 8.391 -23.344 -2.85 1 98.56 22 TYR B CA 1
ATOM 2864 C C . TYR B 1 22 ? 8.977 -24.391 -3.777 1 98.56 22 TYR B C 1
ATOM 2866 O O . TYR B 1 22 ? 10.078 -24.891 -3.535 1 98.56 22 TYR B O 1
ATOM 2874 N N . ASP B 1 23 ? 8.266 -24.703 -4.805 1 98.38 23 ASP B N 1
ATOM 2875 C CA . ASP B 1 23 ? 8.688 -25.75 -5.738 1 98.38 23 ASP B CA 1
ATOM 2876 C C . ASP B 1 23 ? 10.023 -25.391 -6.379 1 98.38 23 ASP B C 1
ATOM 2878 O O . ASP B 1 23 ? 10.906 -26.25 -6.508 1 98.38 23 ASP B O 1
ATOM 2882 N N . LEU B 1 24 ? 10.156 -24.156 -6.738 1 98.88 24 LEU B N 1
ATOM 2883 C CA . LEU B 1 24 ? 11.406 -23.703 -7.355 1 98.88 24 LEU B CA 1
ATOM 2884 C C . LEU B 1 24 ? 12.562 -23.781 -6.359 1 98.88 24 LEU B C 1
ATOM 2886 O O . LEU B 1 24 ? 13.633 -24.297 -6.68 1 98.88 24 LEU B O 1
ATOM 2890 N N . THR B 1 25 ? 12.344 -23.266 -5.156 1 98.88 25 THR B N 1
ATOM 2891 C CA . THR B 1 25 ? 13.375 -23.266 -4.121 1 98.88 25 THR B CA 1
ATOM 2892 C C . THR B 1 25 ? 13.883 -24.688 -3.857 1 98.88 25 THR B C 1
ATOM 2894 O O . THR B 1 25 ? 15.094 -24.938 -3.916 1 98.88 25 THR B O 1
ATOM 2897 N N . GLU B 1 26 ? 12.984 -25.625 -3.666 1 98.75 26 GLU B N 1
ATOM 2898 C CA . GLU B 1 26 ? 13.352 -27 -3.342 1 98.75 26 GLU B CA 1
ATOM 2899 C C . GLU B 1 26 ? 14.062 -27.672 -4.516 1 98.75 26 GLU B C 1
ATOM 2901 O O . GLU B 1 26 ? 15.031 -28.406 -4.32 1 98.75 26 GLU B O 1
ATOM 2906 N N . ALA B 1 27 ? 13.578 -27.422 -5.707 1 98.81 27 ALA B N 1
ATOM 2907 C CA . ALA B 1 27 ? 14.172 -28.031 -6.891 1 98.81 27 ALA B CA 1
ATOM 2908 C C . ALA B 1 27 ? 15.578 -27.5 -7.145 1 98.81 27 ALA B C 1
ATOM 2910 O O . ALA B 1 27 ? 16.469 -28.234 -7.586 1 98.81 27 ALA B O 1
ATOM 2911 N N . LEU B 1 28 ? 15.758 -26.203 -6.91 1 98.81 28 LEU B N 1
ATOM 2912 C CA . LEU B 1 28 ? 17.094 -25.609 -7.059 1 98.81 28 LEU B CA 1
ATOM 2913 C C . LEU B 1 28 ? 18.062 -26.219 -6.051 1 98.81 28 LEU B C 1
ATOM 2915 O O . LEU B 1 28 ? 19.219 -26.5 -6.387 1 98.81 28 LEU B O 1
ATOM 2919 N N . LEU B 1 29 ? 17.594 -26.406 -4.816 1 98.75 29 LEU B N 1
ATOM 2920 C CA . LEU B 1 29 ? 18.422 -27.078 -3.814 1 98.75 29 LEU B CA 1
ATOM 2921 C C . LEU B 1 29 ? 18.828 -28.469 -4.289 1 98.75 29 LEU B C 1
ATOM 2923 O O . LEU B 1 29 ? 19.969 -28.875 -4.117 1 98.75 29 LEU B O 1
ATOM 2927 N N . ASP B 1 30 ? 17.938 -29.203 -4.926 1 98.44 30 ASP B N 1
ATOM 2928 C CA . ASP B 1 30 ? 18.203 -30.547 -5.453 1 98.44 30 ASP B CA 1
ATOM 2929 C C . ASP B 1 30 ? 19.297 -30.5 -6.52 1 98.44 30 ASP B C 1
ATOM 2931 O O . ASP B 1 30 ? 20.031 -31.469 -6.699 1 98.44 30 ASP B O 1
ATOM 2935 N N . LEU B 1 31 ? 19.375 -29.391 -7.172 1 98.25 31 LEU B N 1
ATOM 2936 C CA . LEU B 1 31 ? 20.359 -29.219 -8.234 1 98.25 31 LEU B CA 1
ATOM 2937 C C . LEU B 1 31 ? 21.688 -28.703 -7.676 1 98.25 31 LEU B C 1
ATOM 2939 O O . LEU B 1 31 ? 22.609 -28.422 -8.438 1 98.25 31 LEU B O 1
ATOM 2943 N N . GLY B 1 32 ? 21.766 -28.469 -6.414 1 98.06 32 GLY B N 1
ATOM 2944 C CA . GLY B 1 32 ? 23 -28.062 -5.766 1 98.06 32 GLY B CA 1
ATOM 2945 C C . GLY B 1 32 ? 23.172 -26.562 -5.676 1 98.06 32 GLY B C 1
ATOM 2946 O O . GLY B 1 32 ? 24.25 -26.062 -5.371 1 98.06 32 GLY B O 1
ATOM 2947 N N . VAL B 1 33 ? 22.156 -25.75 -5.949 1 98.31 33 VAL B N 1
ATOM 2948 C CA . VAL B 1 33 ? 22.203 -24.297 -5.859 1 98.31 33 VAL B CA 1
ATOM 2949 C C . VAL B 1 33 ? 22.016 -23.859 -4.406 1 98.31 33 VAL B C 1
ATOM 2951 O O . VAL B 1 33 ? 21.141 -24.391 -3.709 1 98.31 33 VAL B O 1
ATOM 2954 N N . GLU B 1 34 ? 22.859 -22.984 -3.889 1 98.5 34 GLU B N 1
ATOM 2955 C CA . GLU B 1 34 ? 22.641 -22.375 -2.574 1 98.5 34 GLU B CA 1
ATOM 2956 C C . GLU B 1 34 ? 21.531 -21.344 -2.617 1 98.5 34 GLU B C 1
ATOM 2958 O O . GLU B 1 34 ? 21.625 -20.359 -3.348 1 98.5 34 GLU B O 1
ATOM 2963 N N . VAL B 1 35 ? 20.516 -21.625 -1.889 1 98.88 35 VAL B N 1
ATOM 2964 C CA . VAL B 1 35 ? 19.359 -20.719 -1.902 1 98.88 35 VAL B CA 1
ATOM 2965 C C . VAL B 1 35 ? 19.062 -20.234 -0.484 1 98.88 35 VAL B C 1
ATOM 2967 O O . VAL B 1 35 ? 19.094 -21.031 0.464 1 98.88 35 VAL B O 1
ATOM 2970 N N . VAL B 1 36 ? 18.906 -18.953 -0.278 1 98.94 36 VAL B N 1
ATOM 2971 C CA . VAL B 1 36 ? 18.297 -18.375 0.908 1 98.94 36 VAL B CA 1
ATOM 2972 C C . VAL B 1 36 ? 16.891 -17.859 0.568 1 98.94 36 VAL B C 1
ATOM 2974 O O . VAL B 1 36 ? 16.703 -17.109 -0.399 1 98.94 36 VAL B O 1
ATOM 2977 N N . LEU B 1 37 ? 15.93 -18.344 1.326 1 98.94 37 LEU B N 1
ATOM 2978 C CA . LEU B 1 37 ? 14.539 -17.969 1.062 1 98.94 37 LEU B CA 1
ATOM 2979 C C . LEU B 1 37 ? 14.094 -16.844 1.986 1 98.94 37 LEU B C 1
ATOM 2981 O O . LEU B 1 37 ? 14.273 -16.922 3.203 1 98.94 37 LEU B O 1
ATOM 2985 N N . TYR B 1 38 ? 13.633 -15.727 1.449 1 98.94 38 TYR B N 1
ATOM 2986 C CA . TYR B 1 38 ? 12.922 -14.695 2.184 1 98.94 38 TYR B CA 1
ATOM 2987 C C . TYR B 1 38 ? 11.414 -14.914 2.107 1 98.94 38 TYR B C 1
ATOM 2989 O O . TYR B 1 38 ? 10.82 -14.852 1.025 1 98.94 38 TYR B O 1
ATOM 2997 N N . ALA B 1 39 ? 10.742 -15.227 3.193 1 98.88 39 ALA B N 1
ATOM 2998 C CA . ALA B 1 39 ? 9.32 -15.523 3.303 1 98.88 39 ALA B CA 1
ATOM 2999 C C . ALA B 1 39 ? 8.805 -15.258 4.715 1 98.88 39 ALA B C 1
ATOM 3001 O O . ALA B 1 39 ? 9.453 -14.547 5.492 1 98.88 39 ALA B O 1
ATOM 3002 N N . THR B 1 40 ? 7.543 -15.609 4.969 1 98.62 40 THR B N 1
ATOM 3003 C CA . THR B 1 40 ? 7.047 -15.484 6.332 1 98.62 40 THR B CA 1
ATOM 3004 C C . THR B 1 40 ? 7.77 -16.453 7.262 1 98.62 40 THR B C 1
ATOM 3006 O O . THR B 1 40 ? 8.289 -17.469 6.816 1 98.62 40 THR B O 1
ATOM 3009 N N . CYS B 1 41 ? 7.773 -16.141 8.562 1 98.5 41 CYS B N 1
ATOM 3010 C CA . CYS B 1 41 ? 8.586 -16.859 9.531 1 98.5 41 CYS B CA 1
ATOM 3011 C C . CYS B 1 41 ? 8.07 -18.281 9.703 1 98.5 41 CYS B C 1
ATOM 3013 O O . CYS B 1 41 ? 8.805 -19.172 10.156 1 98.5 41 CYS B O 1
ATOM 3015 N N . ASP B 1 42 ? 6.863 -18.516 9.312 1 98.25 42 ASP B N 1
ATOM 3016 C CA . ASP B 1 42 ? 6.289 -19.844 9.477 1 98.25 42 ASP B CA 1
ATOM 3017 C C . ASP B 1 42 ? 6.418 -20.656 8.188 1 98.25 42 ASP B C 1
ATOM 3019 O O . ASP B 1 42 ? 5.785 -21.703 8.039 1 98.25 42 ASP B O 1
ATOM 3023 N N . ALA B 1 43 ? 7.172 -20.141 7.258 1 98.62 43 ALA B N 1
ATOM 3024 C CA . ALA B 1 43 ? 7.438 -20.906 6.039 1 98.62 43 ALA B CA 1
ATOM 3025 C C . ALA B 1 43 ? 8.148 -22.219 6.352 1 98.62 43 ALA B C 1
ATOM 3027 O O . ALA B 1 43 ? 8.836 -22.328 7.367 1 98.62 43 ALA B O 1
ATOM 3028 N N . GLU B 1 44 ? 7.906 -23.234 5.539 1 98.31 44 GLU B N 1
ATOM 3029 C CA . GLU B 1 44 ? 8.586 -24.531 5.621 1 98.31 44 GLU B CA 1
ATOM 3030 C C . GLU B 1 44 ? 9.445 -24.781 4.387 1 98.31 44 GLU B C 1
ATOM 3032 O O . GLU B 1 44 ? 8.922 -24.875 3.271 1 98.31 44 GLU B O 1
ATOM 3037 N N . THR B 1 45 ? 10.734 -24.953 4.59 1 98.5 45 THR B N 1
ATOM 3038 C CA . THR B 1 45 ? 11.688 -25.125 3.494 1 98.5 45 THR B CA 1
ATOM 3039 C C . THR B 1 45 ? 12.984 -25.75 3.994 1 98.5 45 THR B C 1
ATOM 3041 O O . THR B 1 45 ? 13.289 -25.672 5.188 1 98.5 45 THR B O 1
ATOM 3044 N N . ARG B 1 46 ? 13.734 -26.406 3.088 1 98.56 46 ARG B N 1
ATOM 3045 C CA . ARG B 1 46 ? 15.062 -26.906 3.4 1 98.56 46 ARG B CA 1
ATOM 3046 C C . ARG B 1 46 ? 16.109 -25.812 3.324 1 98.56 46 ARG B C 1
ATOM 3048 O O . ARG B 1 46 ? 17.219 -25.953 3.838 1 98.56 46 ARG B O 1
ATOM 3055 N N . ALA B 1 47 ? 15.781 -24.656 2.727 1 98.81 47 ALA B N 1
ATOM 3056 C CA . ALA B 1 47 ? 16.719 -23.547 2.58 1 98.81 47 ALA B CA 1
ATOM 3057 C C . ALA B 1 47 ? 16.781 -22.719 3.857 1 98.81 47 ALA B C 1
ATOM 3059 O O . ALA B 1 47 ? 15.836 -22.688 4.645 1 98.81 47 ALA B O 1
ATOM 3060 N N . PRO B 1 48 ? 18.016 -22.094 4.113 1 98.81 48 PRO B N 1
ATOM 3061 C CA . PRO B 1 48 ? 17.984 -21.047 5.148 1 98.81 48 PRO B CA 1
ATOM 3062 C C . PRO B 1 48 ? 16.875 -20.031 4.926 1 98.81 48 PRO B C 1
ATOM 3064 O O . PRO B 1 48 ? 16.641 -19.594 3.793 1 98.81 48 PRO B O 1
ATOM 3067 N N . LEU B 1 49 ? 16.188 -19.734 6.047 1 98.88 49 LEU B N 1
ATOM 3068 C CA . LEU B 1 49 ? 15.023 -18.859 5.984 1 98.88 49 LEU B CA 1
ATOM 3069 C C . LEU B 1 49 ? 15.32 -17.516 6.641 1 98.88 49 LEU B C 1
ATOM 3071 O O . LEU B 1 49 ? 15.883 -17.469 7.738 1 98.88 49 LEU B O 1
ATOM 3075 N N . ARG B 1 50 ? 15.023 -16.469 5.984 1 98.88 50 ARG B N 1
ATOM 3076 C CA . ARG B 1 50 ? 15.016 -15.117 6.547 1 98.88 50 ARG B CA 1
ATOM 3077 C C . ARG B 1 50 ? 13.617 -14.508 6.469 1 98.88 50 ARG B C 1
ATOM 3079 O O . ARG B 1 50 ? 12.914 -14.664 5.469 1 98.88 50 ARG B O 1
ATOM 3086 N N . CYS B 1 51 ? 13.148 -13.922 7.609 1 98.56 51 CYS B N 1
ATOM 3087 C CA . CYS B 1 51 ? 11.766 -13.461 7.668 1 98.56 51 CYS B CA 1
ATOM 3088 C C . CYS B 1 51 ? 11.648 -12.203 8.523 1 98.56 51 CYS B C 1
ATOM 3090 O O . CYS B 1 51 ? 12.523 -11.922 9.336 1 98.56 51 CYS B O 1
ATOM 3092 N N . THR B 1 52 ? 10.641 -11.359 8.195 1 97.56 52 THR B N 1
ATOM 3093 C CA . THR B 1 52 ? 10.289 -10.203 9.008 1 97.56 52 THR B CA 1
ATOM 3094 C C . THR B 1 52 ? 8.859 -10.312 9.531 1 97.56 52 THR B C 1
ATOM 3096 O O . THR B 1 52 ? 8.531 -9.766 10.578 1 97.56 52 THR B O 1
ATOM 3099 N N . ALA B 1 53 ? 7.98 -10.984 8.75 1 97.69 53 ALA B N 1
ATOM 3100 C CA . ALA B 1 53 ? 6.582 -11.156 9.133 1 97.69 53 ALA B CA 1
ATOM 3101 C C . ALA B 1 53 ? 6.348 -12.523 9.758 1 97.69 53 ALA B C 1
ATOM 3103 O O . ALA B 1 53 ? 6.691 -13.555 9.172 1 97.69 53 ALA B O 1
ATOM 3104 N N . ALA B 1 54 ? 5.711 -12.562 10.914 1 96.25 54 ALA B N 1
ATOM 3105 C CA . ALA B 1 54 ? 5.527 -13.805 11.664 1 96.25 54 ALA B CA 1
ATOM 3106 C C . ALA B 1 54 ? 4.594 -14.758 10.93 1 96.25 54 ALA B C 1
ATOM 3108 O O . ALA B 1 54 ? 4.809 -15.969 10.93 1 96.25 54 ALA B O 1
ATOM 3109 N N . LYS B 1 55 ? 3.566 -14.211 10.328 1 96.44 55 LYS B N 1
ATOM 3110 C CA . LYS B 1 55 ? 2.559 -15 9.625 1 96.44 55 LYS B CA 1
ATOM 3111 C C . LYS B 1 55 ? 2.15 -14.328 8.312 1 96.44 55 LYS B C 1
ATOM 3113 O O . LYS B 1 55 ? 2.393 -13.133 8.117 1 96.44 55 LYS B O 1
ATOM 3118 N N . PRO B 1 56 ? 1.539 -15.102 7.41 1 97.62 56 PRO B N 1
ATOM 3119 C CA . PRO B 1 56 ? 1.078 -14.508 6.152 1 97.62 56 PRO B CA 1
ATOM 3120 C C . PRO B 1 56 ? 0.089 -13.367 6.367 1 97.62 56 PRO B C 1
ATOM 3122 O O . PRO B 1 56 ? -0.74 -13.43 7.277 1 97.62 56 PRO B O 1
ATOM 3125 N N . LEU B 1 57 ? 0.109 -12.398 5.469 1 97.56 57 LEU B N 1
ATOM 3126 C CA . LEU B 1 57 ? -0.637 -11.164 5.66 1 97.56 57 LEU B CA 1
ATOM 3127 C C . LEU B 1 57 ? -2.139 -11.414 5.57 1 97.56 57 LEU B C 1
ATOM 3129 O O . LEU B 1 57 ? -2.922 -10.773 6.277 1 97.56 57 LEU B O 1
ATOM 3133 N N . TRP B 1 58 ? -2.566 -12.32 4.758 1 93.69 58 TRP B N 1
ATOM 3134 C CA . TRP B 1 58 ? -3.988 -12.625 4.633 1 93.69 58 TRP B CA 1
ATOM 3135 C C . TRP B 1 58 ? -4.496 -13.375 5.859 1 93.69 58 TRP B C 1
ATOM 3137 O O . TRP B 1 58 ? -5.707 -13.508 6.055 1 93.69 58 TRP B O 1
ATOM 3147 N N . GLU B 1 59 ? -3.59 -13.844 6.613 1 93.12 59 GLU B N 1
ATOM 3148 C CA . GLU B 1 59 ? -3.975 -14.594 7.805 1 93.12 59 GLU B CA 1
ATOM 3149 C C . GLU B 1 59 ? -3.873 -13.734 9.062 1 93.12 59 GLU B C 1
ATOM 3151 O O . GLU B 1 59 ? -4.059 -14.227 10.172 1 93.12 59 GLU B O 1
ATOM 3156 N N . ASP B 1 60 ? -3.506 -12.523 8.883 1 91.38 60 ASP B N 1
ATOM 3157 C CA . ASP B 1 60 ? -3.398 -11.555 9.969 1 91.38 60 ASP B CA 1
ATOM 3158 C C . ASP B 1 60 ? -4.367 -10.391 9.766 1 91.38 60 ASP B C 1
ATOM 3160 O O . ASP B 1 60 ? -4.074 -9.461 9.016 1 91.38 60 ASP B O 1
ATOM 3164 N N . ARG B 1 61 ? -5.453 -10.375 10.531 1 88.38 61 ARG B N 1
ATOM 3165 C CA . ARG B 1 61 ? -6.523 -9.398 10.352 1 88.38 61 ARG B CA 1
ATOM 3166 C C . ARG B 1 61 ? -6.07 -8.008 10.773 1 88.38 61 ARG B C 1
ATOM 3168 O O . ARG B 1 61 ? -6.66 -7.008 10.367 1 88.38 61 ARG B O 1
ATOM 3175 N N . GLU B 1 62 ? -5.066 -7.879 11.492 1 90.44 62 GLU B N 1
ATOM 3176 C CA . GLU B 1 62 ? -4.656 -6.594 12.055 1 90.44 62 GLU B CA 1
ATOM 3177 C C . GLU B 1 62 ? -3.398 -6.07 11.367 1 90.44 62 GLU B C 1
ATOM 3179 O O . GLU B 1 62 ? -2.854 -5.039 11.758 1 90.44 62 GLU B O 1
ATOM 3184 N N . VAL B 1 63 ? -3.025 -6.734 10.352 1 92.12 63 VAL B N 1
ATOM 3185 C CA . VAL B 1 63 ? -1.729 -6.43 9.758 1 92.12 63 VAL B CA 1
ATOM 3186 C C . VAL B 1 63 ? -1.826 -5.148 8.93 1 92.12 63 VAL B C 1
ATOM 3188 O O . VAL B 1 63 ? -2.881 -4.844 8.367 1 92.12 63 VAL B O 1
ATOM 3191 N N . ASP B 1 64 ? -0.769 -4.355 8.977 1 95.69 64 ASP B N 1
ATOM 3192 C CA . ASP B 1 64 ? -0.578 -3.283 8.008 1 95.69 64 ASP B CA 1
ATOM 3193 C C . ASP B 1 64 ? 0.256 -3.76 6.82 1 95.69 64 ASP B C 1
ATOM 3195 O O . ASP B 1 64 ? 1.471 -3.934 6.938 1 95.69 64 ASP B O 1
ATOM 3199 N N . TRP B 1 65 ? -0.398 -3.924 5.695 1 95.81 65 TRP B N 1
ATOM 3200 C CA . TRP B 1 65 ? 0.231 -4.543 4.531 1 95.81 65 TRP B CA 1
ATOM 3201 C C . TRP B 1 65 ? 1.436 -3.732 4.066 1 95.81 65 TRP B C 1
ATOM 3203 O O . TRP B 1 65 ? 2.496 -4.293 3.779 1 95.81 65 TRP B O 1
ATOM 3213 N N . LYS B 1 66 ? 1.302 -2.434 4.043 1 95.31 66 LYS B N 1
ATOM 3214 C CA . LYS B 1 66 ? 2.379 -1.583 3.549 1 95.31 66 LYS B CA 1
ATOM 3215 C C . LYS B 1 66 ? 3.613 -1.685 4.441 1 95.31 66 LYS B C 1
ATOM 3217 O O . LYS B 1 66 ? 4.742 -1.706 3.947 1 95.31 66 LYS B O 1
ATOM 3222 N N . VAL B 1 67 ? 3.377 -1.826 5.703 1 97.88 67 VAL B N 1
ATOM 3223 C CA . VAL B 1 67 ? 4.465 -1.938 6.672 1 97.88 67 VAL B CA 1
ATOM 3224 C C . VAL B 1 67 ? 5.191 -3.268 6.48 1 97.88 67 VAL B C 1
ATOM 3226 O O . VAL B 1 67 ? 6.402 -3.293 6.262 1 97.88 67 VAL B O 1
ATOM 3229 N N . GLU B 1 68 ? 4.469 -4.32 6.453 1 98.25 68 GLU B N 1
ATOM 3230 C CA . GLU B 1 68 ? 5.074 -5.648 6.469 1 98.25 68 GLU B CA 1
ATOM 3231 C C . GLU B 1 68 ? 5.691 -5.992 5.113 1 98.25 68 GLU B C 1
ATOM 3233 O O . GLU B 1 68 ? 6.762 -6.598 5.051 1 98.25 68 GLU B O 1
ATOM 3238 N N . GLU B 1 69 ? 5.008 -5.625 4.047 1 98.25 69 GLU B N 1
ATOM 3239 C CA . GLU B 1 69 ? 5.527 -5.922 2.713 1 98.25 69 GLU B CA 1
ATOM 3240 C C . GLU B 1 69 ? 6.883 -5.254 2.488 1 98.25 69 GLU B C 1
ATOM 3242 O O . GLU B 1 69 ? 7.832 -5.902 2.043 1 98.25 69 GLU B O 1
ATOM 3247 N N . PHE B 1 70 ? 6.949 -4.023 2.898 1 98.31 70 PHE B N 1
ATOM 3248 C CA . PHE B 1 70 ? 8.156 -3.297 2.533 1 98.31 70 PHE B CA 1
ATOM 3249 C C . PHE B 1 70 ? 9.266 -3.531 3.559 1 98.31 70 PHE B C 1
ATOM 3251 O O . PHE B 1 70 ? 10.445 -3.412 3.242 1 98.31 70 PHE B O 1
ATOM 3258 N N . LEU B 1 71 ? 8.922 -3.914 4.793 1 98.44 71 LEU B N 1
ATOM 3259 C CA . LEU B 1 71 ? 9.969 -4.402 5.684 1 98.44 71 LEU B CA 1
ATOM 3260 C C . LEU B 1 71 ? 10.609 -5.668 5.129 1 98.44 71 LEU B C 1
ATOM 3262 O O . LEU B 1 71 ? 11.836 -5.824 5.18 1 98.44 71 LEU B O 1
ATOM 3266 N N . HIS B 1 72 ? 9.781 -6.516 4.594 1 98.75 72 HIS B N 1
ATOM 3267 C CA . HIS B 1 72 ? 10.203 -7.777 3.99 1 98.75 72 HIS B CA 1
ATOM 3268 C C . HIS B 1 72 ? 11.086 -7.539 2.771 1 98.75 72 HIS B C 1
ATOM 3270 O O . HIS B 1 72 ? 12.195 -8.07 2.693 1 98.75 72 HIS B O 1
ATOM 3276 N N . ILE B 1 73 ? 10.688 -6.684 1.888 1 98.81 73 ILE B N 1
ATOM 3277 C CA . ILE B 1 73 ? 11.391 -6.379 0.646 1 98.81 73 ILE B CA 1
ATOM 3278 C C . ILE B 1 73 ? 12.695 -5.641 0.955 1 98.81 73 ILE B C 1
ATOM 3280 O O . ILE B 1 73 ? 13.75 -5.973 0.41 1 98.81 73 ILE B O 1
ATOM 3284 N N . ALA B 1 74 ? 12.562 -4.641 1.856 1 98.62 74 ALA B N 1
ATOM 3285 C CA . ALA B 1 74 ? 13.734 -3.844 2.207 1 98.62 74 ALA B CA 1
ATOM 3286 C C . ALA B 1 74 ? 14.828 -4.719 2.814 1 98.62 74 ALA B C 1
ATOM 3288 O O . ALA B 1 74 ? 16 -4.559 2.494 1 98.62 74 ALA B O 1
ATOM 3289 N N . ARG B 1 75 ? 14.445 -5.652 3.662 1 98.5 75 ARG B N 1
ATOM 3290 C CA . ARG B 1 75 ? 15.445 -6.539 4.254 1 98.5 75 ARG B CA 1
ATOM 3291 C C . ARG B 1 75 ? 16.188 -7.312 3.178 1 98.5 75 ARG B C 1
ATOM 3293 O O . ARG B 1 75 ? 17.422 -7.383 3.197 1 98.5 75 ARG B O 1
ATOM 3300 N N . ALA B 1 76 ? 15.477 -7.898 2.285 1 98.88 76 ALA B N 1
ATOM 3301 C CA . ALA B 1 76 ? 16.094 -8.672 1.212 1 98.88 76 ALA B CA 1
ATOM 3302 C C . ALA B 1 76 ? 17.047 -7.809 0.397 1 98.88 76 ALA B C 1
ATOM 3304 O O . ALA B 1 76 ? 18.156 -8.234 0.079 1 98.88 76 ALA B O 1
ATOM 3305 N N . MET B 1 77 ? 16.641 -6.598 0.096 1 98.81 77 MET B N 1
ATOM 3306 C CA . MET B 1 77 ? 17.438 -5.727 -0.761 1 98.81 77 MET B CA 1
ATOM 3307 C C . MET B 1 77 ? 18.641 -5.188 -0.007 1 98.81 77 MET B C 1
ATOM 3309 O O . MET B 1 77 ? 19.719 -5.008 -0.591 1 98.81 77 MET B O 1
ATOM 3313 N N . GLU B 1 78 ? 18.484 -4.918 1.328 1 98.56 78 GLU B N 1
ATOM 3314 C CA . GLU B 1 78 ? 19.609 -4.523 2.17 1 98.56 78 GLU B CA 1
ATOM 3315 C C . GLU B 1 78 ? 20.688 -5.598 2.186 1 98.56 78 GLU B C 1
ATOM 3317 O O . GLU B 1 78 ? 21.875 -5.289 2.275 1 98.56 78 GLU B O 1
ATOM 3322 N N . GLU B 1 79 ? 20.281 -6.844 2.047 1 98.75 79 GLU B N 1
ATOM 3323 C CA . GLU B 1 79 ? 21.219 -7.969 2.143 1 98.75 79 GLU B CA 1
ATOM 3324 C C . GLU B 1 79 ? 21.594 -8.484 0.758 1 98.75 79 GLU B C 1
ATOM 3326 O O . GLU B 1 79 ? 22.297 -9.492 0.639 1 98.75 79 GLU B O 1
ATOM 3331 N N . ALA B 1 80 ? 21.172 -7.848 -0.295 1 98.69 80 ALA B N 1
ATOM 3332 C CA . ALA B 1 80 ? 21.328 -8.312 -1.671 1 98.69 80 ALA B CA 1
ATOM 3333 C C . ALA B 1 80 ? 22.797 -8.578 -1.993 1 98.69 80 ALA B C 1
ATOM 3335 O O . ALA B 1 80 ? 23.109 -9.523 -2.725 1 98.69 80 ALA B O 1
ATOM 3336 N N . GLY B 1 81 ? 23.703 -7.797 -1.375 1 98.19 81 GLY B N 1
ATOM 3337 C CA . GLY B 1 81 ? 25.125 -7.91 -1.651 1 98.19 81 GLY B CA 1
ATOM 3338 C C . GLY B 1 81 ? 25.719 -9.219 -1.182 1 98.19 81 GLY B C 1
ATOM 3339 O O . GLY B 1 81 ? 26.844 -9.57 -1.567 1 98.19 81 GLY B O 1
ATOM 3340 N N . GLU B 1 82 ? 24.969 -9.953 -0.354 1 98.38 82 GLU B N 1
ATOM 3341 C CA . GLU B 1 82 ? 25.422 -11.234 0.169 1 98.38 82 GLU B CA 1
ATOM 3342 C C . GLU B 1 82 ? 25.25 -12.344 -0.859 1 98.38 82 GLU B C 1
ATOM 3344 O O . GLU B 1 82 ? 25.734 -13.461 -0.67 1 98.38 82 GLU B O 1
ATOM 3349 N N . PHE B 1 83 ? 24.625 -12.047 -2.049 1 98.38 83 PHE B N 1
ATOM 3350 C CA . PHE B 1 83 ? 24.234 -13.086 -2.996 1 98.38 83 PHE B CA 1
ATOM 3351 C C . PHE B 1 83 ? 24.766 -12.773 -4.391 1 98.38 83 PHE B C 1
ATOM 3353 O O . PHE B 1 83 ? 25.141 -11.641 -4.676 1 98.38 83 PHE B O 1
ATOM 3360 N N . ASP B 1 84 ? 24.781 -13.797 -5.188 1 98.31 84 ASP B N 1
ATOM 3361 C CA . ASP B 1 84 ? 25.141 -13.617 -6.59 1 98.31 84 ASP B CA 1
ATOM 3362 C C . ASP B 1 84 ? 23.969 -13.078 -7.398 1 98.31 84 ASP B C 1
ATOM 3364 O O . ASP B 1 84 ? 24.156 -12.414 -8.414 1 98.31 84 ASP B O 1
ATOM 3368 N N . LEU B 1 85 ? 22.766 -13.391 -6.887 1 98.44 85 LEU B N 1
ATOM 3369 C CA . LEU B 1 85 ? 21.547 -13.055 -7.609 1 98.44 85 LEU B CA 1
ATOM 3370 C C . LEU B 1 85 ? 20.359 -12.984 -6.66 1 98.44 85 LEU B C 1
ATOM 3372 O O . LEU B 1 85 ? 20.234 -13.789 -5.734 1 98.44 85 LEU B O 1
ATOM 3376 N N . VAL B 1 86 ? 19.516 -11.953 -6.859 1 98.88 86 VAL B N 1
ATOM 3377 C CA . VAL B 1 86 ? 18.234 -11.891 -6.191 1 98.88 86 VAL B CA 1
ATOM 3378 C C . VAL B 1 86 ? 17.125 -12.273 -7.172 1 98.88 86 VAL B C 1
ATOM 3380 O O . VAL B 1 86 ? 16.969 -11.641 -8.219 1 98.88 86 VAL B O 1
ATOM 3383 N N . HIS B 1 87 ? 16.422 -13.312 -6.906 1 98.94 87 HIS B N 1
ATOM 3384 C CA . HIS B 1 87 ? 15.273 -13.688 -7.715 1 98.94 87 HIS B CA 1
ATOM 3385 C C . HIS B 1 87 ? 13.969 -13.219 -7.07 1 98.94 87 HIS B C 1
ATOM 3387 O O . HIS B 1 87 ? 13.531 -13.789 -6.066 1 98.94 87 HIS B O 1
ATOM 3393 N N . ASN B 1 88 ? 13.367 -12.266 -7.68 1 98.94 88 ASN B N 1
ATOM 3394 C CA . ASN B 1 88 ? 12.172 -11.586 -7.18 1 98.94 88 ASN B CA 1
ATOM 3395 C C . ASN B 1 88 ? 10.898 -12.258 -7.684 1 98.94 88 ASN B C 1
ATOM 3397 O O . ASN B 1 88 ? 10.672 -12.336 -8.891 1 98.94 88 ASN B O 1
ATOM 3401 N N . HIS B 1 89 ? 10.102 -12.727 -6.77 1 98.81 89 HIS B N 1
ATOM 3402 C CA . HIS B 1 89 ? 8.766 -13.219 -7.082 1 98.81 89 HIS B CA 1
ATOM 3403 C C . HIS B 1 89 ? 7.691 -12.344 -6.449 1 98.81 89 HIS B C 1
ATOM 3405 O O . HIS B 1 89 ? 6.551 -12.773 -6.281 1 98.81 89 HIS B O 1
ATOM 3411 N N . TYR B 1 90 ? 8.039 -11.133 -6.027 1 98 90 TYR B N 1
ATOM 3412 C CA . TYR B 1 90 ? 7.156 -10.242 -5.281 1 98 90 TYR B CA 1
ATOM 3413 C C . TYR B 1 90 ? 6.68 -9.086 -6.156 1 98 90 TYR B C 1
ATOM 3415 O O . TYR B 1 90 ? 6.742 -7.926 -5.75 1 98 90 TYR B O 1
ATOM 3423 N N . ASP B 1 91 ? 6.355 -9.352 -7.363 1 96.75 91 ASP B N 1
ATOM 3424 C CA . ASP B 1 91 ? 5.742 -8.383 -8.266 1 96.75 91 ASP B CA 1
ATOM 3425 C C . ASP B 1 91 ? 6.625 -7.148 -8.422 1 96.75 91 ASP B C 1
ATOM 3427 O O . ASP B 1 91 ? 7.848 -7.262 -8.531 1 96.75 91 ASP B O 1
ATOM 3431 N N . PHE B 1 92 ? 6.105 -5.926 -8.562 1 98.31 92 PHE B N 1
ATOM 3432 C CA . PHE B 1 92 ? 6.809 -4.734 -9.023 1 98.31 92 PHE B CA 1
ATOM 3433 C C . PHE B 1 92 ? 7.512 -4.039 -7.863 1 98.31 92 PHE B C 1
ATOM 3435 O O . PHE B 1 92 ? 8.43 -3.248 -8.07 1 98.31 92 PHE B O 1
ATOM 3442 N N . MET B 1 93 ? 7.145 -4.305 -6.641 1 98.31 93 MET B N 1
ATOM 3443 C CA . MET B 1 93 ? 7.523 -3.477 -5.496 1 98.31 93 MET B CA 1
ATOM 3444 C C . MET B 1 93 ? 9.031 -3.527 -5.266 1 98.31 93 MET B C 1
ATOM 3446 O O . MET B 1 93 ? 9.656 -2.496 -5.031 1 98.31 93 MET B O 1
ATOM 3450 N N . PRO B 1 94 ? 9.695 -4.707 -5.402 1 98.81 94 PRO B N 1
ATOM 3451 C CA . PRO B 1 94 ? 11.141 -4.746 -5.176 1 98.81 94 PRO B CA 1
ATOM 3452 C C . PRO B 1 94 ? 11.922 -3.941 -6.211 1 98.81 94 PRO B C 1
ATOM 3454 O O . PRO B 1 94 ? 13.07 -3.568 -5.969 1 98.81 94 PRO B O 1
ATOM 3457 N N . LEU B 1 95 ? 11.297 -3.668 -7.371 1 98.81 95 LEU B N 1
ATOM 3458 C CA . LEU B 1 95 ? 11.984 -2.977 -8.453 1 98.81 95 LEU B CA 1
ATOM 3459 C C . LEU B 1 95 ? 12.391 -1.568 -8.031 1 98.81 95 LEU B C 1
ATOM 3461 O O . LEU B 1 95 ? 13.398 -1.036 -8.508 1 98.81 95 LEU B O 1
ATOM 3465 N N . TYR B 1 96 ? 11.664 -0.973 -7.043 1 98.69 96 TYR B N 1
ATOM 3466 C CA . TYR B 1 96 ? 11.977 0.367 -6.559 1 98.69 96 TYR B CA 1
ATOM 3467 C C . TYR B 1 96 ? 13.367 0.416 -5.949 1 98.69 96 TYR B C 1
ATOM 3469 O O . TYR B 1 96 ? 13.969 1.487 -5.84 1 98.69 96 TYR B O 1
ATOM 3477 N N . PHE B 1 97 ? 13.922 -0.727 -5.539 1 98.81 97 PHE B N 1
ATOM 3478 C CA . PHE B 1 97 ? 15.188 -0.786 -4.816 1 98.81 97 PHE B CA 1
ATOM 3479 C C . PHE B 1 97 ? 16.328 -1.146 -5.758 1 98.81 97 PHE B C 1
ATOM 3481 O O . PHE B 1 97 ? 17.5 -1.089 -5.375 1 98.81 97 PHE B O 1
ATOM 3488 N N . THR B 1 98 ? 16.016 -1.477 -7.035 1 98.75 98 THR B N 1
ATOM 3489 C CA . THR B 1 98 ? 17.016 -2.033 -7.941 1 98.75 98 THR B CA 1
ATOM 3490 C C . THR B 1 98 ? 18.094 -1.002 -8.258 1 98.75 98 THR B C 1
ATOM 3492 O O . THR B 1 98 ? 19.25 -1.355 -8.461 1 98.75 98 THR B O 1
ATOM 3495 N N . PRO B 1 99 ? 17.797 0.334 -8.258 1 98.56 99 PRO B N 1
ATOM 3496 C CA . PRO B 1 99 ? 18.875 1.295 -8.484 1 98.56 99 PRO B CA 1
ATOM 3497 C C . PRO B 1 99 ? 19.906 1.3 -7.359 1 98.56 99 PRO B C 1
ATOM 3499 O O . PRO B 1 99 ? 21 1.86 -7.516 1 98.56 99 PRO B O 1
ATOM 3502 N N . PHE B 1 100 ? 19.578 0.65 -6.234 1 98.31 100 PHE B N 1
ATOM 3503 C CA . PHE B 1 100 ? 20.406 0.768 -5.043 1 98.31 100 PHE B CA 1
ATOM 3504 C C . PHE B 1 100 ? 21.172 -0.524 -4.785 1 98.31 100 PHE B C 1
ATOM 3506 O O . PHE B 1 100 ? 21.891 -0.643 -3.789 1 98.31 100 PHE B O 1
ATOM 3513 N N . VAL B 1 101 ? 20.984 -1.506 -5.621 1 97.75 101 VAL B N 1
ATOM 3514 C CA . VAL B 1 101 ? 21.703 -2.764 -5.469 1 97.75 101 VAL B CA 1
ATOM 3515 C C . VAL B 1 101 ? 22.562 -3.018 -6.711 1 97.75 101 VAL B C 1
ATOM 3517 O O . VAL B 1 101 ? 22.281 -2.482 -7.785 1 97.75 101 VAL B O 1
ATOM 3520 N N . LYS B 1 102 ? 23.562 -3.83 -6.578 1 95.81 102 LYS B N 1
ATOM 3521 C CA . LYS B 1 102 ? 24.5 -4.023 -7.672 1 95.81 102 LYS B CA 1
ATOM 3522 C C . LYS B 1 102 ? 24.375 -5.422 -8.273 1 95.81 102 LYS B C 1
ATOM 3524 O O . LYS B 1 102 ? 24.781 -5.652 -9.414 1 95.81 102 LYS B O 1
ATOM 3529 N N . VAL B 1 103 ? 23.875 -6.32 -7.52 1 97.88 103 VAL B N 1
ATOM 3530 C CA . VAL B 1 103 ? 23.766 -7.695 -7.984 1 97.88 103 VAL B CA 1
ATOM 3531 C C . VAL B 1 103 ? 22.594 -7.816 -8.969 1 97.88 103 VAL B C 1
ATOM 3533 O O . VAL B 1 103 ? 21.656 -7.016 -8.93 1 97.88 103 VAL B O 1
ATOM 3536 N N . PRO B 1 104 ? 22.641 -8.789 -9.867 1 98.56 104 PRO B N 1
ATOM 3537 C CA . PRO B 1 104 ? 21.5 -9.031 -10.766 1 98.56 104 PRO B CA 1
ATOM 3538 C C . PRO B 1 104 ? 20.203 -9.312 -10.016 1 98.56 104 PRO B C 1
ATOM 3540 O O . PRO B 1 104 ? 20.203 -10.062 -9.031 1 98.56 104 PRO B O 1
ATOM 3543 N N . VAL B 1 105 ? 19.156 -8.641 -10.438 1 98.88 105 VAL B N 1
ATOM 3544 C CA . VAL B 1 105 ? 17.812 -8.906 -9.938 1 98.88 105 VAL B CA 1
ATOM 3545 C C . VAL B 1 105 ? 16.938 -9.492 -11.055 1 98.88 105 VAL B C 1
ATOM 3547 O O . VAL B 1 105 ? 16.703 -8.828 -12.07 1 98.88 105 VAL B O 1
ATOM 3550 N N . LEU B 1 106 ? 16.609 -10.727 -10.914 1 98.88 106 LEU B N 1
ATOM 3551 C CA . LEU B 1 106 ? 15.719 -11.414 -11.836 1 98.88 106 LEU B CA 1
ATOM 3552 C C . LEU B 1 106 ? 14.289 -11.43 -11.305 1 98.88 106 LEU B C 1
ATOM 3554 O O . LEU B 1 106 ? 14.047 -11.867 -10.18 1 98.88 106 LEU B O 1
ATOM 3558 N N . THR B 1 107 ? 13.375 -10.867 -12.062 1 98.88 107 THR B N 1
ATOM 3559 C CA . THR B 1 107 ? 11.977 -10.836 -11.648 1 98.88 107 THR B CA 1
ATOM 3560 C C . THR B 1 107 ? 11.125 -11.766 -12.508 1 98.88 107 THR B C 1
ATOM 3562 O O . THR B 1 107 ? 11.055 -11.594 -13.727 1 98.88 107 THR B O 1
ATOM 3565 N N . THR B 1 108 ? 10.539 -12.727 -11.852 1 98.81 108 THR B N 1
ATOM 3566 C CA . THR B 1 108 ? 9.5 -13.492 -12.531 1 98.81 108 THR B CA 1
ATOM 3567 C C . THR B 1 108 ? 8.172 -12.75 -12.484 1 98.81 108 THR B C 1
ATOM 3569 O O . THR B 1 108 ? 7.641 -12.484 -11.406 1 98.81 108 THR B O 1
ATOM 3572 N N . ILE B 1 109 ? 7.668 -12.477 -13.648 1 98.25 109 ILE B N 1
ATOM 3573 C CA . ILE B 1 109 ? 6.375 -11.805 -13.75 1 98.25 109 ILE B CA 1
ATOM 3574 C C . ILE B 1 109 ? 5.262 -12.844 -13.844 1 98.25 109 ILE B C 1
ATOM 3576 O O . ILE B 1 109 ? 5.098 -13.492 -14.875 1 98.25 109 ILE B O 1
ATOM 3580 N N . HIS B 1 110 ? 4.484 -12.922 -12.758 1 96.75 110 HIS B N 1
ATOM 3581 C CA . HIS B 1 110 ? 3.451 -13.945 -12.656 1 96.75 110 HIS B CA 1
ATOM 3582 C C . HIS B 1 110 ? 2.146 -13.477 -13.289 1 96.75 110 HIS B C 1
ATOM 3584 O O . HIS B 1 110 ? 1.089 -14.062 -13.055 1 96.75 110 HIS B O 1
ATOM 3590 N N . GLY B 1 111 ? 2.195 -12.547 -14.102 1 93.5 111 GLY B N 1
ATOM 3591 C CA . GLY B 1 111 ? 1.043 -11.836 -14.641 1 93.5 111 GLY B CA 1
ATOM 3592 C C . GLY B 1 111 ? 0.918 -10.422 -14.109 1 93.5 111 GLY B C 1
ATOM 3593 O O . GLY B 1 111 ? 1.491 -10.086 -13.07 1 93.5 111 GLY B O 1
ATOM 3594 N N . PHE B 1 112 ? 0.204 -9.609 -14.875 1 92.56 112 PHE B N 1
ATOM 3595 C CA . PHE B 1 112 ? -0.002 -8.227 -14.453 1 92.56 112 PHE B CA 1
ATOM 3596 C C . PHE B 1 112 ? -1.383 -8.047 -13.836 1 92.56 112 PHE B C 1
ATOM 3598 O O . PHE B 1 112 ? -2.398 -8.281 -14.492 1 92.56 112 PHE B O 1
ATOM 3605 N N . SER B 1 113 ? -1.325 -7.66 -12.594 1 85 113 SER B N 1
ATOM 3606 C CA . SER B 1 113 ? -2.596 -7.473 -11.898 1 85 113 SER B CA 1
ATOM 3607 C C . SER B 1 113 ? -3.322 -6.23 -12.398 1 85 113 SER B C 1
ATOM 3609 O O . SER B 1 113 ? -4.531 -6.09 -12.211 1 85 113 SER B O 1
ATOM 3611 N N . SER B 1 114 ? -2.596 -5.312 -12.938 1 90.12 114 SER B N 1
ATOM 3612 C CA . SER B 1 114 ? -3.168 -4.082 -13.469 1 90.12 114 SER B CA 1
ATOM 3613 C C . SER B 1 114 ? -2.236 -3.436 -14.484 1 90.12 114 SER B C 1
ATOM 3615 O O . SER B 1 114 ? -1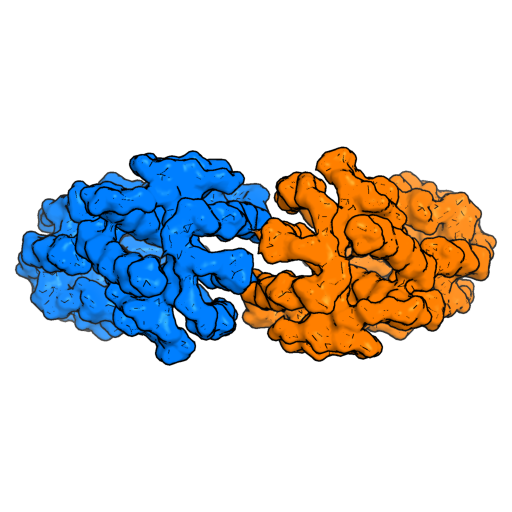.022 -3.652 -14.453 1 90.12 114 SER B O 1
ATOM 3617 N N . GLU B 1 115 ? -2.875 -2.715 -15.359 1 93.38 115 GLU B N 1
ATOM 3618 C CA . GLU B 1 115 ? -2.08 -1.947 -16.312 1 93.38 115 GLU B CA 1
ATOM 3619 C C . GLU B 1 115 ? -1.22 -0.906 -15.602 1 93.38 115 GLU B C 1
ATOM 3621 O O . GLU B 1 115 ? -0.154 -0.532 -16.094 1 93.38 115 GLU B O 1
ATOM 3626 N N . LYS B 1 116 ? -1.586 -0.534 -14.453 1 94.88 116 LYS B N 1
ATOM 3627 C CA . LYS B 1 116 ? -0.981 0.579 -13.727 1 94.88 116 LYS B CA 1
ATOM 3628 C C . LYS B 1 116 ? 0.405 0.208 -13.203 1 94.88 116 LYS B C 1
ATOM 3630 O O . LYS B 1 116 ? 1.246 1.083 -12.984 1 94.88 116 LYS B O 1
ATOM 3635 N N . ILE B 1 117 ? 0.664 -1.052 -13.062 1 97.38 117 ILE B N 1
ATOM 3636 C CA . ILE B 1 117 ? 1.943 -1.438 -12.477 1 97.38 117 ILE B CA 1
ATOM 3637 C C . ILE B 1 117 ? 2.996 -1.563 -13.57 1 97.38 117 ILE B C 1
ATOM 3639 O O . ILE B 1 117 ? 4.195 -1.636 -13.289 1 97.38 117 ILE B O 1
ATOM 3643 N N . LYS B 1 118 ? 2.598 -1.595 -14.852 1 97.25 118 LYS B N 1
ATOM 3644 C CA . LYS B 1 118 ? 3.51 -1.825 -15.969 1 97.25 118 LYS B CA 1
ATOM 3645 C C . LYS B 1 118 ? 4.535 -0.7 -16.078 1 97.25 118 LYS B C 1
ATOM 3647 O O . LYS B 1 118 ? 5.668 -0.927 -16.5 1 97.25 118 LYS B O 1
ATOM 3652 N N . LYS B 1 119 ? 4.113 0.499 -15.688 1 96.5 119 LYS B N 1
ATOM 3653 C CA . LYS B 1 119 ? 5.031 1.629 -15.797 1 96.5 119 LYS B CA 1
ATOM 3654 C C . LYS B 1 119 ? 6.234 1.449 -14.875 1 96.5 119 LYS B C 1
ATOM 3656 O O . LYS B 1 119 ? 7.328 1.945 -15.164 1 96.5 119 LYS B O 1
ATOM 3661 N N . VAL B 1 120 ? 6.07 0.727 -13.773 1 98.31 120 VAL B N 1
ATOM 3662 C CA . VAL B 1 120 ? 7.191 0.461 -12.867 1 98.31 120 VAL B CA 1
ATOM 3663 C C . VAL B 1 120 ? 8.188 -0.47 -13.547 1 98.31 120 VAL B C 1
ATOM 3665 O O . VAL B 1 120 ? 9.398 -0.22 -13.523 1 98.31 120 VAL B O 1
ATOM 3668 N N . TYR B 1 121 ? 7.68 -1.528 -14.18 1 98.56 121 TYR B N 1
ATOM 3669 C CA . TYR B 1 121 ? 8.539 -2.445 -14.922 1 98.56 121 TYR B CA 1
ATOM 3670 C C . TYR B 1 121 ? 9.305 -1.715 -16.016 1 98.56 121 TYR B C 1
ATOM 3672 O O . TYR B 1 121 ? 10.5 -1.953 -16.219 1 98.56 121 TYR B O 1
ATOM 3680 N N . ARG B 1 122 ? 8.609 -0.849 -16.719 1 98.06 122 ARG B N 1
ATOM 3681 C CA . ARG B 1 122 ? 9.234 -0.109 -17.812 1 98.06 122 ARG B CA 1
ATOM 3682 C C . ARG B 1 122 ? 10.32 0.822 -17.281 1 98.06 122 ARG B C 1
ATOM 3684 O O . ARG B 1 122 ? 11.391 0.93 -17.875 1 98.06 122 ARG B O 1
ATOM 3691 N N . ARG B 1 123 ? 10.094 1.416 -16.172 1 97.44 123 ARG B N 1
ATOM 3692 C CA . ARG B 1 123 ? 11.031 2.379 -15.602 1 97.44 123 ARG B CA 1
ATOM 3693 C C . ARG B 1 123 ? 12.391 1.732 -15.328 1 97.44 123 ARG B C 1
ATOM 3695 O O . ARG B 1 123 ? 13.43 2.357 -15.531 1 97.44 123 ARG B O 1
ATOM 3702 N N . TYR B 1 124 ? 12.383 0.5 -14.898 1 98.38 124 TYR B N 1
ATOM 3703 C CA . TYR B 1 124 ? 13.633 -0.075 -14.406 1 98.38 124 TYR B CA 1
ATOM 3704 C C . TYR B 1 124 ? 14.195 -1.079 -15.406 1 98.38 124 TYR B C 1
ATOM 3706 O O . TYR B 1 124 ? 15.258 -1.668 -15.172 1 98.38 124 TYR B O 1
ATOM 3714 N N . ALA B 1 125 ? 13.492 -1.215 -16.547 1 97.88 125 ALA B N 1
ATOM 3715 C CA . ALA B 1 125 ? 13.883 -2.189 -17.562 1 97.88 125 ALA B CA 1
ATOM 3716 C C . ALA B 1 125 ? 15.234 -1.837 -18.188 1 97.88 125 ALA B C 1
ATOM 3718 O O . ALA B 1 125 ? 15.922 -2.705 -18.719 1 97.88 125 ALA B O 1
ATOM 3719 N N . ALA B 1 126 ? 15.656 -0.594 -18.047 1 96.06 126 ALA B N 1
ATOM 3720 C CA . ALA B 1 126 ? 16.875 -0.143 -18.719 1 96.06 126 ALA B CA 1
ATOM 3721 C C . ALA B 1 126 ? 18.109 -0.423 -17.859 1 96.06 126 ALA B C 1
ATOM 3723 O O . ALA B 1 126 ? 19.234 -0.328 -18.344 1 96.06 126 ALA B O 1
ATOM 3724 N N . LEU B 1 127 ? 17.969 -0.726 -16.594 1 97.75 127 LEU B N 1
ATOM 3725 C CA . LEU B 1 127 ? 19.109 -1.047 -15.75 1 97.75 127 LEU B CA 1
ATOM 3726 C C . LEU B 1 127 ? 19.75 -2.367 -16.172 1 97.75 127 LEU B C 1
ATOM 3728 O O . LEU B 1 127 ? 19.047 -3.369 -16.344 1 97.75 127 LEU B O 1
ATOM 3732 N N . PRO B 1 128 ? 21 -2.41 -16.312 1 97 128 PRO B N 1
ATOM 3733 C CA . PRO B 1 128 ? 21.672 -3.576 -16.891 1 97 128 PRO B CA 1
ATOM 3734 C C . PRO B 1 128 ? 21.547 -4.824 -16.016 1 97 128 PRO B C 1
ATOM 3736 O O . PRO B 1 128 ? 21.625 -5.945 -16.516 1 97 128 PRO B O 1
ATOM 3739 N N . HIS B 1 129 ? 21.375 -4.609 -14.703 1 98.06 129 HIS B N 1
ATOM 3740 C CA . HIS B 1 129 ? 21.344 -5.75 -13.789 1 98.06 129 HIS B CA 1
ATOM 3741 C C . HIS B 1 129 ? 19.906 -6.168 -13.492 1 98.06 129 HIS B C 1
ATOM 3743 O O . HIS B 1 129 ? 19.672 -7.035 -12.648 1 98.06 129 HIS B O 1
ATOM 3749 N N . VAL B 1 130 ? 18.891 -5.539 -14.141 1 98.69 130 VAL B N 1
ATOM 3750 C CA . VAL B 1 130 ? 17.484 -5.871 -13.961 1 98.69 130 VAL B CA 1
ATOM 3751 C C . VAL B 1 130 ? 17 -6.734 -15.125 1 98.69 130 VAL B C 1
ATOM 3753 O O . VAL B 1 130 ? 17.172 -6.363 -16.297 1 98.69 130 VAL B O 1
ATOM 3756 N N . HIS B 1 131 ? 16.438 -7.891 -14.789 1 98.75 131 HIS B N 1
ATOM 3757 C CA . HIS B 1 131 ? 15.984 -8.852 -15.797 1 98.75 131 HIS B CA 1
ATOM 3758 C C . HIS B 1 131 ? 14.578 -9.352 -15.492 1 98.75 131 HIS B C 1
ATOM 3760 O O . HIS B 1 131 ? 14.219 -9.555 -14.336 1 98.75 131 HIS B O 1
ATOM 3766 N N . TYR B 1 132 ? 13.828 -9.57 -16.562 1 98.81 132 TYR B N 1
ATOM 3767 C CA . TYR B 1 132 ? 12.461 -10.062 -16.422 1 98.81 132 TYR B CA 1
ATOM 3768 C C . TYR B 1 132 ? 12.312 -11.43 -17.094 1 98.81 132 TYR B C 1
ATOM 3770 O O . TYR B 1 132 ? 12.93 -11.695 -18.125 1 98.81 132 TYR B O 1
ATOM 3778 N N . VAL B 1 133 ? 11.547 -12.266 -16.469 1 98.81 133 VAL B N 1
ATOM 3779 C CA . VAL B 1 133 ? 11.18 -13.57 -17 1 98.81 133 VAL B CA 1
ATOM 3780 C C . VAL B 1 133 ? 9.664 -13.711 -17.047 1 98.81 133 VAL B C 1
ATOM 3782 O O . VAL B 1 133 ? 8.969 -13.398 -16.078 1 98.81 133 VAL B O 1
ATOM 3785 N N . ALA B 1 134 ? 9.133 -14.102 -18.234 1 98.56 134 ALA B N 1
ATOM 3786 C CA . ALA B 1 134 ? 7.711 -14.391 -18.359 1 98.56 134 ALA B CA 1
ATOM 3787 C C . ALA B 1 134 ? 7.422 -15.852 -18.031 1 98.56 134 ALA B C 1
ATOM 3789 O O . ALA B 1 134 ? 8.289 -16.719 -18.188 1 98.56 134 ALA B O 1
ATOM 3790 N N . ILE B 1 135 ? 6.211 -16.078 -17.656 1 98.5 135 ILE B N 1
ATOM 3791 C CA . ILE B 1 135 ? 5.855 -17.438 -17.281 1 98.5 135 ILE B CA 1
ATOM 3792 C C . ILE B 1 135 ? 5.172 -18.141 -18.453 1 98.5 135 ILE B C 1
ATOM 3794 O O . ILE B 1 135 ? 4.891 -19.344 -18.391 1 98.5 135 ILE B O 1
ATOM 3798 N N . SER B 1 136 ? 4.883 -17.469 -19.469 1 98.31 136 SER B N 1
ATOM 3799 C CA . SER B 1 136 ? 4.383 -17.969 -20.75 1 98.31 136 SER B CA 1
ATOM 3800 C C . SER B 1 136 ? 4.637 -16.969 -21.875 1 98.31 136 SER B C 1
ATOM 3802 O O . SER B 1 136 ? 4.879 -15.797 -21.609 1 98.31 136 SER B O 1
ATOM 3804 N N . GLU B 1 137 ? 4.707 -17.484 -23.109 1 97.88 137 GLU B N 1
ATOM 3805 C CA . GLU B 1 137 ? 4.832 -16.578 -24.234 1 97.88 137 GLU B CA 1
ATOM 3806 C C . GLU B 1 137 ? 3.645 -15.609 -24.312 1 97.88 137 GLU B C 1
ATOM 3808 O O . GLU B 1 137 ? 3.816 -14.422 -24.578 1 97.88 137 GLU B O 1
ATOM 3813 N N . ALA B 1 138 ? 2.531 -16.094 -23.969 1 97.19 138 ALA B N 1
ATOM 3814 C CA . ALA B 1 138 ? 1.289 -15.336 -24.078 1 97.19 138 ALA B CA 1
ATOM 3815 C C . ALA B 1 138 ? 1.25 -14.195 -23.062 1 97.19 138 ALA B C 1
ATOM 3817 O O . ALA B 1 138 ? 0.596 -13.172 -23.297 1 97.19 138 ALA B O 1
ATOM 3818 N N . ASP B 1 139 ? 1.967 -14.312 -22.016 1 96.62 139 ASP B N 1
ATOM 3819 C CA . ASP B 1 139 ? 1.868 -13.344 -20.938 1 96.62 139 ASP B CA 1
ATOM 3820 C C . ASP B 1 139 ? 2.889 -12.219 -21.109 1 96.62 139 ASP B C 1
ATOM 3822 O O . ASP B 1 139 ? 2.906 -11.266 -20.328 1 96.62 139 ASP B O 1
ATOM 3826 N N . LYS B 1 140 ? 3.703 -12.258 -22.109 1 97.69 140 LYS B N 1
ATOM 3827 C CA . LYS B 1 140 ? 4.703 -11.227 -22.344 1 97.69 140 LYS B CA 1
ATOM 3828 C C . LYS B 1 140 ? 4.039 -9.891 -22.688 1 97.69 140 LYS B C 1
ATOM 3830 O O . LYS B 1 140 ? 3.049 -9.852 -23.422 1 97.69 140 LYS B O 1
ATOM 3835 N N . ASP B 1 141 ? 4.512 -8.906 -22.078 1 97.12 141 ASP B N 1
ATOM 3836 C CA . ASP B 1 141 ? 4.203 -7.543 -22.5 1 97.12 141 ASP B CA 1
ATOM 3837 C C . ASP B 1 141 ? 5.191 -7.062 -23.562 1 97.12 141 ASP B C 1
ATOM 3839 O O . ASP B 1 141 ? 6.402 -7.055 -23.328 1 97.12 141 ASP B O 1
ATOM 3843 N N . PRO B 1 142 ? 4.664 -6.676 -24.703 1 95.38 142 PRO B N 1
ATOM 3844 C CA . PRO B 1 142 ? 5.566 -6.305 -25.797 1 95.38 142 PRO B CA 1
ATOM 3845 C C . PRO B 1 142 ? 6.457 -5.113 -25.438 1 95.38 142 PRO B C 1
ATOM 3847 O O . PRO B 1 142 ? 7.477 -4.887 -26.094 1 95.38 142 PRO B O 1
ATOM 3850 N N . GLY B 1 143 ? 6.195 -4.371 -24.422 1 95.75 143 GLY B N 1
ATOM 3851 C CA . GLY B 1 143 ? 6.965 -3.189 -24.062 1 95.75 143 GLY B CA 1
ATOM 3852 C C . GLY B 1 143 ? 8.086 -3.486 -23.094 1 95.75 143 GLY B C 1
ATOM 3853 O O . GLY B 1 143 ? 8.797 -2.578 -22.656 1 95.75 143 GLY B O 1
ATOM 3854 N N . LEU B 1 144 ? 8.258 -4.723 -22.719 1 98 144 LEU B N 1
ATOM 3855 C CA . LEU B 1 144 ? 9.281 -5.082 -21.75 1 98 144 LEU B CA 1
ATOM 3856 C C . LEU B 1 144 ? 10.305 -6.031 -22.344 1 98 144 LEU B C 1
ATOM 3858 O O . LEU B 1 144 ? 9.953 -6.91 -23.141 1 98 144 LEU B O 1
ATOM 3862 N N . PRO B 1 145 ? 11.531 -5.875 -21.969 1 97.62 145 PRO B N 1
ATOM 3863 C CA . PRO B 1 145 ? 12.555 -6.84 -22.375 1 97.62 145 PRO B CA 1
ATOM 3864 C C . PRO B 1 145 ? 12.586 -8.078 -21.484 1 97.62 145 PRO B C 1
ATOM 3866 O O . PRO B 1 145 ? 12.648 -7.961 -20.25 1 97.62 145 PRO B O 1
ATOM 3869 N N . TYR B 1 146 ? 12.492 -9.227 -22.109 1 98.38 146 TYR B N 1
ATOM 3870 C CA . TYR B 1 146 ? 12.516 -10.469 -21.344 1 98.38 146 TYR B CA 1
ATOM 3871 C C . TYR B 1 146 ? 13.812 -11.234 -21.594 1 98.38 146 TYR B C 1
ATOM 3873 O O . TYR B 1 146 ? 14.258 -11.352 -22.734 1 98.38 146 TYR B O 1
ATOM 3881 N N . LEU B 1 147 ? 14.359 -11.711 -20.5 1 98.19 147 LEU B N 1
ATOM 3882 C CA . LEU B 1 147 ? 15.523 -12.586 -20.578 1 98.19 147 LEU B CA 1
ATOM 3883 C C . LEU B 1 147 ? 15.141 -13.953 -21.125 1 98.19 147 LEU B C 1
ATOM 3885 O O . LEU B 1 147 ? 15.945 -14.625 -21.766 1 98.19 147 LEU B O 1
ATOM 3889 N N . GLY B 1 148 ? 13.898 -14.406 -20.797 1 98.19 148 GLY B N 1
ATOM 3890 C CA . GLY B 1 148 ? 13.383 -15.688 -21.25 1 98.19 148 GLY B CA 1
ATOM 3891 C C . GLY B 1 148 ? 11.984 -15.977 -20.75 1 98.19 148 GLY B C 1
ATOM 3892 O O . GLY B 1 148 ? 11.344 -15.117 -20.125 1 98.19 148 GLY B O 1
ATOM 3893 N N . VAL B 1 149 ? 11.508 -17.125 -21.141 1 98.56 149 VAL B N 1
ATOM 3894 C CA . VAL B 1 149 ? 10.234 -17.656 -20.688 1 98.56 149 VAL B CA 1
ATOM 3895 C C . VAL B 1 149 ? 10.461 -18.969 -19.938 1 98.56 149 VAL B C 1
ATOM 3897 O O . VAL B 1 149 ? 11.133 -19.859 -20.438 1 98.56 149 VAL B O 1
ATOM 3900 N N . VAL B 1 150 ? 10.016 -18.969 -18.719 1 98.75 150 VAL B N 1
ATOM 3901 C CA . VAL B 1 150 ? 10.086 -20.203 -17.953 1 98.75 150 VAL B CA 1
ATOM 3902 C C . VAL B 1 150 ? 8.695 -20.562 -17.438 1 98.75 150 VAL B C 1
ATOM 3904 O O . VAL B 1 150 ? 8.125 -19.844 -16.609 1 98.75 150 VAL B O 1
ATOM 3907 N N . HIS B 1 151 ? 8.148 -21.672 -17.922 1 98.38 151 HIS B N 1
ATOM 3908 C CA . HIS B 1 151 ? 6.863 -22.156 -17.438 1 98.38 151 HIS B CA 1
ATOM 3909 C C . HIS B 1 151 ? 6.965 -22.609 -15.977 1 98.38 151 HIS B C 1
ATOM 3911 O O . HIS B 1 151 ? 8.008 -23.109 -15.555 1 98.38 151 HIS B O 1
ATOM 3917 N N . HIS B 1 152 ? 5.84 -22.422 -15.281 1 98.06 152 HIS B N 1
ATOM 3918 C CA . HIS B 1 152 ? 5.801 -22.953 -13.922 1 98.06 152 HIS B CA 1
ATOM 3919 C C . HIS B 1 152 ? 5.879 -24.484 -13.922 1 98.06 152 HIS B C 1
ATOM 3921 O O . HIS B 1 152 ? 5.484 -25.125 -14.898 1 98.06 152 HIS B O 1
ATOM 3927 N N . GLY B 1 153 ? 6.426 -24.984 -12.852 1 98 153 GLY B N 1
ATOM 3928 C CA . GLY B 1 153 ? 6.465 -26.422 -12.617 1 98 153 GLY B CA 1
ATOM 3929 C C . GLY B 1 153 ? 6.004 -26.797 -11.227 1 98 153 GLY B C 1
ATOM 3930 O O . GLY B 1 153 ? 6.156 -26.031 -10.273 1 98 153 GLY B O 1
ATOM 3931 N N . VAL B 1 154 ? 5.457 -28.031 -11.172 1 97.25 154 VAL B N 1
ATOM 3932 C CA . VAL B 1 154 ? 5.02 -28.562 -9.883 1 97.25 154 VAL B CA 1
ATOM 3933 C C . VAL B 1 154 ? 5.75 -29.859 -9.586 1 97.25 154 VAL B C 1
ATOM 3935 O O . VAL B 1 154 ? 6.379 -30.438 -10.477 1 97.25 154 VAL B O 1
ATOM 3938 N N . ASP B 1 155 ? 5.699 -30.25 -8.297 1 97.31 155 ASP B N 1
ATOM 3939 C CA . ASP B 1 155 ? 6.293 -31.531 -7.902 1 97.31 155 ASP B CA 1
ATOM 3940 C C . ASP B 1 155 ? 5.414 -32.688 -8.32 1 97.31 155 ASP B C 1
ATOM 3942 O O . ASP B 1 155 ? 4.355 -32.938 -7.734 1 97.31 155 ASP B O 1
ATOM 3946 N N . PRO B 1 156 ? 5.867 -33.438 -9.305 1 97.19 156 PRO B N 1
ATOM 3947 C CA . PRO B 1 156 ? 5.023 -34.531 -9.773 1 97.19 156 PRO B CA 1
ATOM 3948 C C . PRO B 1 156 ? 4.668 -35.531 -8.656 1 97.19 156 PRO B C 1
ATOM 3950 O O . PRO B 1 156 ? 3.627 -36.188 -8.719 1 97.19 156 PRO B O 1
ATOM 3953 N N . ARG B 1 157 ? 5.465 -35.625 -7.609 1 95.81 157 ARG B N 1
ATOM 3954 C CA . ARG B 1 157 ? 5.281 -36.594 -6.543 1 95.81 157 ARG B CA 1
ATOM 3955 C C . ARG B 1 157 ? 4.066 -36.25 -5.688 1 95.81 157 ARG B C 1
ATOM 3957 O O . ARG B 1 157 ? 3.562 -37.094 -4.945 1 95.81 157 ARG B O 1
ATOM 3964 N N . ARG B 1 158 ? 3.693 -35.062 -5.828 1 94.62 158 ARG B N 1
ATOM 3965 C CA . ARG B 1 158 ? 2.551 -34.625 -5.035 1 94.62 158 ARG B CA 1
ATOM 3966 C C . ARG B 1 158 ? 1.239 -35.094 -5.652 1 94.62 158 ARG B C 1
ATOM 3968 O O . ARG B 1 158 ? 0.178 -34.969 -5.039 1 94.62 158 ARG B O 1
ATOM 3975 N N . PHE B 1 159 ? 1.306 -35.688 -6.844 1 96.75 159 PHE B N 1
ATOM 3976 C CA . PHE B 1 159 ? 0.097 -36.031 -7.582 1 96.75 159 PHE B CA 1
ATOM 3977 C C . PHE B 1 159 ? 0.094 -37.531 -7.953 1 96.75 159 PHE B C 1
ATOM 3979 O O . PHE B 1 159 ? 1.152 -38.156 -8.062 1 96.75 159 PHE B O 1
ATOM 3986 N N . ARG B 1 160 ? -1.06 -38.031 -8.102 1 96.69 160 ARG B N 1
ATOM 3987 C CA . ARG B 1 160 ? -1.241 -39.406 -8.562 1 96.69 160 ARG B CA 1
ATOM 3988 C C . ARG B 1 160 ? -2.381 -39.5 -9.578 1 96.69 160 ARG B C 1
ATOM 3990 O O . ARG B 1 160 ? -3.312 -38.688 -9.539 1 96.69 160 ARG B O 1
ATOM 3997 N N . VAL B 1 161 ? -2.264 -40.5 -10.445 1 97.75 161 VAL B N 1
ATOM 3998 C CA . VAL B 1 161 ? -3.289 -40.719 -11.461 1 97.75 161 VAL B CA 1
ATOM 3999 C C . VAL B 1 161 ? -4.461 -41.5 -10.867 1 97.75 161 VAL B C 1
ATOM 4001 O O . VAL B 1 161 ? -4.289 -42.594 -10.367 1 97.75 161 VAL B O 1
ATOM 4004 N N . GLY B 1 162 ? -5.594 -40.875 -10.914 1 96 162 GLY B N 1
ATOM 4005 C CA . GLY B 1 162 ? -6.797 -41.5 -10.406 1 96 162 GLY B CA 1
ATOM 4006 C C . GLY B 1 162 ? -7.621 -42.188 -11.484 1 96 162 GLY B C 1
ATOM 4007 O O . GLY B 1 162 ? -7.258 -42.125 -12.664 1 96 162 GLY B O 1
ATOM 4008 N N . GLU B 1 163 ? -8.797 -42.75 -11 1 94.88 163 GLU B N 1
ATOM 4009 C CA . GLU B 1 163 ? -9.664 -43.5 -11.906 1 94.88 163 GLU B CA 1
ATOM 4010 C C . GLU B 1 163 ? -10.57 -42.594 -12.711 1 94.88 163 GLU B C 1
ATOM 4012 O O . GLU B 1 163 ? -10.977 -42.906 -13.82 1 94.88 163 GLU B O 1
ATOM 4017 N N . GLY B 1 164 ? -10.773 -41.5 -12.164 1 94.75 164 GLY B N 1
ATOM 4018 C CA . GLY B 1 164 ? -11.68 -40.562 -12.805 1 94.75 164 GLY B CA 1
ATOM 4019 C C . GLY B 1 164 ? -13.117 -41.031 -12.836 1 94.75 164 GLY B C 1
ATOM 4020 O O . GLY B 1 164 ? -13.469 -42 -12.156 1 94.75 164 GLY B O 1
ATOM 4021 N N . GLY B 1 165 ? -13.961 -40.188 -13.469 1 92.81 165 GLY B N 1
ATOM 4022 C CA . GLY B 1 165 ? -15.289 -40.625 -13.859 1 92.81 165 GLY B CA 1
ATOM 4023 C C . GLY B 1 165 ? -16.359 -40.25 -12.859 1 92.81 165 GLY B C 1
ATOM 4024 O O . GLY B 1 165 ? -17.547 -40.5 -13.086 1 92.81 165 GLY B O 1
ATOM 4025 N N . ARG B 1 166 ? -16.062 -39.562 -11.828 1 95.12 166 ARG B N 1
ATOM 4026 C CA . ARG B 1 166 ? -17.047 -39.375 -10.766 1 95.12 166 ARG B CA 1
ATOM 4027 C C . ARG B 1 166 ? -17.688 -38 -10.859 1 95.12 166 ARG B C 1
ATOM 4029 O O . ARG B 1 166 ? -18.891 -37.844 -10.633 1 95.12 166 ARG B O 1
ATOM 4036 N N . HIS B 1 167 ? -16.922 -37 -11.148 1 98.31 167 HIS B N 1
ATOM 4037 C CA . HIS B 1 167 ? -17.438 -35.656 -11.156 1 98.31 167 HIS B CA 1
ATOM 4038 C C . HIS B 1 167 ? -16.594 -34.719 -12.031 1 98.31 167 HIS B C 1
ATOM 4040 O O . HIS B 1 167 ? -15.453 -35.062 -12.367 1 98.31 167 HIS B O 1
ATOM 4046 N N . LEU B 1 168 ? -17.203 -33.688 -12.484 1 98.62 168 LEU B N 1
ATOM 4047 C CA . LEU B 1 168 ? -16.453 -32.562 -13.031 1 98.62 168 LEU B CA 1
ATOM 4048 C C . LEU B 1 168 ? -15.844 -31.703 -11.914 1 98.62 168 LEU B C 1
ATOM 4050 O O . LEU B 1 168 ? -16.312 -31.75 -10.773 1 98.62 168 LEU B O 1
ATOM 4054 N N . LEU B 1 169 ? -14.758 -31.016 -12.32 1 98.75 169 LEU B N 1
ATOM 4055 C CA . LEU B 1 169 ? -14.039 -30.312 -11.258 1 98.75 169 LEU B CA 1
ATOM 4056 C C . LEU B 1 169 ? -13.641 -28.906 -11.703 1 98.75 169 LEU B C 1
ATOM 4058 O O . LEU B 1 169 ? -13.195 -28.719 -12.836 1 98.75 169 LEU B O 1
ATOM 4062 N N . VAL B 1 170 ? -13.852 -27.922 -10.828 1 98.38 170 VAL B N 1
ATOM 4063 C CA . VAL B 1 170 ? -13.281 -26.578 -10.945 1 98.38 170 VAL B CA 1
ATOM 4064 C C . VAL B 1 170 ? -12.359 -26.312 -9.758 1 98.38 170 VAL B C 1
ATOM 4066 O O . VAL B 1 170 ? -12.742 -26.516 -8.609 1 98.38 170 VAL B O 1
AT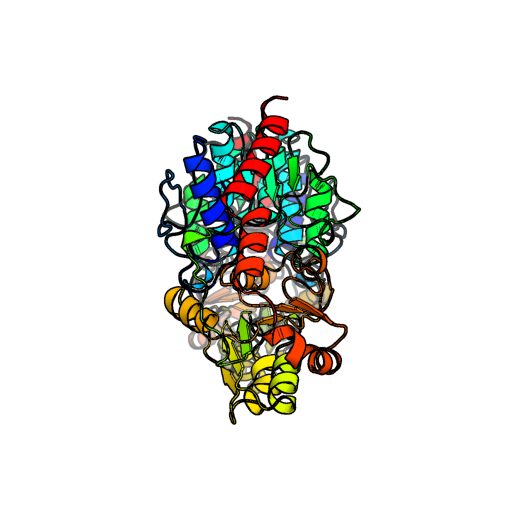OM 4069 N N . LEU B 1 171 ? -11.117 -25.906 -10.078 1 96.31 171 LEU B N 1
ATOM 4070 C CA . LEU B 1 171 ? -10.141 -25.469 -9.086 1 96.31 171 LEU B CA 1
ATOM 4071 C C . LEU B 1 171 ? -9.703 -24.031 -9.344 1 96.31 171 LEU B C 1
ATOM 4073 O O . LEU B 1 171 ? -8.82 -23.781 -10.164 1 96.31 171 LEU B O 1
ATOM 4077 N N . SER B 1 172 ? -10.289 -23.094 -8.688 1 95.06 172 SER B N 1
ATOM 4078 C CA . SER B 1 172 ? -9.938 -21.688 -8.875 1 95.06 172 SER B CA 1
ATOM 4079 C C . SER B 1 172 ? -10.586 -20.812 -7.805 1 95.06 172 SER B C 1
ATOM 4081 O O . SER B 1 172 ? -11.492 -21.25 -7.102 1 95.06 172 SER B O 1
ATOM 4083 N N . ARG B 1 173 ? -10.047 -19.625 -7.691 1 92.94 173 ARG B N 1
ATOM 4084 C CA . ARG B 1 173 ? -10.82 -18.641 -6.953 1 92.94 173 ARG B CA 1
ATOM 4085 C C . ARG B 1 173 ? -12.141 -18.328 -7.656 1 92.94 173 ARG B C 1
ATOM 4087 O O . ARG B 1 173 ? -12.234 -18.453 -8.883 1 92.94 173 ARG B O 1
ATOM 4094 N N . ILE B 1 174 ? -13.086 -17.906 -6.816 1 96.88 174 ILE B N 1
ATOM 4095 C CA . ILE B 1 174 ? -14.406 -17.609 -7.363 1 96.88 174 ILE B CA 1
ATOM 4096 C C . ILE B 1 174 ? -14.453 -16.156 -7.844 1 96.88 174 ILE B C 1
ATOM 4098 O O . ILE B 1 174 ? -14.547 -15.234 -7.035 1 96.88 174 ILE B O 1
ATOM 4102 N N . HIS B 1 175 ? -14.383 -16.031 -9.086 1 96.38 175 HIS B N 1
ATOM 4103 C CA . HIS B 1 175 ? -14.344 -14.758 -9.797 1 96.38 175 HIS B CA 1
ATOM 4104 C C . HIS B 1 175 ? -14.898 -14.898 -11.211 1 96.38 175 HIS B C 1
ATOM 4106 O O . HIS B 1 175 ? -14.727 -15.945 -11.852 1 96.38 175 HIS B O 1
ATOM 4112 N N . PRO B 1 176 ? -15.586 -13.797 -11.734 1 96.38 176 PRO B N 1
ATOM 4113 C CA . PRO B 1 176 ? -16.141 -13.891 -13.086 1 96.38 176 PRO B CA 1
ATOM 4114 C C . PRO B 1 176 ? -15.102 -14.281 -14.125 1 96.38 176 PRO B C 1
ATOM 4116 O O . PRO B 1 176 ? -15.406 -15.008 -15.078 1 96.38 176 PRO B O 1
ATOM 4119 N N . ASP B 1 177 ? -13.898 -13.867 -13.93 1 95.44 177 ASP B N 1
ATOM 4120 C CA . ASP B 1 177 ? -12.805 -14.148 -14.859 1 95.44 177 ASP B CA 1
ATOM 4121 C C . ASP B 1 177 ? -12.523 -15.648 -14.945 1 95.44 177 ASP B C 1
ATOM 4123 O O . ASP B 1 177 ? -11.953 -16.125 -15.922 1 95.44 177 ASP B O 1
ATOM 4127 N N . LYS B 1 178 ? -12.969 -16.391 -13.961 1 96.88 178 LYS B N 1
ATOM 4128 C CA . LYS B 1 178 ? -12.609 -17.797 -13.891 1 96.88 178 LYS B CA 1
ATOM 4129 C C . LYS B 1 178 ? -13.719 -18.672 -14.453 1 96.88 178 LYS B C 1
ATOM 4131 O O . LYS B 1 178 ? -13.57 -19.906 -14.539 1 96.88 178 LYS B O 1
ATOM 4136 N N . GLY B 1 179 ? -14.859 -18.141 -14.828 1 97.12 179 GLY B N 1
ATOM 4137 C CA . GLY B 1 179 ? -15.891 -18.828 -15.586 1 97.12 179 GLY B CA 1
ATOM 4138 C C . GLY B 1 179 ? -16.625 -19.891 -14.781 1 97.12 179 GLY B C 1
ATOM 4139 O O . GLY B 1 179 ? -16.891 -20.984 -15.281 1 97.12 179 GLY B O 1
ATOM 4140 N N . ILE B 1 180 ? -16.906 -19.531 -13.523 1 97.88 180 ILE B N 1
ATOM 4141 C CA . ILE B 1 180 ? -17.578 -20.5 -12.648 1 97.88 180 ILE B CA 1
ATOM 4142 C C . ILE B 1 180 ? -19 -20.734 -13.125 1 97.88 180 ILE B C 1
ATOM 4144 O O . ILE B 1 180 ? -19.469 -21.875 -13.172 1 97.88 180 ILE B O 1
ATOM 4148 N N . ARG B 1 181 ? -19.672 -19.672 -13.5 1 97.44 181 ARG B N 1
ATOM 4149 C CA . ARG B 1 181 ? -21.031 -19.797 -14.008 1 97.44 181 ARG B CA 1
ATOM 4150 C C . ARG B 1 181 ? -21.078 -20.688 -15.242 1 97.44 181 ARG B C 1
ATOM 4152 O O . ARG B 1 181 ? -21.938 -21.562 -15.352 1 97.44 181 ARG B O 1
ATOM 4159 N N . GLU B 1 182 ? -20.188 -20.5 -16.125 1 97.56 182 GLU B N 1
ATOM 4160 C CA . GLU B 1 182 ? -20.094 -21.312 -17.328 1 97.56 182 GLU B CA 1
ATOM 4161 C C . GLU B 1 182 ? -19.891 -22.797 -16.984 1 97.56 182 GLU B C 1
ATOM 4163 O O . GLU B 1 182 ? -20.5 -23.672 -17.609 1 97.56 182 GLU B O 1
ATOM 4168 N N . ALA B 1 183 ? -19.078 -23.047 -16.016 1 98.44 183 ALA B N 1
ATOM 4169 C CA . ALA B 1 183 ? -18.828 -24.406 -15.586 1 98.44 183 ALA B CA 1
ATOM 4170 C C . ALA B 1 183 ? -20.094 -25.062 -15.039 1 98.44 183 ALA B C 1
ATOM 4172 O O . ALA B 1 183 ? -20.375 -26.234 -15.312 1 98.44 183 ALA B O 1
ATOM 4173 N N . VAL B 1 184 ? -20.828 -24.266 -14.281 1 98.12 184 VAL B N 1
ATOM 4174 C CA . VAL B 1 184 ? -22.062 -24.781 -13.695 1 98.12 184 VAL B CA 1
ATOM 4175 C C . VAL B 1 184 ? -23.062 -25.094 -14.805 1 98.12 184 VAL B C 1
ATOM 4177 O O . VAL B 1 184 ? -23.703 -26.141 -14.789 1 98.12 184 VAL B O 1
ATOM 4180 N N . LEU B 1 185 ? -23.203 -24.203 -15.703 1 97 185 LEU B N 1
ATOM 4181 C CA . LEU B 1 185 ? -24.125 -24.406 -16.812 1 97 185 LEU B CA 1
ATOM 4182 C C . LEU B 1 185 ? -23.734 -25.672 -17.594 1 97 185 LEU B C 1
ATOM 4184 O O . LEU B 1 185 ? -24.609 -26.453 -17.969 1 97 185 LEU B O 1
ATOM 4188 N N . PHE B 1 186 ? -22.516 -25.828 -17.844 1 98.12 186 PHE B N 1
ATOM 4189 C CA . PHE B 1 186 ? -22 -27.016 -18.516 1 98.12 186 PHE B CA 1
ATOM 4190 C C . PHE B 1 186 ? -22.406 -28.281 -17.766 1 98.12 186 PHE B C 1
ATOM 4192 O O . PHE B 1 186 ? -22.891 -29.234 -18.359 1 98.12 186 PHE B O 1
ATOM 4199 N N . ALA B 1 187 ? -22.156 -28.344 -16.5 1 98.19 187 ALA B N 1
ATOM 4200 C CA . ALA B 1 187 ? -22.438 -29.5 -15.656 1 98.19 187 ALA B CA 1
ATOM 4201 C C . ALA B 1 187 ? -23.922 -29.844 -15.672 1 98.19 187 ALA B C 1
ATOM 4203 O O . ALA B 1 187 ? -24.297 -31 -15.773 1 98.19 187 ALA B O 1
ATOM 4204 N N . ARG B 1 188 ? -24.703 -28.844 -15.602 1 96.94 188 ARG B N 1
ATOM 4205 C CA . ARG B 1 188 ? -26.141 -29.047 -15.594 1 96.94 188 ARG B CA 1
ATOM 4206 C C . ARG B 1 188 ? -26.625 -29.625 -16.922 1 96.94 188 ARG B C 1
ATOM 4208 O O . ARG B 1 188 ? -27.422 -30.562 -16.953 1 96.94 188 ARG B O 1
ATOM 4215 N N . LYS B 1 189 ? -26.156 -29.031 -17.922 1 96.81 189 LYS B N 1
ATOM 4216 C CA . LYS B 1 189 ? -26.562 -29.484 -19.25 1 96.81 189 LYS B CA 1
ATOM 4217 C C . LYS B 1 189 ? -26.078 -30.906 -19.516 1 96.81 189 LYS B C 1
ATOM 4219 O O . LYS B 1 189 ? -26.797 -31.703 -20.125 1 96.81 189 LYS B O 1
ATOM 4224 N N . SER B 1 190 ? -24.953 -31.203 -19.047 1 97.19 190 SER B N 1
ATOM 4225 C CA . SER B 1 190 ? -24.391 -32.531 -19.266 1 97.19 190 SER B CA 1
ATOM 4226 C C . SER B 1 190 ? -24.906 -33.531 -18.219 1 97.19 190 SER B C 1
ATOM 4228 O O . SER B 1 190 ? -24.656 -34.719 -18.328 1 97.19 190 SER B O 1
ATOM 4230 N N . ARG B 1 191 ? -25.562 -33.094 -17.203 1 96.62 191 ARG B N 1
ATOM 4231 C CA . ARG B 1 191 ? -26.125 -33.875 -16.109 1 96.62 191 ARG B CA 1
ATOM 4232 C C . ARG B 1 191 ? -25.031 -34.625 -15.375 1 96.62 191 ARG B C 1
ATOM 4234 O O . ARG B 1 191 ? -25.188 -35.844 -15.094 1 96.62 191 ARG B O 1
ATOM 4241 N N . LEU B 1 192 ? -23.953 -34.031 -15.211 1 97.88 192 LEU B N 1
ATOM 4242 C CA . LEU B 1 192 ? -22.859 -34.594 -14.445 1 97.88 192 LEU B CA 1
ATOM 4243 C C . LEU B 1 192 ? -22.625 -33.812 -13.156 1 97.88 192 LEU B C 1
ATOM 4245 O O . LEU B 1 192 ? -22.781 -32.594 -13.141 1 97.88 192 LEU B O 1
ATOM 4249 N N . PRO B 1 193 ? -22.219 -34.531 -12.094 1 98.38 193 PRO B N 1
ATOM 4250 C CA . PRO B 1 193 ? -21.891 -33.781 -10.867 1 98.38 193 PRO B CA 1
ATOM 4251 C C . PRO B 1 193 ? -20.688 -32.875 -11.031 1 98.38 193 PRO B C 1
ATOM 4253 O O . PRO B 1 193 ? -19.734 -33.188 -11.75 1 98.38 193 PRO B O 1
ATOM 4256 N N . LEU B 1 194 ? -20.75 -31.734 -10.383 1 98.69 194 LEU B N 1
ATOM 4257 C CA . LEU B 1 194 ? -19.672 -30.75 -10.422 1 98.69 194 LEU B CA 1
ATOM 4258 C C . LEU B 1 194 ? -19.234 -30.375 -9.016 1 98.69 194 LEU B C 1
ATOM 4260 O O . LEU B 1 194 ? -20.062 -30.094 -8.148 1 98.69 194 LEU B O 1
ATOM 4264 N N . LYS B 1 195 ? -17.938 -30.484 -8.758 1 98.69 195 LYS B N 1
ATOM 4265 C CA . LYS B 1 195 ? -17.312 -30 -7.535 1 98.69 195 LYS B CA 1
ATOM 4266 C C . LYS B 1 195 ? -16.5 -28.734 -7.801 1 98.69 195 LYS B C 1
ATOM 4268 O O . LYS B 1 195 ? -15.672 -28.703 -8.703 1 98.69 195 LYS B O 1
ATOM 4273 N N . ILE B 1 196 ? -16.766 -27.656 -7.051 1 98.31 196 ILE B N 1
ATOM 4274 C CA . ILE B 1 196 ? -16.094 -26.375 -7.176 1 98.31 196 ILE B CA 1
ATOM 4275 C C . ILE B 1 196 ? -15.266 -26.109 -5.922 1 98.31 196 ILE B C 1
ATOM 4277 O O . ILE B 1 196 ? -15.812 -26.016 -4.816 1 98.31 196 ILE B O 1
ATOM 4281 N N . ALA B 1 197 ? -13.953 -26 -6.094 1 96.88 197 ALA B N 1
ATOM 4282 C CA . ALA B 1 197 ? -13.078 -25.781 -4.941 1 96.88 197 ALA B CA 1
ATOM 4283 C C . ALA B 1 197 ? -12.234 -24.531 -5.117 1 96.88 197 ALA B C 1
ATOM 4285 O O . ALA B 1 197 ? -11.594 -24.344 -6.156 1 96.88 197 ALA B O 1
ATOM 4286 N N . GLY B 1 198 ? -12.156 -23.594 -4.129 1 94.62 198 GLY B N 1
ATOM 4287 C CA . GLY B 1 198 ? -11.367 -22.375 -4.102 1 94.62 198 GLY B CA 1
ATOM 4288 C C . GLY B 1 198 ? -12 -21.281 -3.268 1 94.62 198 GLY B C 1
ATOM 4289 O O . GLY B 1 198 ? -13.156 -21.391 -2.857 1 94.62 198 GLY B O 1
ATOM 4290 N N . PRO B 1 199 ? -11.273 -20.297 -3.012 1 93.56 199 PRO B N 1
ATOM 4291 C CA . PRO B 1 199 ? -11.812 -19.203 -2.199 1 93.56 199 PRO B CA 1
ATOM 4292 C C . PRO B 1 199 ? -12.711 -18.266 -2.998 1 93.56 199 PRO B C 1
ATOM 4294 O O . PRO B 1 199 ? -12.477 -18.047 -4.188 1 93.56 199 PRO B O 1
ATOM 4297 N N . VAL B 1 200 ? -13.727 -17.703 -2.277 1 95.81 200 VAL B N 1
ATOM 4298 C CA . VAL B 1 200 ? -14.555 -16.672 -2.887 1 95.81 200 VAL B CA 1
ATOM 4299 C C . VAL B 1 200 ? -13.789 -15.352 -2.928 1 95.81 200 VAL B C 1
ATOM 4301 O O . VAL B 1 200 ? -13.523 -14.742 -1.886 1 95.81 200 VAL B O 1
ATOM 4304 N N . GLN B 1 201 ? -13.406 -14.977 -4.09 1 93.19 201 GLN B N 1
ATOM 4305 C CA . GLN B 1 201 ? -12.719 -13.695 -4.238 1 93.19 201 GLN B CA 1
ATOM 4306 C C . GLN B 1 201 ? -13.711 -12.562 -4.469 1 93.19 201 GLN B C 1
ATOM 4308 O O . GLN B 1 201 ? -13.547 -11.469 -3.926 1 93.19 201 GLN B O 1
ATOM 4313 N N . ASP B 1 202 ? -14.719 -12.805 -5.277 1 96.38 202 ASP B N 1
ATOM 4314 C CA . ASP B 1 202 ? -15.781 -11.844 -5.559 1 96.38 202 ASP B CA 1
ATOM 4315 C C . ASP B 1 202 ? -17.094 -12.273 -4.914 1 96.38 202 ASP B C 1
ATOM 4317 O O . ASP B 1 202 ? -17.859 -13.055 -5.496 1 96.38 202 ASP B O 1
ATOM 4321 N N . GLU B 1 203 ? -17.375 -11.656 -3.783 1 96.44 203 GLU B N 1
ATOM 4322 C CA . GLU B 1 203 ? -18.547 -12.047 -2.99 1 96.44 203 GLU B CA 1
ATOM 4323 C C . GLU B 1 203 ? -19.844 -11.773 -3.746 1 96.44 203 GLU B C 1
ATOM 4325 O O . GLU B 1 203 ? -20.766 -12.586 -3.707 1 96.44 203 GLU B O 1
ATOM 4330 N N . ALA B 1 204 ? -19.875 -10.609 -4.371 1 97 204 ALA B N 1
ATOM 4331 C CA . ALA B 1 204 ? -21.078 -10.258 -5.121 1 97 204 ALA B CA 1
ATOM 4332 C C . ALA B 1 204 ? -21.328 -11.258 -6.25 1 97 204 ALA B C 1
ATOM 4334 O O . ALA B 1 204 ? -22.453 -11.703 -6.453 1 97 204 ALA B O 1
ATOM 4335 N N . TYR B 1 205 ? -20.312 -11.633 -6.973 1 97.44 205 TYR B N 1
ATOM 4336 C CA . TYR B 1 205 ? -20.422 -12.609 -8.047 1 97.44 205 TYR B CA 1
ATOM 4337 C C . TYR B 1 205 ? -20.875 -13.969 -7.508 1 97.44 205 TYR B C 1
ATOM 4339 O O . TYR B 1 205 ? -21.766 -14.594 -8.07 1 97.44 205 TYR B O 1
ATOM 4347 N N . PHE B 1 206 ? -20.312 -14.445 -6.418 1 97.5 206 PHE B N 1
ATOM 4348 C CA . PHE B 1 206 ? -20.672 -15.727 -5.828 1 97.5 206 PHE B CA 1
ATOM 4349 C C . PHE B 1 206 ? -22.141 -15.758 -5.441 1 97.5 206 PHE B C 1
ATOM 4351 O O . PHE B 1 206 ? -22.859 -16.703 -5.789 1 97.5 206 PHE B O 1
ATOM 4358 N N . GLN B 1 207 ? -22.547 -14.672 -4.762 1 97.44 207 GLN B N 1
ATOM 4359 C CA . GLN B 1 207 ? -23.891 -14.633 -4.203 1 97.44 207 GLN B CA 1
ATOM 4360 C C . GLN B 1 207 ? -24.953 -14.539 -5.305 1 97.44 207 GLN B C 1
ATOM 4362 O O . GLN B 1 207 ? -26.016 -15.164 -5.211 1 97.44 207 GLN B O 1
ATOM 4367 N N . ASN B 1 208 ? -24.578 -13.812 -6.371 1 97.5 208 ASN B N 1
ATOM 4368 C CA . ASN B 1 208 ? -25.594 -13.5 -7.371 1 97.5 208 ASN B CA 1
ATOM 4369 C C . ASN B 1 208 ? -25.578 -14.5 -8.523 1 97.5 208 ASN B C 1
ATOM 4371 O O . ASN B 1 208 ? -26.609 -14.75 -9.148 1 97.5 208 ASN B O 1
ATOM 4375 N N . GLU B 1 209 ? -24.422 -15.094 -8.742 1 96.81 209 GLU B N 1
ATOM 4376 C CA . GLU B 1 209 ? -24.312 -15.82 -10.008 1 96.81 209 GLU B CA 1
ATOM 4377 C C . GLU B 1 209 ? -23.969 -17.281 -9.773 1 96.81 209 GLU B C 1
ATOM 4379 O O . GLU B 1 209 ? -24.188 -18.125 -10.641 1 96.81 209 GLU B O 1
ATOM 4384 N N . VAL B 1 210 ? -23.453 -17.625 -8.648 1 97 210 VAL B N 1
ATOM 4385 C CA . VAL B 1 210 ? -22.969 -18.984 -8.445 1 97 210 VAL B CA 1
ATOM 4386 C C . VAL B 1 210 ? -23.844 -19.703 -7.418 1 97 210 VAL B C 1
ATOM 4388 O O . VAL B 1 210 ? -24.406 -20.766 -7.703 1 97 210 VAL B O 1
ATOM 4391 N N . ALA B 1 211 ? -24.062 -19.016 -6.301 1 96.44 211 ALA B N 1
ATOM 4392 C CA . ALA B 1 211 ? -24.75 -19.609 -5.164 1 96.44 211 ALA B CA 1
ATOM 4393 C C . ALA B 1 211 ? -26.141 -20.109 -5.566 1 96.44 211 ALA B C 1
ATOM 4395 O O . ALA B 1 211 ? -26.547 -21.203 -5.199 1 96.44 211 ALA B O 1
ATOM 4396 N N . PRO B 1 212 ? -26.859 -19.312 -6.34 1 96.44 212 PRO B N 1
ATOM 4397 C CA . PRO B 1 212 ? -28.203 -19.75 -6.711 1 96.44 212 PRO B CA 1
ATOM 4398 C C . PRO B 1 212 ? -28.203 -21 -7.582 1 96.44 212 PRO B C 1
ATOM 4400 O O . PRO B 1 212 ? -29.234 -21.641 -7.75 1 96.44 212 PRO B O 1
ATOM 4403 N N . LEU B 1 213 ? -27.078 -21.328 -8.125 1 95.44 213 LEU B N 1
ATOM 4404 C CA . LEU B 1 213 ? -27 -22.453 -9.055 1 95.44 213 LEU B CA 1
ATOM 4405 C C . LEU B 1 213 ? -26.5 -23.703 -8.352 1 95.44 213 LEU B C 1
ATOM 4407 O O . LEU B 1 213 ? -26.438 -24.781 -8.953 1 95.44 213 LEU B O 1
ATOM 4411 N N . LEU B 1 214 ? -26.203 -23.562 -7.117 1 95.25 214 LEU B N 1
ATOM 4412 C CA . LEU B 1 214 ? -25.719 -24.703 -6.355 1 95.25 214 LEU B CA 1
ATOM 4413 C C . LEU B 1 214 ? -26.859 -25.688 -6.051 1 95.25 214 LEU B C 1
ATOM 4415 O O . LEU B 1 214 ? -28.031 -25.344 -6.184 1 95.25 214 LEU B O 1
ATOM 4419 N N . GLY B 1 215 ? -26.469 -26.891 -5.684 1 93.56 215 GLY B N 1
ATOM 4420 C CA . GLY B 1 215 ? -27.453 -27.938 -5.5 1 93.56 215 GLY B CA 1
ATOM 4421 C C . GLY B 1 215 ? -27.656 -28.797 -6.734 1 93.56 215 GLY B C 1
ATOM 4422 O O . GLY B 1 215 ? -27.047 -28.547 -7.773 1 93.56 215 GLY B O 1
ATOM 4423 N N . GLU B 1 216 ? -28.312 -29.922 -6.617 1 91.5 216 GLU B N 1
ATOM 4424 C CA . GLU B 1 216 ? -28.609 -30.828 -7.723 1 91.5 216 GLU B CA 1
ATOM 4425 C C . GLU B 1 216 ? -27.344 -31.281 -8.414 1 91.5 216 GLU B C 1
ATOM 4427 O O . GLU B 1 216 ? -27.219 -31.172 -9.641 1 91.5 216 GLU B O 1
ATOM 4432 N N . GLY B 1 217 ? -26.344 -31.609 -7.695 1 95.69 217 GLY B N 1
ATOM 4433 C CA . GLY B 1 217 ? -25.141 -32.188 -8.266 1 95.69 217 GLY B CA 1
ATOM 4434 C C . GLY B 1 217 ? -23.984 -31.219 -8.359 1 95.69 217 GLY B C 1
ATOM 4435 O O . GLY B 1 217 ? -22.875 -31.594 -8.727 1 95.69 217 GLY B O 1
ATOM 4436 N N . VAL B 1 218 ? -24.266 -29.953 -8.078 1 97.81 218 VAL B N 1
ATOM 4437 C CA . VAL B 1 218 ? -23.234 -28.922 -8.07 1 97.81 218 VAL B CA 1
ATOM 4438 C C . VAL B 1 218 ? -22.875 -28.547 -6.637 1 97.81 218 VAL B C 1
ATOM 4440 O O . VAL B 1 218 ? -23.734 -28.047 -5.895 1 97.81 218 VAL B O 1
ATOM 4443 N N . GLU B 1 219 ? -21.609 -28.797 -6.246 1 98 219 GLU B N 1
ATOM 4444 C CA . GLU B 1 219 ? -21.188 -28.562 -4.871 1 98 219 GLU B CA 1
ATOM 4445 C C . GLU B 1 219 ? -20.031 -27.578 -4.812 1 98 219 GLU B C 1
ATOM 4447 O O . GLU B 1 219 ? -19.047 -27.703 -5.547 1 98 219 GLU B O 1
ATOM 4452 N N . PHE B 1 220 ? -20.172 -26.625 -3.996 1 98.12 220 PHE B N 1
ATOM 4453 C CA . PHE B 1 220 ? -19.078 -25.703 -3.674 1 98.12 220 PHE B CA 1
ATOM 4454 C C . PHE B 1 220 ? -18.391 -26.109 -2.373 1 98.12 220 PHE B C 1
ATOM 4456 O O . PHE B 1 220 ? -19.031 -26.141 -1.317 1 98.12 220 PHE B O 1
ATOM 4463 N N . LEU B 1 221 ? -17.078 -26.297 -2.432 1 97 221 LEU B N 1
ATOM 4464 C CA . LEU B 1 221 ? -16.359 -26.875 -1.302 1 97 221 LEU B CA 1
ATOM 4465 C C . LEU B 1 221 ? -15.523 -25.828 -0.584 1 97 221 LEU B C 1
ATOM 4467 O O . LEU B 1 221 ? -15.023 -26.062 0.515 1 97 221 LEU B O 1
ATOM 4471 N N . GLY B 1 222 ? -15.422 -24.625 -1.153 1 94.75 222 GLY B N 1
ATOM 4472 C CA . GLY B 1 222 ? -14.484 -23.656 -0.606 1 94.75 222 GLY B CA 1
ATOM 4473 C C . GLY B 1 222 ? -13.031 -24.062 -0.805 1 94.75 222 GLY B C 1
ATOM 4474 O O . GLY B 1 222 ? -12.734 -24.969 -1.594 1 94.75 222 GLY B O 1
ATOM 4475 N N . PRO B 1 223 ? -12.117 -23.328 -0.137 1 92.19 223 PRO B N 1
ATOM 4476 C CA . PRO B 1 223 ? -10.711 -23.734 -0.209 1 92.19 223 PRO B CA 1
ATOM 4477 C C . PRO B 1 223 ? -10.469 -25.125 0.407 1 92.19 223 PRO B C 1
ATOM 4479 O O . PRO B 1 223 ? -11.086 -25.453 1.424 1 92.19 223 PRO B O 1
ATOM 4482 N N . VAL B 1 224 ? -9.633 -25.875 -0.27 1 92.62 224 VAL B N 1
ATOM 4483 C CA . VAL B 1 224 ? -9.391 -27.219 0.226 1 92.62 224 VAL B CA 1
ATOM 4484 C C . VAL B 1 224 ? -7.895 -27.438 0.456 1 92.62 224 VAL B C 1
ATOM 4486 O O . VAL B 1 224 ? -7.066 -26.781 -0.182 1 92.62 224 VAL B O 1
ATOM 4489 N N . ASP B 1 225 ? -7.543 -28.344 1.319 1 90.62 225 ASP B N 1
ATOM 4490 C CA . ASP B 1 225 ? -6.145 -28.688 1.561 1 90.62 225 ASP B CA 1
ATOM 4491 C C . ASP B 1 225 ? -5.617 -29.625 0.481 1 90.62 225 ASP B C 1
ATOM 4493 O O . ASP B 1 225 ? -6.383 -30.125 -0.35 1 90.62 225 ASP B O 1
ATOM 4497 N N . PRO B 1 226 ? -4.375 -29.875 0.475 1 88.12 226 PRO B N 1
ATOM 4498 C CA . PRO B 1 226 ? -3.746 -30.656 -0.588 1 88.12 226 PRO B CA 1
ATOM 4499 C C . PRO B 1 226 ? -4.293 -32.094 -0.668 1 88.12 226 PRO B C 1
ATOM 4501 O O . PRO B 1 226 ? -4.492 -32.625 -1.766 1 88.12 226 PRO B O 1
ATOM 4504 N N . GLU B 1 227 ? -4.57 -32.594 0.429 1 91.94 227 GLU B N 1
ATOM 4505 C CA . GLU B 1 227 ? -5.074 -33.969 0.432 1 91.94 227 GLU B CA 1
ATOM 4506 C C . GLU B 1 227 ? -6.469 -34.031 -0.183 1 91.94 227 GLU B C 1
ATOM 4508 O O . GLU B 1 227 ? -6.746 -34.938 -0.996 1 91.94 227 GLU B O 1
ATOM 4513 N N . THR B 1 228 ? -7.285 -33.156 0.225 1 95.12 228 THR B N 1
ATOM 4514 C CA . THR B 1 228 ? -8.625 -33.094 -0.342 1 95.12 228 THR B CA 1
ATOM 4515 C C . THR B 1 228 ? -8.57 -32.781 -1.834 1 95.12 228 THR B C 1
ATOM 4517 O O . THR B 1 228 ? -9.328 -33.344 -2.623 1 95.12 228 THR B O 1
ATOM 4520 N N . ARG B 1 229 ? -7.707 -31.969 -2.17 1 94.88 229 ARG B N 1
ATOM 4521 C CA . ARG B 1 229 ? -7.531 -31.609 -3.574 1 94.88 229 ARG B CA 1
ATOM 4522 C C . ARG B 1 229 ? -7.184 -32.844 -4.406 1 94.88 229 ARG B C 1
ATOM 4524 O O . ARG B 1 229 ? -7.742 -33.062 -5.484 1 94.88 229 ARG B O 1
ATOM 4531 N N . GLN B 1 230 ? -6.309 -33.625 -3.881 1 95.31 230 GLN B N 1
ATOM 4532 C CA . GLN B 1 230 ? -5.918 -34.844 -4.594 1 95.31 230 GLN B CA 1
ATOM 4533 C C . GLN B 1 230 ? -7.09 -35.812 -4.734 1 95.31 230 GLN B C 1
ATOM 4535 O O . GLN B 1 230 ? -7.277 -36.406 -5.785 1 95.31 230 GLN B O 1
ATOM 4540 N N . THR B 1 231 ? -7.848 -35.844 -3.711 1 96.75 231 THR B N 1
ATOM 4541 C CA . THR B 1 231 ? -9.023 -36.719 -3.754 1 96.75 231 THR B CA 1
ATOM 4542 C C . THR B 1 231 ? -9.992 -36.25 -4.84 1 96.75 231 THR B C 1
ATOM 4544 O O . THR B 1 231 ? -10.547 -37.062 -5.57 1 96.75 231 THR B O 1
ATOM 4547 N N . LEU B 1 232 ? -10.141 -35 -4.918 1 97.88 232 LEU B N 1
ATOM 4548 C CA . LEU B 1 232 ? -11 -34.438 -5.953 1 97.88 232 LEU B CA 1
ATOM 4549 C C . LEU B 1 232 ? -10.445 -34.75 -7.344 1 97.88 232 LEU B C 1
ATOM 4551 O O . LEU B 1 232 ? -11.203 -35.125 -8.242 1 97.88 232 LEU B O 1
ATOM 4555 N N . LEU B 1 233 ? -9.203 -34.656 -7.496 1 98.19 233 LEU B N 1
ATOM 4556 C CA . LEU B 1 233 ? -8.547 -34.938 -8.781 1 98.19 233 LEU B CA 1
ATOM 4557 C C . LEU B 1 233 ? -8.656 -36.406 -9.148 1 98.19 233 LEU B C 1
ATOM 4559 O O . LEU B 1 233 ? -8.891 -36.75 -10.312 1 98.19 233 LEU B O 1
ATOM 4563 N N . ASP B 1 234 ? -8.625 -37.219 -8.18 1 96.75 234 ASP B N 1
ATOM 4564 C CA . ASP B 1 234 ? -8.688 -38.656 -8.383 1 96.75 234 ASP B CA 1
ATOM 4565 C C . ASP B 1 234 ? -9.984 -39.062 -9.086 1 96.75 234 ASP B C 1
ATOM 4567 O O . ASP B 1 234 ? -10 -40 -9.891 1 96.75 234 ASP B O 1
ATOM 4571 N N . GLY B 1 235 ? -10.969 -38.375 -8.742 1 97.38 235 GLY B N 1
ATOM 4572 C CA . GLY B 1 235 ? -12.281 -38.75 -9.234 1 97.38 235 GLY B CA 1
ATOM 4573 C C . GLY B 1 235 ? -12.75 -37.875 -10.398 1 97.38 235 GLY B C 1
ATOM 4574 O O . GLY B 1 235 ? -13.82 -38.125 -10.969 1 97.38 235 GLY B O 1
ATOM 4575 N N . ALA B 1 236 ? -11.969 -37 -10.844 1 98.56 236 ALA B N 1
ATOM 4576 C CA . ALA B 1 236 ? -12.438 -35.969 -11.773 1 98.56 236 ALA B CA 1
ATOM 4577 C C . ALA B 1 236 ? -12.516 -36.531 -13.195 1 98.56 236 ALA B C 1
ATOM 4579 O O . ALA B 1 236 ? -11.57 -37.156 -13.672 1 98.56 236 ALA B O 1
ATOM 4580 N N . ILE B 1 237 ? -13.641 -36.281 -13.789 1 98.38 237 ILE B N 1
ATOM 4581 C CA . ILE B 1 237 ? -13.812 -36.594 -15.211 1 98.38 237 ILE B CA 1
ATOM 4582 C C . ILE B 1 237 ? -12.969 -35.625 -16.047 1 98.38 237 ILE B C 1
ATOM 4584 O O . ILE B 1 237 ? -12.258 -36.031 -16.953 1 98.38 237 ILE B O 1
ATOM 4588 N N . ALA B 1 238 ? -13.023 -34.469 -15.742 1 98.69 238 ALA B N 1
ATOM 4589 C CA . ALA B 1 238 ? -12.312 -33.375 -16.391 1 98.69 238 ALA B CA 1
ATOM 4590 C C . ALA B 1 238 ? -12.242 -32.125 -15.484 1 98.69 238 ALA B C 1
ATOM 4592 O O . ALA B 1 238 ? -13.109 -31.938 -14.633 1 98.69 238 ALA B O 1
ATOM 4593 N N . LEU B 1 239 ? -11.18 -31.406 -15.617 1 98.81 239 LEU B N 1
ATOM 4594 C CA . LEU B 1 239 ? -11.125 -30.062 -15.047 1 98.81 239 LEU B CA 1
ATOM 4595 C C . LEU B 1 239 ? -11.758 -29.047 -16 1 98.81 239 LEU B C 1
ATOM 4597 O O . LEU B 1 239 ? -11.383 -28.984 -17.172 1 98.81 239 LEU B O 1
ATOM 4601 N N . LEU B 1 240 ? -12.711 -28.312 -15.477 1 98.69 240 LEU B N 1
ATOM 4602 C CA . LEU B 1 240 ? -13.32 -27.234 -16.25 1 98.69 240 LEU B CA 1
ATOM 4603 C C . LEU B 1 240 ? -12.602 -25.906 -16 1 98.69 240 LEU B C 1
ATOM 4605 O O . LEU B 1 240 ? -12.523 -25.453 -14.852 1 98.69 240 LEU B O 1
ATOM 4609 N N . HIS B 1 241 ? -12.039 -25.328 -17.062 1 98.06 241 HIS B N 1
ATOM 4610 C CA . HIS B 1 241 ? -11.289 -24.078 -16.969 1 98.06 241 HIS B CA 1
ATOM 4611 C C . HIS B 1 241 ? -11.766 -23.078 -18.031 1 98.06 241 HIS B C 1
ATOM 4613 O O . HIS B 1 241 ? -10.984 -22.656 -18.891 1 98.06 241 HIS B O 1
ATOM 4619 N N . PHE B 1 242 ? -13 -22.594 -17.828 1 97.44 242 PHE B N 1
ATOM 4620 C CA . PHE B 1 242 ? -13.672 -21.75 -18.812 1 97.44 242 PHE B CA 1
ATOM 4621 C C . PHE B 1 242 ? -13.445 -20.266 -18.516 1 97.44 242 PHE B C 1
ATOM 4623 O O . PHE B 1 242 ? -14.398 -19.5 -18.422 1 97.44 242 PHE B O 1
ATOM 4630 N N . VAL B 1 243 ? -12.195 -19.891 -18.469 1 96.5 243 VAL B N 1
ATOM 4631 C CA . VAL B 1 243 ? -11.797 -18.547 -18.047 1 96.5 243 VAL B CA 1
ATOM 4632 C C . VAL B 1 243 ? -12.367 -17.516 -19.016 1 96.5 243 VAL B C 1
ATOM 4634 O O . VAL B 1 243 ? -12.625 -17.828 -20.172 1 96.5 243 VAL B O 1
ATOM 4637 N N . ASN B 1 244 ? -12.539 -16.281 -18.516 1 96.12 244 ASN B N 1
ATOM 4638 C CA . ASN B 1 244 ? -13.023 -15.148 -19.297 1 96.12 244 ASN B CA 1
ATOM 4639 C C . ASN B 1 244 ? -11.984 -14.039 -19.391 1 96.12 244 ASN B C 1
ATOM 4641 O O . ASN B 1 244 ? -12.328 -12.867 -19.547 1 96.12 244 ASN B O 1
ATOM 4645 N N . PHE B 1 245 ? -10.727 -14.359 -19.219 1 94.12 245 PHE B N 1
ATOM 4646 C CA . PHE B 1 245 ? -9.586 -13.453 -19.344 1 94.12 245 PHE B CA 1
ATOM 4647 C C . PHE B 1 245 ? -8.352 -14.195 -19.844 1 94.12 245 PHE B C 1
ATOM 4649 O O . PHE B 1 245 ? -8.359 -15.422 -19.938 1 94.12 245 PHE B O 1
ATOM 4656 N N . LYS B 1 246 ? -7.414 -13.43 -20.203 1 94.69 246 LYS B N 1
ATOM 4657 C CA . LYS B 1 246 ? -6.18 -14.062 -20.672 1 94.69 246 LYS B CA 1
ATOM 4658 C C . LYS B 1 246 ? -5.379 -14.633 -19.516 1 94.69 246 LYS B C 1
ATOM 4660 O O . LYS B 1 246 ? -4.656 -13.906 -18.828 1 94.69 246 LYS B O 1
ATOM 4665 N N . GLU B 1 247 ? -5.488 -15.891 -19.328 1 94 247 GLU B N 1
ATOM 4666 C CA . GLU B 1 247 ? -4.801 -16.609 -18.266 1 94 247 GLU B CA 1
ATOM 4667 C C . GLU B 1 247 ? -3.287 -16.5 -18.406 1 94 247 GLU B C 1
ATOM 4669 O O . GLU B 1 247 ? -2.734 -16.844 -19.453 1 94 247 GLU B O 1
ATOM 4674 N N . PRO B 1 248 ? -2.629 -16.125 -17.359 1 95.25 248 PRO B N 1
ATOM 4675 C CA . PRO B 1 248 ? -1.182 -15.938 -17.484 1 95.25 248 PRO B CA 1
ATOM 4676 C C . PRO B 1 248 ? -0.431 -17.25 -17.641 1 95.25 248 PRO B C 1
ATOM 4678 O O . PRO B 1 248 ? 0.562 -17.312 -18.375 1 95.25 248 PRO B O 1
ATOM 4681 N N . PHE B 1 249 ? -0.905 -18.266 -16.969 1 95.38 249 PHE B N 1
ATOM 4682 C CA . PHE B 1 249 ? -0.208 -19.547 -17.062 1 95.38 249 PHE B CA 1
ATOM 4683 C C . PHE B 1 249 ? -1.19 -20.719 -16.969 1 95.38 249 PHE B C 1
ATOM 4685 O O . PHE B 1 249 ? -1.275 -21.531 -17.875 1 95.38 249 PHE B O 1
ATOM 4692 N N . GLY B 1 250 ? -1.926 -20.781 -15.859 1 93.12 250 GLY B N 1
ATOM 4693 C CA . GLY B 1 250 ? -2.844 -21.891 -15.656 1 93.12 250 GLY B CA 1
ATOM 4694 C C . GLY B 1 250 ? -2.254 -23 -14.82 1 93.12 250 GLY B C 1
ATOM 4695 O O . GLY B 1 250 ? -2.141 -24.141 -15.289 1 93.12 250 GLY B O 1
ATOM 4696 N N . LEU B 1 251 ? -2.064 -22.719 -13.617 1 94.75 251 LEU B N 1
ATOM 4697 C CA . LEU B 1 251 ? -1.492 -23.703 -12.711 1 94.75 251 LEU B CA 1
ATOM 4698 C C . LEU B 1 251 ? -2.475 -24.844 -12.453 1 94.75 251 LEU B C 1
ATOM 4700 O O . LEU B 1 251 ? -2.074 -26 -12.375 1 94.75 251 LEU B O 1
ATOM 4704 N N . ALA B 1 252 ? -3.713 -24.531 -12.359 1 95.25 252 ALA B N 1
ATOM 4705 C CA . ALA B 1 252 ? -4.73 -25.547 -12.094 1 95.25 252 ALA B CA 1
ATOM 4706 C C . ALA B 1 252 ? -4.781 -26.578 -13.211 1 95.25 252 ALA B C 1
ATOM 4708 O O . ALA B 1 252 ? -4.762 -27.781 -12.953 1 95.25 252 ALA B O 1
ATOM 4709 N N . PRO B 1 253 ? -4.801 -26.156 -14.414 1 97.69 253 PRO B N 1
ATOM 4710 C CA . PRO B 1 253 ? -4.73 -27.125 -15.508 1 97.69 253 PRO B CA 1
ATOM 4711 C C . PRO B 1 253 ? -3.504 -28.031 -15.406 1 97.69 253 PRO B C 1
ATOM 4713 O O . PRO B 1 253 ? -3.605 -29.234 -15.633 1 97.69 253 PRO B O 1
ATOM 4716 N N . VAL B 1 254 ? -2.408 -27.469 -15.055 1 97.62 254 VAL B N 1
ATOM 4717 C CA . VAL B 1 254 ? -1.175 -28.25 -14.938 1 97.62 254 VAL B CA 1
ATOM 4718 C C . VAL B 1 254 ? -1.315 -29.281 -13.828 1 97.62 254 VAL B C 1
ATOM 4720 O O . VAL B 1 254 ? -0.957 -30.438 -14 1 97.62 254 VAL B O 1
ATOM 4723 N N . GLU B 1 255 ? -1.852 -28.875 -12.719 1 96.5 255 GLU B N 1
ATOM 4724 C CA . GLU B 1 255 ? -2.062 -29.781 -11.594 1 96.5 255 GLU B CA 1
ATOM 4725 C C . GLU B 1 255 ? -3.021 -30.922 -11.969 1 96.5 255 GLU B C 1
ATOM 4727 O O . GLU B 1 255 ? -2.799 -32.062 -11.602 1 96.5 255 GLU B O 1
ATOM 4732 N N . ALA B 1 256 ? -4.031 -30.562 -12.648 1 98.19 256 ALA B N 1
ATOM 4733 C CA . ALA B 1 256 ? -4.984 -31.562 -13.117 1 98.19 256 ALA B CA 1
ATOM 4734 C C . ALA B 1 256 ? -4.305 -32.594 -14.031 1 98.19 256 ALA B C 1
ATOM 4736 O O . ALA B 1 256 ? -4.465 -33.781 -13.852 1 98.19 256 ALA B O 1
ATOM 4737 N N . MET B 1 257 ? -3.529 -32.094 -14.938 1 98.62 257 MET B N 1
ATOM 4738 C CA . MET B 1 257 ? -2.852 -32.969 -15.883 1 98.62 257 MET B CA 1
ATOM 4739 C C . MET B 1 257 ? -1.822 -33.844 -15.18 1 98.62 257 MET B C 1
ATOM 4741 O O . MET B 1 257 ? -1.599 -35 -15.57 1 98.62 257 MET B O 1
ATOM 4745 N N . MET B 1 258 ? -1.229 -33.312 -14.133 1 98.06 258 MET B N 1
ATOM 4746 C CA . MET B 1 258 ? -0.308 -34.125 -13.328 1 98.06 258 MET B CA 1
ATOM 4747 C C . MET B 1 258 ? -1.024 -35.312 -12.703 1 98.06 258 MET B C 1
ATOM 4749 O O . MET B 1 258 ? -0.397 -36.312 -12.398 1 98.06 258 MET B O 1
ATOM 4753 N N . SER B 1 259 ? -2.287 -35.188 -12.57 1 98.25 259 SER B N 1
ATOM 4754 C CA . SER B 1 259 ? -3.105 -36.25 -12.008 1 98.25 259 SER B CA 1
ATOM 4755 C C . SER B 1 259 ? -3.803 -37.062 -13.102 1 98.25 259 SER B C 1
ATOM 4757 O O . SER B 1 259 ? -4.703 -37.844 -12.82 1 98.25 259 SER B O 1
ATOM 4759 N N . GLY B 1 260 ? -3.453 -36.75 -14.312 1 98.5 260 GLY B N 1
ATOM 4760 C CA . GLY B 1 260 ? -4.027 -37.438 -15.445 1 98.5 260 GLY B CA 1
ATOM 4761 C C . GLY B 1 260 ? -5.418 -36.969 -15.812 1 98.5 260 GLY B C 1
ATOM 4762 O O . GLY B 1 260 ? -6.121 -37.594 -16.594 1 98.5 260 GLY B O 1
ATOM 4763 N N . VAL B 1 261 ? -5.84 -35.938 -15.25 1 98.75 261 VAL B N 1
ATOM 4764 C CA . VAL B 1 261 ? -7.184 -35.406 -15.484 1 98.75 261 VAL B CA 1
ATOM 4765 C C . VAL B 1 261 ? -7.188 -34.531 -16.734 1 98.75 261 VAL B C 1
ATOM 4767 O O . VAL B 1 261 ? -6.434 -33.562 -16.828 1 98.75 261 VAL B O 1
ATOM 4770 N N . PRO B 1 262 ? -8.016 -34.875 -17.734 1 98.75 262 PRO B N 1
ATOM 4771 C CA . PRO B 1 262 ? -8.109 -34 -18.906 1 98.75 262 PRO B CA 1
ATOM 4772 C C . PRO B 1 262 ? -8.711 -32.625 -18.578 1 98.75 262 PRO B C 1
ATOM 4774 O O . PRO B 1 262 ? -9.469 -32.5 -17.609 1 98.75 262 PRO B O 1
ATOM 4777 N N . VAL B 1 263 ? -8.383 -31.625 -19.469 1 98.75 263 VAL B N 1
ATOM 4778 C CA . VAL B 1 263 ? -8.797 -30.25 -19.203 1 98.75 263 VAL B CA 1
ATOM 4779 C C . VAL B 1 263 ? -9.711 -29.766 -20.328 1 98.75 263 VAL B C 1
ATOM 4781 O O . VAL B 1 263 ? -9.414 -29.953 -21.516 1 98.75 263 VAL B O 1
ATOM 4784 N N . LEU B 1 264 ? -10.828 -29.297 -19.984 1 98.69 264 LEU B N 1
ATOM 4785 C CA . LEU B 1 264 ? -11.664 -28.516 -20.891 1 98.69 264 LEU B CA 1
ATOM 4786 C C . LEU B 1 264 ? -11.5 -27.016 -20.641 1 98.69 264 LEU B C 1
ATOM 4788 O O . LEU B 1 264 ? -11.867 -26.516 -19.562 1 98.69 264 LEU B O 1
ATOM 4792 N N . ALA B 1 265 ? -10.938 -26.344 -21.609 1 98.25 265 ALA B N 1
ATOM 4793 C CA . ALA B 1 265 ? -10.562 -24.969 -21.328 1 98.25 265 ALA B CA 1
ATOM 4794 C C . ALA B 1 265 ? -10.805 -24.078 -22.547 1 98.25 265 ALA B C 1
ATOM 4796 O O . ALA B 1 265 ? -10.789 -24.547 -23.688 1 98.25 265 ALA B O 1
ATOM 4797 N N . ARG B 1 266 ? -11.039 -22.75 -22.25 1 97.81 266 ARG B N 1
ATOM 4798 C CA . ARG B 1 266 ? -11 -21.734 -23.297 1 97.81 266 ARG B CA 1
ATOM 4799 C C . ARG B 1 266 ? -9.562 -21.391 -23.672 1 97.81 266 ARG B C 1
ATOM 4801 O O . ARG B 1 266 ? -8.703 -21.266 -22.797 1 97.81 266 ARG B O 1
ATOM 4808 N N . PRO B 1 267 ? -9.344 -21.234 -25 1 97.5 267 PRO B N 1
ATOM 4809 C CA . PRO B 1 267 ? -7.969 -20.953 -25.422 1 97.5 267 PRO B CA 1
ATOM 4810 C C . PRO B 1 267 ? -7.582 -19.484 -25.25 1 97.5 267 PRO B C 1
ATOM 4812 O O . PRO B 1 267 ? -7.148 -18.844 -26.203 1 97.5 267 PRO B O 1
ATOM 4815 N N . LEU B 1 268 ? -7.629 -19.031 -24.062 1 97.12 268 LEU B N 1
ATOM 4816 C CA . LEU B 1 268 ? -7.258 -17.656 -23.734 1 97.12 268 LEU B CA 1
ATOM 4817 C C . LEU B 1 268 ? -5.938 -17.625 -22.969 1 97.12 268 LEU B C 1
ATOM 4819 O O . LEU B 1 268 ? -5.707 -18.453 -22.078 1 97.12 268 LEU B O 1
ATOM 4823 N N . GLY B 1 269 ? -5.082 -16.688 -23.375 1 97.06 269 GLY B N 1
ATOM 4824 C CA . GLY B 1 269 ? -3.787 -16.562 -22.734 1 97.06 269 GLY B CA 1
ATOM 4825 C C . GLY B 1 269 ? -2.887 -17.75 -22.969 1 97.06 269 GLY B C 1
ATOM 4826 O O . GLY B 1 269 ? -2.691 -18.172 -24.109 1 97.06 269 GLY B O 1
ATOM 4827 N N . ALA B 1 270 ? -2.43 -18.266 -21.891 1 97.69 270 ALA B N 1
ATOM 4828 C CA . ALA B 1 270 ? -1.392 -19.297 -21.953 1 97.69 270 ALA B CA 1
ATOM 4829 C C . ALA B 1 270 ? -2.002 -20.688 -22.109 1 97.69 270 ALA B C 1
ATOM 4831 O O . ALA B 1 270 ? -1.28 -21.672 -22.266 1 97.69 270 ALA B O 1
ATOM 4832 N N . LEU B 1 271 ? -3.25 -20.828 -22.141 1 97.62 271 LEU B N 1
ATOM 4833 C CA . LEU B 1 271 ? -3.875 -22.156 -22.109 1 97.62 271 LEU B CA 1
ATOM 4834 C C . LEU B 1 271 ? -3.477 -22.969 -23.328 1 97.62 271 LEU B C 1
ATOM 4836 O O . LEU B 1 271 ? -3.24 -24.188 -23.219 1 97.62 271 LEU B O 1
ATOM 4840 N N . PRO B 1 272 ? -3.295 -22.344 -24.453 1 97.5 272 PRO B N 1
ATOM 4841 C CA . PRO B 1 272 ? -2.811 -23.125 -25.594 1 97.5 272 PRO B CA 1
ATOM 4842 C C . PRO B 1 272 ? -1.381 -23.625 -25.406 1 97.5 272 PRO B C 1
ATOM 4844 O O . PRO B 1 272 ? -0.938 -24.531 -26.109 1 97.5 272 PRO B O 1
ATOM 4847 N N . GLU B 1 273 ? -0.647 -23 -24.469 1 97.06 273 GLU B N 1
ATOM 4848 C CA . GLU B 1 273 ? 0.704 -23.453 -24.156 1 97.06 273 GLU B CA 1
ATOM 4849 C C . GLU B 1 273 ? 0.676 -24.609 -23.172 1 97.06 273 GLU B C 1
ATOM 4851 O O . GLU B 1 273 ? 1.58 -25.453 -23.172 1 97.06 273 GLU B O 1
ATOM 4856 N N . THR B 1 274 ? -0.371 -24.719 -22.359 1 96.75 274 THR B N 1
ATOM 4857 C CA . THR B 1 274 ? -0.409 -25.688 -21.266 1 96.75 274 THR B CA 1
ATOM 4858 C C . THR B 1 274 ? -1.195 -26.938 -21.688 1 96.75 274 THR B C 1
ATOM 4860 O O . THR B 1 274 ? -0.812 -28.062 -21.344 1 96.75 274 THR B O 1
ATOM 4863 N N . VAL B 1 275 ? -2.26 -26.703 -22.453 1 98.06 275 VAL B N 1
ATOM 4864 C CA . VAL B 1 275 ? -3.162 -27.781 -22.812 1 98.06 275 VAL B CA 1
ATOM 4865 C C . VAL B 1 275 ? -2.99 -28.125 -24.297 1 98.06 275 VAL B C 1
ATOM 4867 O O . VAL B 1 275 ? -3.043 -27.234 -25.156 1 98.06 275 VAL B O 1
ATOM 4870 N N . ARG B 1 276 ? -2.768 -29.359 -24.547 1 97.62 276 ARG B N 1
ATOM 4871 C CA . ARG B 1 276 ? -2.689 -29.828 -25.922 1 97.62 276 ARG B CA 1
ATOM 4872 C C . ARG B 1 276 ? -4.027 -30.391 -26.391 1 97.62 276 ARG B C 1
ATOM 4874 O O . ARG B 1 276 ? -4.449 -31.453 -25.938 1 97.62 276 ARG B O 1
ATOM 4881 N N . HIS B 1 277 ? -4.598 -29.688 -27.328 1 98.06 277 HIS B N 1
ATOM 4882 C CA . HIS B 1 277 ? -5.918 -30.047 -27.828 1 98.06 277 HIS B CA 1
ATOM 4883 C C . HIS B 1 277 ? -5.93 -31.469 -28.406 1 98.06 277 HIS B C 1
ATOM 4885 O O . HIS B 1 277 ? -5.109 -31.797 -29.266 1 98.06 277 HIS B O 1
ATOM 4891 N N . GLY B 1 278 ? -6.797 -32.219 -27.875 1 97.94 278 GLY B N 1
ATOM 4892 C CA . GLY B 1 278 ? -6.969 -33.594 -28.375 1 97.94 278 GLY B CA 1
ATOM 4893 C C . GLY B 1 278 ? -6.055 -34.594 -27.688 1 97.94 278 GLY B C 1
ATOM 4894 O O . GLY B 1 278 ? -6.207 -35.812 -27.875 1 97.94 278 GLY B O 1
ATOM 4895 N N . GLU B 1 279 ? -5.188 -34.125 -26.891 1 98.06 279 GLU B N 1
ATOM 4896 C CA . GLU B 1 279 ? -4.234 -35.031 -26.234 1 98.06 279 GLU B CA 1
ATOM 4897 C C . GLU B 1 279 ? -4.352 -34.938 -24.719 1 98.06 279 GLU B C 1
ATOM 4899 O O . GLU B 1 279 ? -4.418 -35.969 -24.031 1 98.06 279 GLU B O 1
ATOM 4904 N N . THR B 1 280 ? -4.34 -33.781 -24.203 1 98.69 280 THR B N 1
ATOM 4905 C CA . THR B 1 280 ? -4.418 -33.625 -22.75 1 98.69 280 THR B CA 1
ATOM 4906 C C . THR B 1 280 ? -5.75 -33 -22.344 1 98.69 280 THR B C 1
ATOM 4908 O O . THR B 1 280 ? -6.035 -32.844 -21.156 1 98.69 280 THR B O 1
ATOM 4911 N N . GLY B 1 281 ? -6.469 -32.625 -23.234 1 98.5 281 GLY B N 1
ATOM 4912 C CA . GLY B 1 281 ? -7.766 -31.984 -23.094 1 98.5 281 GLY B CA 1
ATOM 4913 C C . GLY B 1 281 ? -8.25 -31.359 -24.391 1 98.5 281 GLY B C 1
ATOM 4914 O O . GLY B 1 281 ? -7.789 -31.719 -25.469 1 98.5 281 GLY B O 1
ATOM 4915 N N . PHE B 1 282 ? -9.266 -30.516 -24.25 1 98.69 282 PHE B N 1
ATOM 4916 C CA . PHE B 1 282 ? -9.805 -29.844 -25.422 1 98.69 282 PHE B CA 1
ATOM 4917 C C . PHE B 1 282 ? -9.945 -28.344 -25.172 1 98.69 282 PHE B C 1
ATOM 4919 O O . PHE B 1 282 ? -10.391 -27.922 -24.094 1 98.69 282 PHE B O 1
ATOM 4926 N N . LEU B 1 283 ? -9.438 -27.609 -26.125 1 98.56 283 LEU B N 1
ATOM 4927 C CA . LEU B 1 283 ? -9.609 -26.156 -26.156 1 98.56 283 LEU B CA 1
ATOM 4928 C C . LEU B 1 283 ? -10.883 -25.781 -26.922 1 98.56 283 LEU B C 1
ATOM 4930 O O . LEU B 1 283 ? -11.016 -26.094 -28.109 1 98.56 283 LEU B O 1
ATOM 4934 N N . VAL B 1 284 ? -11.781 -25.109 -26.172 1 98.31 284 VAL B N 1
ATOM 4935 C CA . VAL B 1 284 ? -13.117 -24.891 -26.703 1 98.31 284 VAL B CA 1
ATOM 4936 C C . VAL B 1 284 ? -13.461 -23.391 -26.625 1 98.31 284 VAL B C 1
ATOM 4938 O O . VAL B 1 284 ? -12.945 -22.688 -25.766 1 98.31 284 VAL B O 1
ATOM 4941 N N . ARG B 1 285 ? -14.328 -22.875 -27.516 1 96.25 285 ARG B N 1
ATOM 4942 C CA . ARG B 1 285 ? -14.711 -21.469 -27.562 1 96.25 285 ARG B CA 1
ATOM 4943 C C . ARG B 1 285 ? -15.57 -21.094 -26.375 1 96.25 285 ARG B C 1
ATOM 4945 O O . ARG B 1 285 ? -15.492 -19.969 -25.875 1 96.25 285 ARG B O 1
ATOM 4952 N N . ASP B 1 286 ? -16.422 -22.062 -25.984 1 97.25 286 ASP B N 1
ATOM 4953 C CA . ASP B 1 286 ? -17.359 -21.844 -24.875 1 97.25 286 ASP B CA 1
ATOM 4954 C C . ASP B 1 286 ? -17.844 -23.172 -24.312 1 97.25 286 ASP B C 1
ATOM 4956 O O . ASP B 1 286 ? -17.453 -24.25 -24.797 1 97.25 286 ASP B O 1
ATOM 4960 N N . TRP B 1 287 ? -18.609 -22.953 -23.203 1 97 287 TRP B N 1
ATOM 4961 C CA . TRP B 1 287 ? -19.016 -24.172 -22.5 1 97 287 TRP B CA 1
ATOM 4962 C C . TRP B 1 287 ? -19.953 -25.016 -23.359 1 97 287 TRP B C 1
ATOM 4964 O O . TRP B 1 287 ? -20 -26.234 -23.234 1 97 287 TRP B O 1
ATOM 4974 N N . GLU B 1 288 ? -20.672 -24.406 -24.281 1 97.75 288 GLU B N 1
ATOM 4975 C CA . GLU B 1 288 ? -21.562 -25.141 -25.172 1 97.75 288 GLU B CA 1
ATOM 4976 C C . GLU B 1 288 ? -20.781 -26.062 -26.109 1 97.75 288 GLU B C 1
ATOM 4978 O O . GLU B 1 288 ? -21.141 -27.219 -26.297 1 97.75 288 GLU B O 1
ATOM 4983 N N . GLU B 1 289 ? -19.781 -25.469 -26.656 1 98.31 289 GLU B N 1
ATOM 4984 C CA . GLU B 1 289 ? -18.938 -26.281 -27.516 1 98.31 289 GLU B CA 1
ATOM 4985 C C . GLU B 1 289 ? -18.312 -27.438 -26.75 1 98.31 289 GLU B C 1
ATOM 4987 O O . GLU B 1 289 ? -18.094 -28.516 -27.297 1 98.31 289 GLU B O 1
ATOM 4992 N N . ALA B 1 290 ? -18.016 -27.234 -25.531 1 98.31 290 ALA B N 1
ATOM 4993 C CA . ALA B 1 290 ? -17.391 -28.25 -24.688 1 98.31 290 ALA B CA 1
ATOM 4994 C C . ALA B 1 290 ? -18.234 -29.516 -24.641 1 98.31 290 ALA B C 1
ATOM 4996 O O . ALA B 1 290 ? -17.703 -30.625 -24.484 1 98.31 290 ALA B O 1
ATOM 4997 N N . LEU B 1 291 ? -19.547 -29.344 -24.797 1 98.12 291 LEU B N 1
ATOM 4998 C CA . LEU B 1 291 ? -20.469 -30.484 -24.75 1 98.12 291 LEU B CA 1
ATOM 4999 C C . LEU B 1 291 ? -20.172 -31.469 -25.875 1 98.12 291 LEU B C 1
ATOM 5001 O O . LEU B 1 291 ? -20.359 -32.688 -25.719 1 98.12 291 LEU B O 1
ATOM 5005 N N . GLU B 1 292 ? -19.656 -30.938 -26.875 1 97.88 292 GLU B N 1
ATOM 5006 C CA . GLU B 1 292 ? -19.359 -31.781 -28.047 1 97.88 292 GLU B CA 1
ATOM 5007 C C . GLU B 1 292 ? -18.172 -32.688 -27.781 1 97.88 292 GLU B C 1
ATOM 5009 O O . GLU B 1 292 ? -17.984 -33.688 -28.469 1 97.88 292 GLU B O 1
ATOM 5014 N N . TYR B 1 293 ? -17.422 -32.375 -26.797 1 98 293 TYR B N 1
ATOM 5015 C CA . TYR B 1 293 ? -16.188 -33.125 -26.547 1 98 293 TYR B CA 1
ATOM 5016 C C . TYR B 1 293 ? -16.312 -34.031 -25.328 1 98 293 TYR B C 1
ATOM 5018 O O . TYR B 1 293 ? -15.344 -34.656 -24.906 1 98 293 TYR B O 1
ATOM 5026 N N . LEU B 1 294 ? -17.453 -34.125 -24.766 1 96.12 294 LEU B N 1
ATOM 5027 C CA . LEU B 1 294 ? -17.656 -34.844 -23.5 1 96.12 294 LEU B CA 1
ATOM 5028 C C . LEU B 1 294 ? -17.25 -36.312 -23.656 1 96.12 294 LEU B C 1
ATOM 5030 O O . LEU B 1 294 ? -16.547 -36.844 -22.797 1 96.12 294 LEU B O 1
ATOM 5034 N N . GLU B 1 295 ? -17.656 -36.906 -24.703 1 95.81 295 GLU B N 1
ATOM 5035 C CA . GLU B 1 295 ? -17.312 -38.312 -24.922 1 95.81 295 GLU B CA 1
ATOM 5036 C C . GLU B 1 295 ? -15.82 -38.469 -25.203 1 95.81 295 GLU B C 1
ATOM 5038 O O . GLU B 1 295 ? -15.188 -39.406 -24.719 1 95.81 295 GLU B O 1
ATOM 5043 N N . ALA B 1 296 ? -15.336 -37.594 -26 1 97.62 296 ALA B N 1
ATOM 5044 C CA . ALA B 1 296 ? -13.914 -37.656 -26.359 1 97.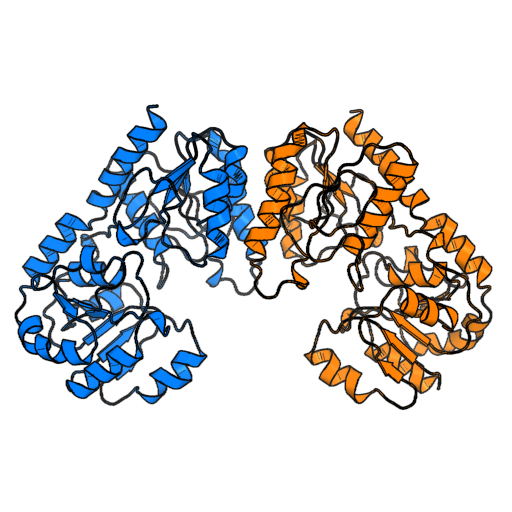62 296 ALA B CA 1
ATOM 5045 C C . ALA B 1 296 ? -13.031 -37.469 -25.141 1 97.62 296 ALA B C 1
ATOM 5047 O O . ALA B 1 296 ? -11.977 -38.094 -25.016 1 97.62 296 ALA B O 1
ATOM 5048 N N . VAL B 1 297 ? -13.453 -36.656 -24.266 1 97.12 297 VAL B N 1
ATOM 5049 C CA . VAL B 1 297 ? -12.672 -36.344 -23.078 1 97.12 297 VAL B CA 1
ATOM 5050 C C . VAL B 1 297 ? -12.539 -37.594 -22.203 1 97.12 297 VAL B C 1
ATOM 5052 O O . VAL B 1 297 ? -11.484 -37.844 -21.625 1 97.12 297 VAL B O 1
ATOM 5055 N N . ARG B 1 298 ? -13.586 -38.375 -22.156 1 95.44 298 ARG B N 1
ATOM 5056 C CA . ARG B 1 298 ? -13.617 -39.594 -21.344 1 95.44 298 ARG B CA 1
ATOM 5057 C C . ARG B 1 298 ? -12.688 -40.656 -21.906 1 95.44 298 ARG B C 1
ATOM 5059 O O . ARG B 1 298 ? -12.305 -41.594 -21.203 1 95.44 298 ARG B O 1
ATOM 5066 N N . ARG B 1 299 ? -12.312 -40.5 -23.109 1 96.06 299 ARG B N 1
ATOM 5067 C CA . ARG B 1 299 ? -11.531 -41.531 -23.797 1 96.06 299 ARG B CA 1
ATOM 5068 C C . ARG B 1 299 ? -10.039 -41.188 -23.766 1 96.06 299 ARG B C 1
ATOM 5070 O O . ARG B 1 299 ? -9.211 -42.031 -24.172 1 96.06 299 ARG B O 1
ATOM 5077 N N . LEU B 1 300 ? -9.695 -40.062 -23.312 1 97.94 300 LEU B N 1
ATOM 5078 C CA . LEU B 1 300 ? -8.289 -39.688 -23.281 1 97.94 300 LEU B CA 1
ATOM 5079 C C . LEU B 1 300 ? -7.516 -40.562 -22.297 1 97.94 300 LEU B C 1
ATOM 5081 O O . LEU B 1 300 ? -8.055 -40.969 -21.266 1 97.94 300 LEU B O 1
ATOM 5085 N N . ASP B 1 301 ? -6.25 -40.844 -22.672 1 97.88 301 ASP B N 1
ATOM 5086 C CA . ASP B 1 301 ? -5.375 -41.688 -21.844 1 97.88 301 ASP B CA 1
ATOM 5087 C C . ASP B 1 301 ? -4.785 -40.875 -20.688 1 97.88 301 ASP B C 1
ATOM 5089 O O . ASP B 1 301 ? -3.891 -40.031 -20.906 1 97.88 301 ASP B O 1
ATOM 5093 N N . ARG B 1 302 ? -5.199 -41.156 -19.516 1 98.31 302 ARG B N 1
ATOM 5094 C CA . ARG B 1 302 ? -4.801 -40.406 -18.328 1 98.31 302 ARG B CA 1
ATOM 5095 C C . ARG B 1 302 ? -3.297 -40.531 -18.094 1 98.31 302 ARG B C 1
ATOM 5097 O O . ARG B 1 302 ? -2.674 -39.562 -17.625 1 98.31 302 ARG B O 1
ATOM 5104 N N . TRP B 1 303 ? -2.74 -41.594 -18.422 1 98.31 303 TRP B N 1
ATOM 5105 C CA . TRP B 1 303 ? -1.304 -41.75 -18.234 1 98.31 303 TRP B CA 1
ATOM 5106 C C . TRP B 1 303 ? -0.523 -40.969 -19.281 1 98.31 303 TRP B C 1
ATOM 5108 O O . TRP B 1 303 ? 0.565 -40.469 -19 1 98.31 303 TRP B O 1
ATOM 5118 N N . ALA B 1 304 ? -1.06 -40.875 -20.438 1 98.38 304 ALA B N 1
ATOM 5119 C CA . ALA B 1 304 ? -0.44 -40.031 -21.469 1 98.38 304 ALA B CA 1
ATOM 5120 C C . ALA B 1 304 ? -0.476 -38.562 -21.062 1 98.38 304 ALA B C 1
ATOM 5122 O O . ALA B 1 304 ? 0.495 -37.844 -21.266 1 98.38 304 ALA B O 1
ATOM 5123 N N . ILE B 1 305 ? -1.562 -38.219 -20.469 1 98.69 305 ILE B N 1
ATOM 5124 C CA . ILE B 1 305 ? -1.712 -36.844 -19.969 1 98.69 305 ILE B CA 1
ATOM 5125 C C . ILE B 1 305 ? -0.661 -36.562 -18.906 1 98.69 305 ILE B C 1
ATOM 5127 O O . ILE B 1 305 ? 0.039 -35.562 -18.953 1 98.69 305 ILE B O 1
ATOM 5131 N N . ARG B 1 306 ? -0.536 -37.438 -18 1 98.56 306 ARG B N 1
ATOM 5132 C CA . ARG B 1 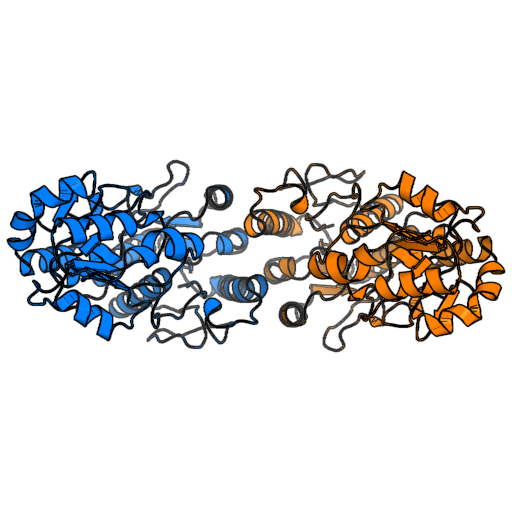306 ? 0.449 -37.312 -16.922 1 98.56 306 ARG B CA 1
ATOM 5133 C C . ARG B 1 306 ? 1.861 -37.219 -17.484 1 98.56 306 ARG B C 1
ATOM 5135 O O . ARG B 1 306 ? 2.654 -36.375 -17.047 1 98.56 306 ARG B O 1
ATOM 5142 N N . ARG B 1 307 ? 2.193 -38.031 -18.422 1 98.31 307 ARG B N 1
ATOM 5143 C CA . ARG B 1 307 ? 3.523 -38.031 -19.031 1 98.31 307 ARG B CA 1
ATOM 5144 C C . ARG B 1 307 ? 3.816 -36.688 -19.688 1 98.31 307 ARG B C 1
ATOM 5146 O O . ARG B 1 307 ? 4.926 -36.156 -19.578 1 98.31 307 ARG B O 1
ATOM 5153 N N . TYR B 1 308 ? 2.846 -36.219 -20.344 1 98.19 308 TYR B N 1
ATOM 5154 C CA . TYR B 1 308 ? 2.977 -34.906 -20.953 1 98.19 308 TYR B CA 1
ATOM 5155 C C . TYR B 1 308 ? 3.252 -33.844 -19.922 1 98.19 308 TYR B C 1
ATOM 5157 O O . TYR B 1 308 ? 4.184 -33.031 -20.062 1 98.19 308 TYR B O 1
ATOM 5165 N N . ALA B 1 309 ? 2.447 -33.812 -18.891 1 98.44 309 ALA B N 1
ATOM 5166 C CA . ALA B 1 309 ? 2.561 -32.781 -17.828 1 98.44 309 ALA B CA 1
ATOM 5167 C C . ALA B 1 309 ? 3.914 -32.875 -17.141 1 98.44 309 ALA B C 1
ATOM 5169 O O . ALA B 1 309 ? 4.559 -31.844 -16.891 1 98.44 309 ALA B O 1
ATOM 5170 N N . GLU B 1 310 ? 4.355 -34.031 -16.859 1 98.19 310 GLU B N 1
ATOM 5171 C CA . GLU B 1 310 ? 5.629 -34.25 -16.172 1 98.19 310 GLU B CA 1
ATOM 5172 C C . GLU B 1 310 ? 6.793 -33.75 -17.031 1 98.19 310 GLU B C 1
ATOM 5174 O O . GLU B 1 310 ? 7.727 -33.125 -16.531 1 98.19 310 GLU B O 1
ATOM 5179 N N . ALA B 1 311 ? 6.699 -34.062 -18.297 1 97.94 311 ALA B N 1
ATOM 5180 C CA . ALA B 1 311 ? 7.777 -33.688 -19.219 1 97.94 311 ALA B CA 1
ATOM 5181 C C . ALA B 1 311 ? 7.875 -32.188 -19.375 1 97.94 311 ALA B C 1
ATOM 5183 O O . ALA B 1 311 ? 8.969 -31.625 -19.547 1 97.94 311 ALA B O 1
ATOM 5184 N N . ARG B 1 312 ? 6.836 -31.516 -19.219 1 97.81 312 ARG B N 1
ATOM 5185 C CA . ARG B 1 312 ? 6.812 -30.109 -19.594 1 97.81 312 ARG B CA 1
ATOM 5186 C C . ARG B 1 312 ? 6.746 -29.219 -18.375 1 97.81 312 ARG B C 1
ATOM 5188 O O . ARG B 1 312 ? 7.258 -28.094 -18.391 1 97.81 312 ARG B O 1
ATOM 5195 N N . PHE B 1 313 ? 6.109 -29.719 -17.312 1 98.56 313 PHE B N 1
ATOM 5196 C CA . PHE B 1 313 ? 5.754 -28.797 -16.234 1 98.56 313 PHE B CA 1
ATOM 5197 C C . PHE B 1 313 ? 6.164 -29.359 -14.875 1 98.56 313 PHE B C 1
ATOM 5199 O O . PHE B 1 313 ? 5.449 -29.188 -13.891 1 98.56 313 PHE B O 1
ATOM 5206 N N . SER B 1 314 ? 7.215 -30.109 -14.828 1 98.69 314 SER B N 1
ATOM 5207 C CA . SER B 1 314 ? 7.766 -30.531 -13.547 1 98.69 314 SER B CA 1
ATOM 5208 C C . SER B 1 314 ? 8.602 -29.438 -12.898 1 98.69 314 SER B C 1
ATOM 5210 O O . SER B 1 314 ? 9.18 -28.609 -13.602 1 98.69 314 SER B O 1
ATOM 5212 N N . ARG B 1 315 ? 8.68 -29.469 -11.586 1 98.5 315 ARG B N 1
ATOM 5213 C CA . ARG B 1 315 ? 9.508 -28.484 -10.898 1 98.5 315 ARG B CA 1
ATOM 5214 C C . ARG B 1 315 ? 10.977 -28.641 -11.273 1 98.5 315 ARG B C 1
ATOM 5216 O O . ARG B 1 315 ? 11.734 -27.672 -11.297 1 98.5 315 ARG B O 1
ATOM 5223 N N . GLU B 1 316 ? 11.383 -29.844 -11.625 1 98.44 316 GLU B N 1
ATOM 5224 C CA . GLU B 1 316 ? 12.75 -30.094 -12.078 1 98.44 316 GLU B CA 1
ATOM 5225 C C . GLU B 1 316 ? 13.039 -29.359 -13.383 1 98.44 316 GLU B C 1
ATOM 5227 O O . GLU B 1 316 ? 14.094 -28.734 -13.523 1 98.44 316 GLU B O 1
ATOM 5232 N N . ARG B 1 317 ? 12.07 -29.453 -14.266 1 98.38 317 ARG B N 1
ATOM 5233 C CA . ARG B 1 317 ? 12.234 -28.75 -15.531 1 98.38 317 ARG B CA 1
ATOM 5234 C C . ARG B 1 317 ? 12.281 -27.234 -15.312 1 98.38 317 ARG B C 1
ATOM 5236 O O . ARG B 1 317 ? 13.141 -26.547 -15.867 1 98.38 317 ARG B O 1
ATOM 5243 N N . MET B 1 318 ? 11.43 -26.719 -14.516 1 98.75 318 MET B N 1
ATOM 5244 C CA . MET B 1 318 ? 11.406 -25.297 -14.188 1 98.75 318 MET B CA 1
ATOM 5245 C C . MET B 1 318 ? 12.742 -24.844 -13.602 1 98.75 318 MET B C 1
ATOM 5247 O O . MET B 1 318 ? 13.297 -23.828 -14.031 1 98.75 318 MET B O 1
ATOM 5251 N N . ALA B 1 319 ? 13.273 -25.609 -12.672 1 98.81 319 ALA B N 1
ATOM 5252 C CA . ALA B 1 319 ? 14.523 -25.266 -12 1 98.81 319 ALA B CA 1
ATOM 5253 C C . ALA B 1 319 ? 15.695 -25.25 -12.977 1 98.81 319 ALA B C 1
ATOM 5255 O O . ALA B 1 319 ? 16.547 -24.359 -12.93 1 98.81 319 ALA B O 1
ATOM 5256 N N . ARG B 1 320 ? 15.703 -26.234 -13.859 1 98.69 320 ARG B N 1
ATOM 5257 C CA . ARG B 1 320 ? 16.766 -26.297 -14.859 1 98.69 320 ARG B CA 1
ATOM 5258 C C . ARG B 1 320 ? 16.703 -25.078 -15.781 1 98.69 320 ARG B C 1
ATOM 5260 O O . ARG B 1 320 ? 17.75 -24.5 -16.125 1 98.69 320 ARG B O 1
ATOM 5267 N N . ASP B 1 321 ? 15.539 -24.766 -16.203 1 98.75 321 ASP B N 1
ATOM 5268 C CA . ASP B 1 321 ? 15.375 -23.609 -17.078 1 98.75 321 ASP B CA 1
ATOM 5269 C C . ASP B 1 321 ? 15.828 -22.312 -16.375 1 98.75 321 ASP B C 1
ATOM 5271 O O . ASP B 1 321 ? 16.516 -21.5 -16.984 1 98.75 321 ASP B O 1
ATOM 5275 N N . TYR B 1 322 ? 15.5 -22.141 -15.109 1 98.81 322 TYR B N 1
ATOM 5276 C CA . TYR B 1 322 ? 15.938 -20.953 -14.383 1 98.81 322 TYR B CA 1
ATOM 5277 C C . TYR B 1 322 ? 17.438 -20.969 -14.164 1 98.81 322 TYR B C 1
ATOM 5279 O O . TYR B 1 322 ? 18.094 -19.922 -14.25 1 98.81 322 TYR B O 1
ATOM 5287 N N . LEU B 1 323 ? 17.953 -22.156 -13.82 1 98.44 323 LEU B N 1
ATOM 5288 C CA . LEU B 1 323 ? 19.391 -22.25 -13.609 1 98.44 323 LEU B CA 1
ATOM 5289 C C . LEU B 1 323 ? 20.156 -21.797 -14.844 1 98.44 323 LEU B C 1
ATOM 5291 O O . LEU B 1 323 ? 21.188 -21.109 -14.734 1 98.44 323 LEU B O 1
ATOM 5295 N N . GLU B 1 324 ? 19.641 -22.125 -16.016 1 98.06 324 GLU B N 1
ATOM 5296 C CA . GLU B 1 324 ? 20.234 -21.656 -17.25 1 98.06 324 GLU B CA 1
ATOM 5297 C C . GLU B 1 324 ? 20.203 -20.125 -17.344 1 98.06 324 GLU B C 1
ATOM 5299 O O . GLU B 1 324 ? 21.172 -19.5 -17.75 1 98.06 324 GLU B O 1
ATOM 5304 N N . LEU B 1 325 ? 19.125 -19.516 -16.953 1 98.44 325 LEU B N 1
ATOM 5305 C CA . LEU B 1 325 ? 19 -18.062 -16.969 1 98.44 325 LEU B CA 1
ATOM 5306 C C . LEU B 1 325 ? 19.922 -17.438 -15.938 1 98.44 325 LEU B C 1
ATOM 5308 O O . LEU B 1 325 ? 20.531 -16.391 -16.188 1 98.44 325 LEU B O 1
ATOM 5312 N N . TYR B 1 326 ? 20.016 -18.078 -14.727 1 98.44 326 TYR B N 1
ATOM 5313 C CA . TYR B 1 326 ? 20.922 -17.578 -13.703 1 98.44 326 TYR B CA 1
ATOM 5314 C C . TYR B 1 326 ? 22.344 -17.5 -14.227 1 98.44 326 TYR B C 1
ATOM 5316 O O . TYR B 1 326 ? 23.047 -16.5 -14.016 1 98.44 326 TYR B O 1
ATOM 5324 N N . ARG B 1 327 ? 22.75 -18.5 -14.906 1 97.06 327 ARG B N 1
ATOM 5325 C CA . ARG B 1 327 ? 24.109 -18.562 -15.445 1 97.06 327 ARG B CA 1
ATOM 5326 C C . ARG B 1 327 ? 24.344 -17.438 -16.453 1 97.06 327 ARG B C 1
ATOM 5328 O O . ARG B 1 327 ? 25.438 -16.875 -16.516 1 97.06 327 ARG B O 1
ATOM 5335 N N . LYS B 1 328 ? 23.297 -17.109 -17.188 1 96.06 328 LYS B N 1
ATOM 5336 C CA . LYS B 1 328 ? 23.391 -16.047 -18.172 1 96.06 328 LYS B CA 1
ATOM 5337 C C . LYS B 1 328 ? 23.594 -14.688 -17.5 1 96.06 328 LYS B C 1
ATOM 5339 O O . LYS B 1 328 ? 24.297 -13.82 -18.016 1 96.06 328 LYS B O 1
ATOM 5344 N N . VAL B 1 329 ? 23.078 -14.508 -16.344 1 95.88 329 VAL B N 1
ATOM 5345 C CA . VAL B 1 329 ? 23.031 -13.18 -15.742 1 95.88 329 VAL B CA 1
ATOM 5346 C C . VAL B 1 329 ? 24.188 -13.023 -14.75 1 95.88 329 VAL B C 1
ATOM 5348 O O . VAL B 1 329 ? 24.688 -11.914 -14.547 1 95.88 329 VAL B O 1
ATOM 5351 N N . VAL B 1 330 ? 24.578 -14.047 -14.016 1 93.56 330 VAL B N 1
ATOM 5352 C CA . VAL B 1 330 ? 25.672 -13.984 -13.039 1 93.56 330 VAL B CA 1
ATOM 5353 C C . VAL B 1 330 ? 27.016 -14.094 -13.758 1 93.56 330 VAL B C 1
ATOM 5355 O O . VAL B 1 330 ? 28 -13.484 -13.344 1 93.56 330 VAL B O 1
ATOM 5358 N N . GLY B 1 331 ? 27.234 -14.938 -14.773 1 75.12 331 GLY B N 1
ATOM 5359 C CA . GLY B 1 331 ? 28.469 -15.148 -15.508 1 75.12 331 GLY B CA 1
ATOM 5360 C C . GLY B 1 331 ? 28.844 -13.969 -16.391 1 75.12 331 GLY B C 1
ATOM 5361 O O . GLY B 1 331 ? 29.938 -13.938 -16.953 1 75.12 331 GLY B O 1
ATOM 5362 N N . ALA B 1 332 ? 28.078 -13 -16.5 1 49.44 332 ALA B N 1
ATOM 5363 C CA . ALA B 1 332 ? 28.438 -11.812 -17.266 1 49.44 332 ALA B CA 1
ATOM 5364 C C . ALA B 1 332 ? 29.172 -10.797 -16.391 1 49.44 332 ALA B C 1
ATOM 5366 O O . ALA B 1 332 ? 28.922 -10.711 -15.188 1 49.44 332 ALA B O 1
#